Protein AF-0000000085002964 (afdb_homodimer)

Structure (mmCIF, N/CA/C/O backbone):
data_AF-0000000085002964-model_v1
#
loop_
_entity.id
_entity.type
_entity.pdbx_description
1 polymer 'Amidohydrolase 2'
#
loop_
_atom_site.group_PDB
_atom_site.id
_atom_site.type_symbol
_atom_site.label_atom_id
_atom_site.label_alt_id
_atom_site.label_comp_id
_atom_site.label_asym_id
_atom_site.label_entity_id
_atom_site.label_seq_id
_atom_site.pdbx_PDB_ins_code
_atom_site.Cartn_x
_atom_site.Cartn_y
_atom_site.Cartn_z
_atom_site.occupancy
_atom_site.B_iso_or_equiv
_atom_site.auth_seq_id
_atom_site.auth_comp_id
_atom_site.auth_asym_id
_atom_site.auth_atom_id
_atom_site.pdbx_PDB_model_num
ATOM 1 N N . MET A 1 1 ? 17.047 26.703 -4.094 1 91.81 1 MET A N 1
ATOM 2 C CA . MET A 1 1 ? 15.828 27.531 -4.117 1 91.81 1 MET A CA 1
ATOM 3 C C . MET A 1 1 ? 15.523 28.078 -2.73 1 91.81 1 MET A C 1
ATOM 5 O O . MET A 1 1 ? 15.711 27.391 -1.726 1 91.81 1 MET A O 1
ATOM 9 N N . ARG A 1 2 ? 15.078 29.344 -2.596 1 96.56 2 ARG A N 1
ATOM 10 C CA . ARG A 1 2 ? 14.695 29.984 -1.336 1 96.56 2 ARG A CA 1
ATOM 11 C C . ARG A 1 2 ? 13.18 30.109 -1.218 1 96.56 2 ARG A C 1
ATOM 13 O O . ARG A 1 2 ? 12.469 30.016 -2.219 1 96.56 2 ARG A O 1
ATOM 20 N N . GLY A 1 3 ? 12.703 30.203 0.058 1 97.94 3 GLY A N 1
ATOM 21 C CA . GLY A 1 3 ? 11.289 30.438 0.311 1 97.94 3 GLY A CA 1
ATOM 22 C C . GLY A 1 3 ? 10.461 29.172 0.269 1 97.94 3 GLY A C 1
ATOM 23 O O . GLY A 1 3 ? 9.234 29.219 0.11 1 97.94 3 GLY A O 1
ATOM 24 N N . LYS A 1 4 ? 11.078 28.031 0.297 1 98.56 4 LYS A N 1
ATOM 25 C CA . LYS A 1 4 ? 10.328 26.781 0.349 1 98.56 4 LYS A CA 1
ATOM 26 C C . LYS A 1 4 ? 9.43 26.734 1.583 1 98.56 4 LYS A C 1
ATOM 28 O O . LYS A 1 4 ? 9.742 27.328 2.611 1 98.56 4 LYS A O 1
ATOM 33 N N . ILE A 1 5 ? 8.344 26.125 1.456 1 98.62 5 ILE A N 1
ATOM 34 C CA . ILE A 1 5 ? 7.449 25.906 2.586 1 98.62 5 ILE A CA 1
ATOM 35 C C . ILE A 1 5 ? 7.488 24.438 3.01 1 98.62 5 ILE A C 1
ATOM 37 O O . ILE A 1 5 ? 7.332 23.547 2.178 1 98.62 5 ILE A O 1
ATOM 41 N N . ASN A 1 6 ? 7.785 24.219 4.234 1 98.12 6 ASN A N 1
ATOM 42 C CA . ASN A 1 6 ? 7.945 22.891 4.824 1 98.12 6 ASN A CA 1
ATOM 43 C C . ASN A 1 6 ? 6.879 22.625 5.883 1 98.12 6 ASN A C 1
ATOM 45 O O . ASN A 1 6 ? 6.508 23.516 6.641 1 98.12 6 ASN A O 1
ATOM 49 N N . PHE A 1 7 ? 6.312 21.469 5.82 1 97.38 7 PHE A N 1
ATOM 50 C CA . PHE A 1 7 ? 5.316 21.094 6.812 1 97.38 7 PHE A CA 1
ATOM 51 C C . PHE A 1 7 ? 5.359 19.594 7.074 1 97.38 7 PHE A C 1
ATOM 53 O O . PHE A 1 7 ? 6.262 18.891 6.602 1 97.38 7 PHE A O 1
ATOM 60 N N . GLU A 1 8 ? 4.562 18.969 7.91 1 96.81 8 GLU A N 1
ATOM 61 C CA . GLU A 1 8 ? 4.785 17.656 8.523 1 96.81 8 GLU A CA 1
ATOM 62 C C . GLU A 1 8 ? 6.078 17.656 9.336 1 96.81 8 GLU A C 1
ATOM 64 O O . GLU A 1 8 ? 6.867 16.703 9.242 1 96.81 8 GLU A O 1
ATOM 69 N N . GLU A 1 9 ? 6.414 18.75 9.938 1 97.5 9 GLU A N 1
ATOM 70 C CA . GLU A 1 9 ? 7.527 18.906 10.867 1 97.5 9 GLU A CA 1
ATOM 71 C C . GLU A 1 9 ? 7.086 18.656 12.305 1 97.5 9 GLU A C 1
ATOM 73 O O . GLU A 1 9 ? 6.277 19.406 12.852 1 97.5 9 GLU A O 1
ATOM 78 N N . ALA A 1 10 ? 7.715 17.719 12.906 1 96.5 10 ALA A N 1
ATOM 79 C CA . ALA A 1 10 ? 7.117 17.172 14.117 1 96.5 10 ALA A CA 1
ATOM 80 C C . ALA A 1 10 ? 7.688 17.844 15.367 1 96.5 10 ALA A C 1
ATOM 82 O O . ALA A 1 10 ? 8.883 18.156 15.422 1 96.5 10 ALA A O 1
ATOM 83 N N . PHE A 1 11 ? 6.828 18.062 16.312 1 96.62 11 PHE A N 1
ATOM 84 C CA . PHE A 1 11 ? 7.254 18.469 17.656 1 96.62 11 PHE A CA 1
ATOM 85 C C . PHE A 1 11 ? 6.578 17.625 18.719 1 96.62 11 PHE A C 1
ATOM 87 O O . PHE A 1 11 ? 5.602 16.922 18.453 1 96.62 11 PHE A O 1
ATOM 94 N N . GLU A 1 12 ? 7.109 17.609 19.875 1 94.94 12 GLU A N 1
ATOM 95 C CA . GLU A 1 12 ? 6.547 17.047 21.109 1 94.94 12 GLU A CA 1
ATOM 96 C C . GLU A 1 12 ? 6.77 17.969 22.297 1 94.94 12 GLU A C 1
ATOM 98 O O . GLU A 1 12 ? 7.75 18.719 22.328 1 94.94 12 GLU A O 1
ATOM 103 N N . LEU A 1 13 ? 5.777 17.984 23.234 1 94.94 13 LEU A N 1
ATOM 104 C CA . LEU A 1 13 ? 6.016 18.734 24.469 1 94.94 13 LEU A CA 1
ATOM 105 C C . LEU A 1 13 ? 7.285 18.25 25.156 1 94.94 13 LEU A C 1
ATOM 107 O O . LEU A 1 13 ? 7.484 17.047 25.312 1 94.94 13 LEU A O 1
ATOM 111 N N . PRO A 1 14 ? 8.109 19.156 25.578 1 91.75 14 PRO A N 1
ATOM 112 C CA . PRO A 1 14 ? 9.375 18.766 26.188 1 91.75 14 PRO A CA 1
ATOM 113 C C . PRO A 1 14 ? 9.203 17.781 27.344 1 91.75 14 PRO A C 1
ATOM 115 O O . PRO A 1 14 ? 10 16.859 27.516 1 91.75 14 PRO A O 1
ATOM 118 N N . THR A 1 15 ? 8.172 17.922 28.094 1 86.75 15 THR A N 1
ATOM 119 C CA . THR A 1 15 ? 7.938 17.078 29.266 1 86.75 15 THR A CA 1
ATOM 120 C C . THR A 1 15 ? 7.578 15.656 28.844 1 86.75 15 THR A C 1
ATOM 122 O O . THR A 1 15 ? 7.711 14.727 29.641 1 86.75 15 THR A O 1
ATOM 125 N N . LEU A 1 16 ? 7.172 15.516 27.641 1 86.88 16 LEU A N 1
ATOM 126 C CA . LEU A 1 16 ? 6.711 14.211 27.172 1 86.88 16 LEU A CA 1
ATOM 127 C C . LEU A 1 16 ? 7.73 13.578 26.234 1 86.88 16 LEU A C 1
ATOM 129 O O . LEU A 1 16 ? 7.691 12.367 25.984 1 86.88 16 LEU A O 1
ATOM 133 N N . ALA A 1 17 ? 8.57 14.375 25.766 1 79.38 17 ALA A N 1
ATOM 134 C CA . ALA A 1 17 ? 9.555 13.906 24.781 1 79.38 17 ALA A CA 1
ATOM 135 C C . ALA A 1 17 ? 10.492 12.883 25.406 1 79.38 17 ALA A C 1
ATOM 137 O O . ALA A 1 17 ? 10.891 11.914 24.75 1 79.38 17 ALA A O 1
ATOM 138 N N . ASP A 1 18 ? 10.828 13.078 26.625 1 72.62 18 ASP A N 1
ATOM 139 C CA . ASP A 1 18 ? 11.781 12.164 27.266 1 72.62 18 ASP A CA 1
ATOM 140 C C . ASP A 1 18 ? 11.164 10.781 27.453 1 72.62 18 ASP A C 1
ATOM 142 O O . ASP A 1 18 ? 11.859 9.766 27.359 1 72.62 18 ASP A O 1
ATOM 146 N N . SER A 1 19 ? 9.898 10.828 27.625 1 66 19 SER A N 1
ATOM 147 C CA . SER A 1 19 ? 9.188 9.555 27.766 1 66 19 SER A CA 1
ATOM 148 C C . SER A 1 19 ? 8.977 8.898 26.406 1 66 19 SER A C 1
ATOM 150 O O . SER A 1 19 ? 8.68 7.703 26.328 1 66 19 SER A O 1
ATOM 152 N N . SER A 1 20 ? 9.312 9.664 25.453 1 67.31 20 SER A N 1
ATOM 153 C CA . SER A 1 20 ? 9.039 9.188 24.094 1 67.31 20 SER A CA 1
ATOM 154 C C . SER A 1 20 ? 10.242 8.469 23.516 1 67.31 20 SER A C 1
ATOM 156 O O . SER A 1 20 ? 10.219 8.039 22.359 1 67.31 20 SER A O 1
ATOM 158 N N . ARG A 1 21 ? 11.18 8.32 24.328 1 69.69 21 ARG A N 1
ATOM 159 C CA . ARG A 1 21 ? 12.406 7.676 23.859 1 69.69 21 ARG A CA 1
ATOM 160 C C . ARG A 1 21 ? 12.125 6.27 23.344 1 69.69 21 ARG A C 1
ATOM 162 O O . ARG A 1 21 ? 12.703 5.848 22.344 1 69.69 21 ARG A O 1
ATOM 169 N N . GLU A 1 22 ? 11.234 5.672 24.047 1 67 22 GLU A N 1
ATOM 170 C CA . GLU A 1 22 ? 10.898 4.316 23.625 1 67 22 GLU A CA 1
ATOM 171 C C . GLU A 1 22 ? 10.195 4.316 22.266 1 67 22 GLU A C 1
ATOM 173 O O . GLU A 1 22 ? 10.484 3.482 21.406 1 67 22 GLU A O 1
ATOM 178 N N . GLN A 1 23 ? 9.367 5.195 22.125 1 70.19 23 GLN A N 1
ATOM 179 C CA . GLN A 1 23 ? 8.672 5.324 20.844 1 70.19 23 GLN A CA 1
ATOM 180 C C . GLN A 1 23 ? 9.633 5.727 19.734 1 70.19 23 GLN A C 1
ATOM 182 O O . GLN A 1 23 ? 9.555 5.215 18.609 1 70.19 23 GLN A O 1
ATOM 187 N N . ALA A 1 24 ? 10.492 6.602 20.109 1 72.25 24 ALA A N 1
ATOM 188 C CA . ALA A 1 24 ? 11.5 7.055 19.156 1 72.25 24 ALA A CA 1
ATOM 189 C C . ALA A 1 24 ? 12.383 5.898 18.688 1 72.25 24 ALA A C 1
ATOM 191 O O . ALA A 1 24 ? 12.812 5.859 17.531 1 72.25 24 ALA A O 1
ATOM 192 N N . ALA A 1 25 ? 12.484 4.98 19.656 1 73.38 25 ALA A N 1
ATOM 193 C CA . ALA A 1 25 ? 13.367 3.857 19.359 1 73.38 25 ALA A CA 1
ATOM 194 C C . ALA A 1 25 ? 12.773 2.947 18.281 1 73.38 25 ALA A C 1
ATOM 196 O O . ALA A 1 25 ? 13.453 2.061 17.766 1 73.38 25 ALA A O 1
ATOM 197 N N . LEU A 1 26 ? 11.57 3.268 17.891 1 73.69 26 LEU A N 1
ATOM 198 C CA . LEU A 1 26 ? 10.953 2.508 16.812 1 73.69 26 LEU A CA 1
ATOM 199 C C . LEU A 1 26 ? 11.352 3.072 15.461 1 73.69 26 LEU A C 1
ATOM 201 O O . LEU A 1 26 ? 11.289 2.369 14.445 1 73.69 26 LEU A O 1
ATOM 205 N N . TYR A 1 27 ? 11.719 4.344 15.523 1 83.44 27 TYR A N 1
ATOM 206 C CA . TYR A 1 27 ? 11.797 5.008 14.227 1 83.44 27 TYR A CA 1
ATOM 207 C C . TYR A 1 27 ? 13.172 5.645 14.023 1 83.44 27 TYR A C 1
ATOM 209 O O . TYR A 1 27 ? 13.422 6.281 13 1 83.44 27 TYR A O 1
ATOM 217 N N . ILE A 1 28 ? 14.031 5.566 14.977 1 90.12 28 ILE A N 1
ATOM 218 C CA . ILE A 1 28 ? 15.266 6.336 14.898 1 90.12 28 ILE A CA 1
ATOM 219 C C . ILE A 1 28 ? 16.469 5.422 15.156 1 90.12 28 ILE A C 1
ATOM 221 O O . ILE A 1 28 ? 16.5 4.715 16.172 1 90.12 28 ILE A O 1
ATOM 225 N N . ALA A 1 29 ? 17.344 5.504 14.211 1 91.12 29 ALA A N 1
ATOM 226 C CA . ALA A 1 29 ? 18.594 4.766 14.414 1 91.12 29 ALA A CA 1
ATOM 227 C C . ALA A 1 29 ? 19.281 5.207 15.695 1 91.12 29 ALA A C 1
ATOM 229 O O . ALA A 1 29 ? 19.297 6.395 16.031 1 91.12 29 ALA A O 1
ATOM 230 N N . PRO A 1 30 ? 19.922 4.262 16.312 1 88.94 30 PRO A N 1
ATOM 231 C CA . PRO A 1 30 ? 20.516 4.555 17.609 1 88.94 30 PRO A CA 1
ATOM 232 C C . PRO A 1 30 ? 21.484 5.742 17.562 1 88.94 30 PRO A C 1
ATOM 234 O O . PRO A 1 30 ? 21.469 6.594 18.453 1 88.94 30 PRO A O 1
ATOM 237 N N . LYS A 1 31 ? 22.219 5.91 16.562 1 90.44 31 LYS A N 1
ATOM 238 C CA . LYS A 1 31 ? 23.234 6.953 16.469 1 90.44 31 LYS A CA 1
ATOM 239 C C . LYS A 1 31 ? 22.594 8.328 16.312 1 90.44 31 LYS A C 1
ATOM 241 O O . LYS A 1 31 ? 23.25 9.352 16.531 1 90.44 31 LYS A O 1
ATOM 246 N N . ASP A 1 32 ? 21.297 8.344 15.953 1 92.56 32 ASP A N 1
ATOM 247 C CA . ASP A 1 32 ? 20.641 9.609 15.648 1 92.56 32 ASP A CA 1
ATOM 248 C C . ASP A 1 32 ? 19.656 9.992 16.75 1 92.56 32 ASP A C 1
ATOM 250 O O . ASP A 1 32 ? 18.984 11.023 16.656 1 92.56 32 ASP A O 1
ATOM 254 N N . LEU A 1 33 ? 19.594 9.211 17.812 1 90.88 33 LEU A N 1
ATOM 255 C CA . LEU A 1 33 ? 18.562 9.352 18.828 1 90.88 33 LEU A CA 1
ATOM 256 C C . LEU A 1 33 ? 18.719 10.68 19.562 1 90.88 33 LEU A C 1
ATOM 258 O O . LEU A 1 33 ? 17.719 11.367 19.812 1 90.88 33 LEU A O 1
ATOM 262 N N . ASP A 1 34 ? 19.906 11.055 19.891 1 90.38 34 ASP A N 1
ATOM 263 C CA . ASP A 1 34 ? 20.125 12.289 20.641 1 90.38 34 ASP A CA 1
ATOM 264 C C . ASP A 1 34 ? 19.703 13.516 19.812 1 90.38 34 ASP A C 1
ATOM 266 O O . ASP A 1 34 ? 19.078 14.438 20.344 1 90.38 34 ASP A O 1
ATOM 270 N N . ARG A 1 35 ? 20.109 13.492 18.578 1 92 35 ARG A N 1
ATOM 271 C CA . ARG A 1 35 ? 19.703 14.578 17.688 1 92 35 ARG A CA 1
ATOM 272 C C . ARG A 1 35 ? 18.188 14.672 17.609 1 92 35 ARG A C 1
ATOM 274 O O . ARG A 1 35 ? 17.625 15.766 17.703 1 92 35 ARG A O 1
ATOM 281 N N . TYR A 1 36 ? 17.547 13.578 17.438 1 93 36 TYR A N 1
ATOM 282 C CA . TYR A 1 36 ? 16.094 13.531 17.344 1 93 36 TYR A CA 1
ATOM 283 C C . TYR A 1 36 ? 15.445 14.086 18.594 1 93 36 TYR A C 1
ATOM 285 O O . TYR A 1 36 ? 14.547 14.922 18.516 1 93 36 TYR A O 1
ATOM 293 N N . ILE A 1 37 ? 15.891 13.602 19.734 1 91.5 37 ILE A N 1
ATOM 294 C CA . ILE A 1 37 ? 15.281 13.992 21.016 1 91.5 37 ILE A CA 1
ATOM 295 C C . ILE A 1 37 ? 15.43 15.5 21.203 1 91.5 37 ILE A C 1
ATOM 297 O O . ILE A 1 37 ? 14.508 16.156 21.672 1 91.5 37 ILE A O 1
ATOM 301 N N . TYR A 1 38 ? 16.547 16.016 20.828 1 92.38 38 TYR A N 1
ATOM 302 C CA . TYR A 1 38 ? 16.781 17.453 20.953 1 92.38 38 TYR A CA 1
ATOM 303 C C . TYR A 1 38 ? 15.852 18.234 20.031 1 92.38 38 TYR A C 1
ATOM 305 O O . TYR A 1 38 ? 15.203 19.188 20.453 1 92.38 38 TYR A O 1
ATOM 313 N N . HIS A 1 39 ? 15.719 17.812 18.812 1 94.31 39 HIS A N 1
ATOM 314 C CA . HIS A 1 39 ? 14.984 18.547 17.797 1 94.31 39 HIS A CA 1
ATOM 315 C C . HIS A 1 39 ? 13.484 18.469 18.031 1 94.31 39 HIS A C 1
ATOM 317 O O . HIS A 1 39 ? 12.766 19.453 17.812 1 94.31 39 HIS A O 1
ATOM 323 N N . ILE A 1 40 ? 13.047 17.312 18.5 1 94.38 40 ILE A N 1
ATOM 324 C CA . ILE A 1 40 ? 11.609 17.109 18.625 1 94.38 40 ILE A CA 1
ATOM 325 C C . ILE A 1 40 ? 11.047 18.016 19.719 1 94.38 40 ILE A C 1
ATOM 327 O O . ILE A 1 40 ? 9.867 18.375 19.703 1 94.38 40 ILE A O 1
ATOM 331 N N . LYS A 1 41 ? 11.883 18.5 20.672 1 93.06 41 LYS A N 1
ATOM 332 C CA . LYS A 1 41 ? 11.477 19.297 21.828 1 93.06 41 LYS A CA 1
ATOM 333 C C . LYS A 1 41 ? 11.641 20.797 21.562 1 93.06 41 LYS A C 1
ATOM 335 O O . LYS A 1 41 ? 11.109 21.625 22.297 1 93.06 41 LYS A O 1
ATOM 340 N N . HIS A 1 42 ? 12.359 21.062 20.484 1 93.56 42 HIS A N 1
ATOM 341 C CA . HIS A 1 42 ? 12.766 22.438 20.266 1 93.56 42 HIS A CA 1
ATOM 342 C C . HIS A 1 42 ? 12.445 22.891 18.859 1 93.56 42 HIS A C 1
ATOM 344 O O . HIS A 1 42 ? 13.336 23 18.016 1 93.56 42 HIS A O 1
ATOM 350 N N . PRO A 1 43 ? 11.156 23.219 18.703 1 93.75 43 PRO A N 1
ATOM 351 C CA . PRO A 1 43 ? 10.781 23.688 17.359 1 93.75 43 PRO A CA 1
ATOM 352 C C . PRO A 1 43 ? 11.523 24.953 16.953 1 93.75 43 PRO A C 1
ATOM 354 O O . PRO A 1 43 ? 11.68 25.219 15.758 1 93.75 43 PRO A O 1
ATOM 357 N N . LEU A 1 44 ? 12.055 25.75 17.828 1 94.5 44 LEU A N 1
ATOM 358 C CA . LEU A 1 44 ? 12.805 26.969 17.562 1 94.5 44 LEU A CA 1
ATOM 359 C C . LEU A 1 44 ? 14.305 26.719 17.703 1 94.5 44 LEU A C 1
ATOM 361 O O . LEU A 1 44 ? 14.75 25.562 17.719 1 94.5 44 LEU A O 1
ATOM 365 N N . GLY A 1 45 ? 15.125 27.688 17.625 1 91.38 45 GLY A N 1
ATOM 366 C CA . GLY A 1 45 ? 16.562 27.531 17.766 1 91.38 45 GLY A CA 1
ATOM 367 C C . GLY A 1 45 ? 17.234 26.875 16.578 1 91.38 45 GLY A C 1
ATOM 368 O O . GLY A 1 45 ? 17.109 27.375 15.445 1 91.38 45 GLY A O 1
ATOM 369 N N . GLU A 1 46 ? 17.734 25.734 16.875 1 94.5 46 GLU A N 1
ATOM 370 C CA . GLU A 1 46 ? 18.547 25.062 15.852 1 94.5 46 GLU A CA 1
ATOM 371 C C . GLU A 1 46 ? 17.688 24.672 14.641 1 94.5 46 GLU A C 1
ATOM 373 O O . GLU A 1 46 ? 18.156 24.766 13.5 1 94.5 46 GLU A O 1
ATOM 378 N N . ARG A 1 47 ? 16.5 24.219 14.852 1 95.69 47 ARG A N 1
ATOM 379 C CA . ARG A 1 47 ? 15.648 23.797 13.742 1 95.69 47 ARG A CA 1
ATOM 380 C C . ARG A 1 47 ? 15.312 24.984 12.844 1 95.69 47 ARG A C 1
ATOM 382 O O . ARG A 1 47 ? 15.289 24.844 11.617 1 95.69 47 ARG A O 1
ATOM 389 N N . LEU A 1 48 ? 14.992 26.078 13.453 1 95.69 48 LEU A N 1
ATOM 390 C CA . LEU A 1 48 ? 14.719 27.281 12.672 1 95.69 48 LEU A CA 1
ATOM 391 C C . LEU A 1 48 ? 15.961 27.719 11.906 1 95.69 48 LEU A C 1
ATOM 393 O O . LEU A 1 48 ? 15.867 28.125 10.742 1 95.69 48 LEU A O 1
ATOM 397 N N . GLN A 1 49 ? 17.125 27.656 12.57 1 95.81 49 GLN A N 1
ATOM 398 C CA . GLN A 1 49 ? 18.391 28.031 11.922 1 95.81 49 GLN A CA 1
ATOM 399 C C . GLN A 1 49 ? 18.672 27.125 10.719 1 95.81 49 GLN A C 1
ATOM 401 O O . GLN A 1 49 ? 19.109 27.609 9.672 1 95.81 49 GLN A O 1
ATOM 406 N N . LEU A 1 50 ? 18.453 25.859 10.906 1 96.25 50 LEU A N 1
ATOM 407 C CA . LEU A 1 50 ? 18.641 24.891 9.828 1 96.25 50 LEU A CA 1
ATOM 408 C C . LEU A 1 50 ? 17.703 25.188 8.664 1 96.25 50 LEU A C 1
ATOM 410 O O . LEU A 1 50 ? 18.109 25.141 7.5 1 96.25 50 LEU A O 1
ATOM 414 N N . ALA A 1 51 ? 16.453 25.469 8.984 1 96.62 51 ALA A N 1
ATOM 415 C CA . ALA A 1 51 ? 15.492 25.812 7.945 1 96.62 51 ALA A CA 1
ATOM 416 C C . ALA A 1 51 ? 15.953 27.031 7.152 1 96.62 51 ALA A C 1
ATOM 418 O O . ALA A 1 51 ? 15.984 27 5.922 1 96.62 51 ALA A O 1
ATOM 419 N N . ASN A 1 52 ? 16.406 28.031 7.859 1 95.12 52 ASN A N 1
ATOM 420 C CA . ASN A 1 52 ? 16.859 29.266 7.23 1 95.12 52 ASN A CA 1
ATOM 421 C C . ASN A 1 52 ? 18.062 29.016 6.316 1 95.12 52 ASN A C 1
ATOM 423 O O . ASN A 1 52 ? 18.078 29.484 5.176 1 95.12 52 ASN A O 1
ATOM 427 N N . SER A 1 53 ? 18.984 28.312 6.805 1 96.94 53 SER A N 1
ATOM 428 C CA . SER A 1 53 ? 20.234 28.125 6.082 1 96.94 53 SER A CA 1
ATOM 429 C C . SER A 1 53 ? 20.047 27.234 4.859 1 96.94 53 SER A C 1
ATOM 431 O O . SER A 1 53 ? 20.891 27.219 3.955 1 96.94 53 SER A O 1
ATOM 433 N N . HIS A 1 54 ? 18.922 26.531 4.816 1 97.75 54 HIS A N 1
ATOM 434 C CA . HIS A 1 54 ? 18.688 25.625 3.699 1 97.75 54 HIS A CA 1
ATOM 435 C C . HIS A 1 54 ? 17.562 26.141 2.799 1 97.75 54 HIS A C 1
ATOM 437 O O . HIS A 1 54 ? 17 25.375 2.004 1 97.75 54 HIS A O 1
ATOM 443 N N . GLY A 1 55 ? 17.172 27.359 3.014 1 98.06 55 GLY A N 1
ATOM 444 C CA . GLY A 1 55 ? 16.281 28.016 2.074 1 98.06 55 GLY A CA 1
ATOM 445 C C . GLY A 1 55 ? 14.812 27.75 2.34 1 98.06 55 GLY A C 1
ATOM 446 O O . GLY A 1 55 ? 13.961 27.969 1.468 1 98.06 55 GLY A O 1
ATOM 447 N N . ILE A 1 56 ? 14.492 27.219 3.48 1 98.5 56 ILE A N 1
ATOM 448 C CA . ILE A 1 56 ? 13.102 27.094 3.898 1 98.5 56 ILE A CA 1
ATOM 449 C C . ILE A 1 56 ? 12.617 28.391 4.512 1 98.5 56 ILE A C 1
ATOM 451 O O . ILE A 1 56 ? 13.188 28.875 5.496 1 98.5 56 ILE A O 1
ATOM 455 N N . GLY A 1 57 ? 11.578 28.953 3.916 1 98.31 57 GLY A N 1
ATOM 456 C CA . GLY A 1 57 ? 11.094 30.25 4.359 1 98.31 57 GLY A CA 1
ATOM 457 C C . GLY A 1 57 ? 9.992 30.156 5.391 1 98.31 57 GLY A C 1
ATOM 458 O O . GLY A 1 57 ? 9.742 31.125 6.129 1 98.31 57 GLY A O 1
ATOM 459 N N . TYR A 1 58 ? 9.32 29.094 5.414 1 98.44 58 TYR A N 1
ATOM 460 C CA . TYR A 1 58 ? 8.188 28.906 6.324 1 98.44 58 TYR A CA 1
ATOM 461 C C . TYR A 1 58 ? 8.023 27.438 6.699 1 98.44 58 TYR A C 1
ATOM 463 O O . TYR A 1 58 ? 8.156 26.562 5.848 1 98.44 58 TYR A O 1
ATOM 471 N N . THR A 1 59 ? 7.844 27.156 7.988 1 98.56 59 THR A N 1
ATOM 472 C CA . THR A 1 59 ? 7.652 25.812 8.5 1 98.56 59 THR A CA 1
ATOM 473 C C . THR A 1 59 ? 6.344 25.703 9.273 1 98.56 59 THR A C 1
ATOM 475 O O . THR A 1 59 ? 6.051 26.547 10.125 1 98.56 59 THR A O 1
ATOM 478 N N . ILE A 1 60 ? 5.523 24.734 8.953 1 98.75 60 ILE A N 1
ATOM 479 C CA . ILE A 1 60 ? 4.309 24.438 9.703 1 98.75 60 ILE A CA 1
ATOM 480 C C . ILE A 1 60 ? 4.52 23.203 10.57 1 98.75 60 ILE A C 1
ATOM 482 O O . ILE A 1 60 ? 4.75 22.109 10.047 1 98.75 60 ILE A O 1
ATOM 486 N N . TYR A 1 61 ? 4.434 23.328 11.891 1 98.62 61 TYR A N 1
ATOM 487 C CA . TYR A 1 61 ? 4.688 22.234 12.836 1 98.62 61 TYR A CA 1
ATOM 488 C C . TYR A 1 61 ? 3.414 21.453 13.125 1 98.62 61 TYR A C 1
ATOM 490 O O . TYR A 1 61 ? 2.312 22.016 13.055 1 98.62 61 TYR A O 1
ATOM 498 N N . SER A 1 62 ? 3.541 20.281 13.43 1 98.38 62 SER A N 1
ATOM 499 C CA . SER A 1 62 ? 2.445 19.422 13.891 1 98.38 62 SER A CA 1
ATOM 500 C C . SER A 1 62 ? 2.91 18.453 14.961 1 98.38 62 SER A C 1
ATOM 502 O O . SER A 1 62 ? 4.094 18.109 15.031 1 98.38 62 SER A O 1
ATOM 504 N N . LEU A 1 63 ? 2.023 18.078 15.812 1 97.44 63 LEU A N 1
ATOM 505 C CA . LEU A 1 63 ? 2.328 17.141 16.891 1 97.44 63 LEU A CA 1
ATOM 506 C C . LEU A 1 63 ? 2.766 15.789 16.312 1 97.44 63 LEU A C 1
ATOM 508 O O . LEU A 1 63 ? 2.162 15.289 15.359 1 97.44 63 LEU A O 1
ATOM 512 N N . THR A 1 64 ? 3.789 15.211 16.875 1 95.06 64 THR A N 1
ATOM 513 C CA . THR A 1 64 ? 4.355 13.945 16.406 1 95.06 64 THR A CA 1
ATOM 514 C C . THR A 1 64 ? 3.375 12.797 16.641 1 95.06 64 THR A C 1
ATOM 516 O O . THR A 1 64 ? 2.371 12.961 17.328 1 95.06 64 THR A O 1
ATOM 519 N N . VAL A 1 65 ? 3.619 11.719 16.047 1 92.94 65 VAL A N 1
ATOM 520 C CA . VAL A 1 65 ? 2.842 10.484 16.156 1 92.94 65 VAL A CA 1
ATOM 521 C C . VAL A 1 65 ? 3.043 9.859 17.531 1 92.94 65 VAL A C 1
ATOM 523 O O . VAL A 1 65 ? 4.109 10 18.141 1 92.94 65 VAL A O 1
ATOM 526 N N . PRO A 1 66 ? 2.105 9.125 18.047 1 92.88 66 PRO A N 1
ATOM 527 C CA . PRO A 1 66 ? 0.793 8.867 17.453 1 92.88 66 PRO A CA 1
ATOM 528 C C . PRO A 1 66 ? -0.184 10.023 17.656 1 92.88 66 PRO A C 1
ATOM 530 O O . PRO A 1 66 ? -1.343 9.938 17.234 1 92.88 66 PRO A O 1
ATOM 533 N N . GLY A 1 67 ? 0.303 11.062 18.328 1 94.12 67 GLY A N 1
ATOM 534 C CA . GLY A 1 67 ? -0.502 12.25 18.578 1 94.12 67 GLY A CA 1
ATOM 535 C C . GLY A 1 67 ? -1.723 11.969 19.438 1 94.12 67 GLY A C 1
ATOM 536 O O . GLY A 1 67 ? -1.671 11.141 20.344 1 94.12 67 GLY A O 1
ATOM 537 N N . ILE A 1 68 ? -2.756 12.711 19.188 1 98.19 68 ILE A N 1
ATOM 538 C CA . ILE A 1 68 ? -3.965 12.641 20 1 98.19 68 ILE A CA 1
ATOM 539 C C . ILE A 1 68 ? -4.703 11.328 19.719 1 98.19 68 ILE A C 1
ATOM 541 O O . ILE A 1 68 ? -5.363 10.781 20.594 1 98.19 68 ILE A O 1
ATOM 545 N N . GLN A 1 69 ? -4.504 10.82 18.5 1 98.12 69 GLN A N 1
ATOM 546 C CA . GLN A 1 69 ? -5.219 9.633 18.047 1 98.12 69 GLN A CA 1
ATOM 547 C C . GLN A 1 69 ? -4.789 8.398 18.828 1 98.12 69 GLN A C 1
ATOM 549 O O . GLN A 1 69 ? -5.512 7.398 18.859 1 98.12 69 GLN A O 1
ATOM 554 N N . GLY A 1 70 ? -3.641 8.43 19.484 1 95.81 70 GLY A N 1
ATOM 555 C CA . GLY A 1 70 ? -3.168 7.305 20.266 1 95.81 70 GLY A CA 1
ATOM 556 C C . GLY A 1 70 ? -3.77 7.262 21.672 1 95.81 70 GLY A C 1
ATOM 557 O O . GLY A 1 70 ? -3.529 6.32 22.422 1 95.81 70 GLY A O 1
ATOM 558 N N . ILE A 1 71 ? -4.613 8.266 22 1 97.12 71 ILE A N 1
ATOM 559 C CA . ILE A 1 71 ? -5.184 8.359 23.344 1 97.12 71 ILE A CA 1
ATOM 560 C C . ILE A 1 71 ? -6.629 7.867 23.328 1 97.12 71 ILE A C 1
ATOM 562 O O . ILE A 1 71 ? -7.531 8.594 22.906 1 97.12 71 ILE A O 1
ATOM 566 N N . PRO A 1 72 ? -6.891 6.684 23.859 1 97.81 72 PRO A N 1
ATOM 567 C CA . PRO A 1 72 ? -8.234 6.105 23.766 1 97.81 72 PRO A CA 1
ATOM 568 C C . PRO A 1 72 ? -9.242 6.801 24.672 1 97.81 72 PRO A C 1
ATOM 570 O O . PRO A 1 72 ? -10.445 6.812 24.375 1 97.81 72 PRO A O 1
ATOM 573 N N . ASP A 1 73 ? -8.805 7.344 25.766 1 98.25 73 ASP A N 1
ATOM 574 C CA . ASP A 1 73 ? -9.719 8.047 26.656 1 98.25 73 ASP A CA 1
ATOM 575 C C . ASP A 1 73 ? -10.102 9.406 26.094 1 98.25 73 ASP A C 1
ATOM 577 O O . ASP A 1 73 ? -9.25 10.273 25.891 1 98.25 73 ASP A O 1
ATOM 581 N N . GLN A 1 74 ? -11.375 9.594 25.844 1 98.5 74 GLN A N 1
ATOM 582 C CA . GLN A 1 74 ? -11.867 10.781 25.156 1 98.5 74 GLN A CA 1
ATOM 583 C C . GLN A 1 74 ? -11.492 12.055 25.922 1 98.5 74 GLN A C 1
ATOM 585 O O . GLN A 1 74 ? -10.961 13 25.328 1 98.5 74 GLN A O 1
ATOM 590 N N . SER A 1 75 ? -11.766 12.086 27.203 1 98.56 75 SER A N 1
ATOM 591 C CA . SER A 1 75 ? -11.508 13.289 28 1 98.56 75 SER A CA 1
ATOM 592 C C . SER A 1 75 ? -10.023 13.641 28 1 98.56 75 SER A C 1
ATOM 594 O O . SER A 1 75 ? -9.656 14.805 27.844 1 98.56 75 SER A O 1
ATOM 596 N N . LYS A 1 76 ? -9.195 12.617 28.172 1 98.38 76 LYS A N 1
ATOM 597 C CA . LYS A 1 76 ? -7.75 12.828 28.156 1 98.38 76 LYS A CA 1
ATOM 598 C C . LYS A 1 76 ? -7.273 13.312 26.781 1 98.38 76 LYS A C 1
ATOM 600 O O . LYS A 1 76 ? -6.418 14.188 26.703 1 98.38 76 LYS A O 1
ATOM 605 N N . ALA A 1 77 ? -7.789 12.75 25.766 1 98.69 77 ALA A N 1
ATOM 606 C CA . ALA A 1 77 ? -7.43 13.125 24.391 1 98.69 77 ALA A CA 1
ATOM 607 C C . ALA A 1 77 ? -7.785 14.578 24.109 1 98.69 77 ALA A C 1
ATOM 609 O O . ALA A 1 77 ? -6.965 15.336 23.594 1 98.69 77 ALA A O 1
ATOM 610 N N . GLU A 1 78 ? -9 14.969 24.453 1 98.88 78 GLU A N 1
ATOM 611 C CA . GLU A 1 78 ? -9.477 16.328 24.203 1 98.88 78 GLU A CA 1
ATOM 612 C C . GLU A 1 78 ? -8.656 17.344 25 1 98.88 78 GLU A C 1
ATOM 614 O O . GLU A 1 78 ? -8.281 18.391 24.469 1 98.88 78 GLU A O 1
ATOM 619 N N . GLN A 1 79 ? -8.367 16.984 26.219 1 98.75 79 GLN A N 1
ATOM 620 C CA . GLN A 1 79 ? -7.57 17.875 27.047 1 98.75 79 GLN A CA 1
ATOM 621 C C . GLN A 1 79 ? -6.148 18 26.516 1 98.75 79 GLN A C 1
ATOM 623 O O . GLN A 1 79 ? -5.598 19.109 26.469 1 98.75 79 GLN A O 1
ATOM 628 N N . HIS A 1 80 ? -5.59 16.906 26.156 1 98.44 80 HIS A N 1
ATOM 629 C CA . HIS A 1 80 ? -4.223 16.922 25.641 1 98.44 80 HIS A CA 1
ATOM 630 C C . HIS A 1 80 ? -4.133 17.688 24.328 1 98.44 80 HIS A C 1
ATOM 632 O O . HIS A 1 80 ? -3.154 18.406 24.094 1 98.44 80 HIS A O 1
ATOM 638 N N . ALA A 1 81 ? -5.117 17.547 23.5 1 98.88 81 ALA A N 1
ATOM 639 C CA . ALA A 1 81 ? -5.152 18.312 22.25 1 98.88 81 ALA A CA 1
ATOM 640 C C . ALA A 1 81 ? -5.105 19.812 22.516 1 98.88 81 ALA A C 1
ATOM 642 O O . ALA A 1 81 ? -4.309 20.531 21.922 1 98.88 81 ALA A O 1
ATOM 643 N N . THR A 1 82 ? -5.938 20.219 23.438 1 98.88 82 THR A N 1
ATOM 644 C CA . THR A 1 82 ? -5.973 21.641 23.781 1 98.88 82 THR A CA 1
ATOM 645 C C . THR A 1 82 ? -4.621 22.094 24.328 1 98.88 82 THR A C 1
ATOM 647 O O . THR A 1 82 ? -4.113 23.141 23.938 1 98.88 82 THR A O 1
ATOM 650 N N . THR A 1 83 ? -4.043 21.25 25.141 1 98.56 83 THR A N 1
ATOM 651 C CA . THR A 1 83 ? -2.766 21.578 25.766 1 98.56 83 THR A CA 1
ATOM 652 C C . THR A 1 83 ? -1.667 21.719 24.719 1 98.56 83 THR A C 1
ATOM 654 O O . THR A 1 83 ? -0.899 22.688 24.75 1 98.56 83 THR A O 1
ATOM 657 N N . VAL A 1 84 ? -1.609 20.828 23.875 1 98.38 84 VAL A N 1
ATOM 658 C CA . VAL A 1 84 ? -0.571 20.812 22.844 1 98.38 84 VAL A CA 1
ATOM 659 C C . VAL A 1 84 ? -0.744 22 21.906 1 98.38 84 VAL A C 1
ATOM 661 O O . VAL A 1 84 ? 0.237 22.641 21.516 1 98.38 84 VAL A O 1
ATOM 664 N N . ASN A 1 85 ? -1.981 22.25 21.5 1 98.88 85 ASN A N 1
ATOM 665 C CA . ASN A 1 85 ? -2.266 23.375 20.609 1 98.88 85 ASN A CA 1
ATOM 666 C C . ASN A 1 85 ? -1.862 24.703 21.25 1 98.88 85 ASN A C 1
ATOM 668 O O . ASN A 1 85 ? -1.245 25.547 20.594 1 98.88 85 ASN A O 1
ATOM 672 N N . ASP A 1 86 ? -2.18 24.828 22.547 1 98.81 86 ASP A N 1
ATOM 673 C CA . ASP A 1 86 ? -1.815 26.062 23.25 1 98.81 86 ASP A CA 1
ATOM 674 C C . ASP A 1 86 ? -0.299 26.188 23.375 1 98.81 86 ASP A C 1
ATOM 676 O O . ASP A 1 86 ? 0.247 27.297 23.266 1 98.81 86 ASP A O 1
ATOM 680 N N . TRP A 1 87 ? 0.31 25.078 23.609 1 98.44 87 TRP A N 1
ATOM 681 C CA . TRP A 1 87 ? 1.758 25.094 23.797 1 98.44 87 TRP A CA 1
ATOM 682 C C . TRP A 1 87 ? 2.461 25.547 22.516 1 98.44 87 TRP A C 1
ATOM 684 O O . TRP A 1 87 ? 3.287 26.469 22.562 1 98.44 87 TRP A O 1
ATOM 694 N N . ILE A 1 88 ? 2.172 25 21.375 1 98.56 88 ILE A N 1
ATOM 695 C CA . ILE A 1 88 ? 2.875 25.328 20.141 1 98.56 88 ILE A CA 1
ATOM 696 C C . ILE A 1 88 ? 2.508 26.75 19.719 1 98.56 88 ILE A C 1
ATOM 698 O O . ILE A 1 88 ? 3.344 27.484 19.188 1 98.56 88 ILE A O 1
ATOM 702 N N . ALA A 1 89 ? 1.205 27.109 19.922 1 98.75 89 ALA A N 1
ATOM 703 C CA . ALA A 1 89 ? 0.807 28.484 19.625 1 98.75 89 ALA A CA 1
ATOM 704 C C . ALA A 1 89 ? 1.686 29.484 20.391 1 98.75 89 ALA A C 1
ATOM 706 O O . ALA A 1 89 ? 2.119 30.484 19.828 1 98.75 89 ALA A O 1
ATOM 707 N N . ASN A 1 90 ? 1.902 29.172 21.625 1 98.44 90 ASN A N 1
ATOM 708 C CA . ASN A 1 90 ? 2.742 30.031 22.453 1 98.44 90 ASN A CA 1
ATOM 709 C C . ASN A 1 90 ? 4.195 30.016 21.984 1 98.44 90 ASN A C 1
ATOM 711 O O . ASN A 1 90 ? 4.855 31.047 21.953 1 98.44 90 ASN A O 1
ATOM 715 N N . GLU A 1 91 ? 4.699 28.875 21.641 1 97.38 91 GLU A N 1
ATOM 716 C CA . GLU A 1 91 ? 6.09 28.719 21.219 1 97.38 91 GLU A CA 1
ATOM 717 C C . GLU A 1 91 ? 6.387 29.531 19.969 1 97.38 91 GLU A C 1
ATOM 719 O O . GLU A 1 91 ? 7.469 30.109 19.844 1 97.38 91 GLU A O 1
ATOM 724 N N . ILE A 1 92 ? 5.453 29.625 19.047 1 97.81 92 ILE A N 1
ATOM 725 C CA . ILE A 1 92 ? 5.781 30.172 17.734 1 97.81 92 ILE A CA 1
ATOM 726 C C . ILE A 1 92 ? 5.258 31.609 17.625 1 97.81 92 ILE A C 1
ATOM 728 O O . ILE A 1 92 ? 5.418 32.25 16.594 1 97.81 92 ILE A O 1
ATOM 732 N N . LYS A 1 93 ? 4.605 32.125 18.656 1 97.25 93 LYS A N 1
ATOM 733 C CA . LYS A 1 93 ? 3.822 33.344 18.594 1 97.25 93 LYS A CA 1
ATOM 734 C C . LYS A 1 93 ? 4.672 34.531 18.109 1 97.25 93 LYS A C 1
ATOM 736 O O . LYS A 1 93 ? 4.172 35.406 17.438 1 97.25 93 LYS A O 1
ATOM 741 N N . ASP A 1 94 ? 5.984 34.562 18.359 1 96.94 94 ASP A N 1
ATOM 742 C CA . ASP A 1 94 ? 6.844 35.688 18 1 96.94 94 ASP A CA 1
ATOM 743 C C . ASP A 1 94 ? 7.559 35.438 16.672 1 96.94 94 ASP A C 1
ATOM 745 O O . ASP A 1 94 ? 8.438 36.188 16.266 1 96.94 94 ASP A O 1
ATOM 749 N N . HIS A 1 95 ? 7.273 34.344 15.992 1 96.69 95 HIS A N 1
ATOM 750 C CA . HIS A 1 95 ? 7.953 33.969 14.766 1 96.69 95 HIS A CA 1
ATOM 751 C C . HIS A 1 95 ? 6.949 33.594 13.672 1 96.69 95 HIS A C 1
ATOM 753 O O . HIS A 1 95 ? 7.184 32.656 12.898 1 96.69 95 HIS A O 1
ATOM 759 N N . ARG A 1 96 ? 5.879 34.312 13.648 1 95.81 96 ARG A N 1
ATOM 760 C CA . ARG A 1 96 ? 4.781 33.938 12.758 1 95.81 96 ARG A CA 1
ATOM 761 C C . ARG A 1 96 ? 5.121 34.281 11.305 1 95.81 96 ARG A C 1
ATOM 763 O O . ARG A 1 96 ? 4.438 33.812 10.391 1 95.81 96 ARG A O 1
ATOM 770 N N . ASP A 1 97 ? 6.156 34.938 11.039 1 95.94 97 ASP A N 1
ATOM 771 C CA . ASP A 1 97 ? 6.637 35.188 9.68 1 95.94 97 ASP A CA 1
ATOM 772 C C . ASP A 1 97 ? 7.445 34.031 9.156 1 95.94 97 ASP A C 1
ATOM 774 O O . ASP A 1 97 ? 7.766 33.969 7.969 1 95.94 97 ASP A O 1
ATOM 778 N N . ARG A 1 98 ? 7.723 32.969 10.047 1 96.94 98 ARG A N 1
ATOM 779 C CA . ARG A 1 98 ? 8.555 31.844 9.68 1 96.94 98 ARG A CA 1
ATOM 780 C C . ARG A 1 98 ? 7.871 30.531 10.031 1 96.94 98 ARG A C 1
ATOM 782 O O . ARG A 1 98 ? 8.172 29.484 9.445 1 96.94 98 ARG A O 1
ATOM 789 N N . LEU A 1 99 ? 6.988 30.672 10.945 1 98 99 LEU A N 1
ATOM 790 C CA . LEU A 1 99 ? 6.512 29.422 11.547 1 98 99 LEU A CA 1
ATOM 791 C C . LEU A 1 99 ? 4.988 29.438 11.672 1 98 99 LEU A C 1
ATOM 793 O O . LEU A 1 99 ? 4.387 30.469 11.953 1 98 99 LEU A O 1
ATOM 797 N N . GLY A 1 100 ? 4.348 28.375 11.484 1 98.38 100 GLY A N 1
ATOM 798 C CA . GLY A 1 100 ? 2.947 28.078 11.75 1 98.38 100 GLY A CA 1
ATOM 799 C C . GLY A 1 100 ? 2.732 26.703 12.352 1 98.38 100 GLY A C 1
ATOM 800 O O . GLY A 1 100 ? 3.691 26.016 12.719 1 98.38 100 GLY A O 1
ATOM 801 N N . ALA A 1 101 ? 1.475 26.328 12.445 1 98.88 101 ALA A N 1
ATOM 802 C CA . ALA A 1 101 ? 1.173 25.031 13.039 1 98.88 101 ALA A CA 1
ATOM 803 C C . ALA A 1 101 ? -0.123 24.453 12.477 1 98.88 101 ALA A C 1
ATOM 805 O O . ALA A 1 101 ? -0.961 25.188 11.953 1 98.88 101 ALA A O 1
ATOM 806 N N . PHE A 1 102 ? -0.194 23.156 12.516 1 98.94 102 PHE A N 1
ATOM 807 C CA . PHE A 1 102 ? -1.445 22.422 12.375 1 98.94 102 PHE A CA 1
ATOM 808 C C . PHE A 1 102 ? -2.016 22.062 13.742 1 98.94 102 PHE A C 1
ATOM 810 O O . PHE A 1 102 ? -1.27 21.703 14.656 1 98.94 102 PHE A O 1
ATOM 817 N N . ALA A 1 103 ? -3.303 22.125 13.828 1 98.94 103 ALA A N 1
ATOM 818 C CA . ALA A 1 103 ? -3.977 21.766 15.078 1 98.94 103 ALA A CA 1
ATOM 819 C C . ALA A 1 103 ? -3.924 20.25 15.305 1 98.94 103 ALA A C 1
ATOM 821 O O . ALA A 1 103 ? -4.074 19.469 14.367 1 98.94 103 ALA A O 1
ATOM 822 N N . ALA A 1 104 ? -3.643 19.859 16.531 1 98.88 104 ALA A N 1
ATOM 823 C CA . ALA A 1 104 ? -3.93 18.5 17 1 98.88 104 ALA A CA 1
ATOM 824 C C . ALA A 1 104 ? -5.367 18.391 17.5 1 98.88 104 ALA A C 1
ATOM 826 O O . ALA A 1 104 ? -5.859 19.281 18.203 1 98.88 104 ALA A O 1
ATOM 827 N N . LEU A 1 105 ? -6.051 17.359 17.141 1 98.94 105 LEU A N 1
ATOM 828 C CA . LEU A 1 105 ? -7.469 17.25 17.469 1 98.94 105 LEU A CA 1
ATOM 829 C C . LEU A 1 105 ? -7.805 15.859 17.984 1 98.94 105 LEU A C 1
ATOM 831 O O . LEU A 1 105 ? -7.289 14.859 17.484 1 98.94 105 LEU A O 1
ATOM 835 N N . SER A 1 106 ? -8.648 15.812 19.016 1 98.88 106 SER A N 1
ATOM 836 C CA . SER A 1 106 ? -9.305 14.562 19.375 1 98.88 106 SER A CA 1
ATOM 837 C C . SER A 1 106 ? -10.453 14.242 18.422 1 98.88 106 SER A C 1
ATOM 839 O O . SER A 1 106 ? -11.336 15.078 18.219 1 98.88 106 SER A O 1
ATOM 841 N N . MET A 1 107 ? -10.492 13.062 17.906 1 98.88 107 MET A N 1
ATOM 842 C CA . MET A 1 107 ? -11.539 12.695 16.953 1 98.88 107 MET A CA 1
ATOM 843 C C . MET A 1 107 ? -12.562 11.766 17.609 1 98.88 107 MET A C 1
ATOM 845 O O . MET A 1 107 ? -13.273 11.039 16.906 1 98.88 107 MET A O 1
ATOM 849 N N . HIS A 1 108 ? -12.609 11.773 18.906 1 98.75 108 HIS A N 1
ATOM 850 C CA . HIS A 1 108 ? -13.625 11.016 19.625 1 98.75 108 HIS A CA 1
ATOM 851 C C . HIS A 1 108 ? -15.023 11.57 19.375 1 98.75 108 HIS A C 1
ATOM 853 O O . HIS A 1 108 ? -15.992 10.82 19.328 1 98.75 108 HIS A O 1
ATOM 859 N N . ASP A 1 109 ? -15.078 12.812 19.281 1 98.69 109 ASP A N 1
ATOM 860 C CA . ASP A 1 109 ? -16.312 13.562 19.031 1 98.69 109 ASP A CA 1
ATOM 861 C C . ASP A 1 109 ? -16.109 14.594 17.938 1 98.69 109 ASP A C 1
ATOM 863 O O . ASP A 1 109 ? -15.406 15.586 18.109 1 98.69 109 ASP A O 1
ATOM 867 N N . ALA A 1 110 ? -16.797 14.414 16.828 1 98.81 110 ALA A N 1
ATOM 868 C CA . ALA A 1 110 ? -16.625 15.234 15.625 1 98.81 110 ALA A CA 1
ATOM 869 C C . ALA A 1 110 ? -16.938 16.703 15.906 1 98.81 110 ALA A C 1
ATOM 871 O O . ALA A 1 110 ? -16.297 17.594 15.375 1 98.81 110 ALA A O 1
ATOM 872 N N . ALA A 1 111 ? -17.922 16.922 16.672 1 98.81 111 ALA A N 1
ATOM 873 C CA . ALA A 1 111 ? -18.297 18.297 16.984 1 98.81 111 ALA A CA 1
ATOM 874 C C . ALA A 1 111 ? -17.234 18.969 17.844 1 98.81 111 ALA A C 1
ATOM 876 O O . ALA A 1 111 ? -16.938 20.156 17.641 1 98.81 111 ALA A O 1
ATOM 877 N N . GLN A 1 112 ? -16.766 18.234 18.828 1 98.88 112 GLN A N 1
ATOM 878 C CA . GLN A 1 112 ? -15.688 18.766 19.656 1 98.88 112 GLN A CA 1
ATOM 879 C C . GLN A 1 112 ? -14.438 19.047 18.828 1 98.88 112 GLN A C 1
ATOM 881 O O . GLN A 1 112 ? -13.766 20.062 19.016 1 98.88 112 GLN A O 1
ATOM 886 N N . ALA A 1 113 ? -14.094 18.172 17.969 1 98.94 113 ALA A N 1
ATOM 887 C CA . ALA A 1 113 ? -12.969 18.359 17.047 1 98.94 113 ALA A CA 1
ATOM 888 C C . ALA A 1 113 ? -13.148 19.625 16.203 1 98.94 113 ALA A C 1
ATOM 890 O O . ALA A 1 113 ? -12.211 20.406 16.047 1 98.94 113 ALA A O 1
ATOM 891 N N . ALA A 1 114 ? -14.367 19.781 15.688 1 98.94 114 ALA A N 1
ATOM 892 C CA . ALA A 1 114 ? -14.695 20.953 14.875 1 98.94 114 ALA A CA 1
ATOM 893 C C . ALA A 1 114 ? -14.5 22.234 15.672 1 98.94 114 ALA A C 1
ATOM 895 O O . ALA A 1 114 ? -13.938 23.203 15.164 1 98.94 114 ALA A O 1
ATOM 896 N N . ALA A 1 115 ? -14.961 22.219 16.875 1 98.94 115 ALA A N 1
ATOM 897 C CA . ALA A 1 115 ? -14.859 23.391 17.719 1 98.94 115 ALA A CA 1
ATOM 898 C C . ALA A 1 115 ? -13.398 23.719 18.031 1 98.94 115 ALA A C 1
ATOM 900 O O . ALA A 1 115 ? -13 24.891 18 1 98.94 115 ALA A O 1
ATOM 901 N N . GLU A 1 116 ? -12.602 22.719 18.328 1 98.94 116 GLU A N 1
ATOM 902 C CA . GLU A 1 116 ? -11.188 22.938 18.609 1 98.94 116 GLU A CA 1
ATOM 903 C C . GLU A 1 116 ? -10.438 23.406 17.359 1 98.94 116 GLU A C 1
ATOM 905 O O . GLU A 1 116 ? -9.547 24.25 17.453 1 98.94 116 GLU A O 1
ATOM 910 N N . LEU A 1 117 ? -10.789 22.875 16.25 1 98.94 117 LEU A N 1
ATOM 911 C CA . LEU A 1 117 ? -10.195 23.359 15.016 1 98.94 117 LEU A CA 1
ATOM 912 C C . LEU A 1 117 ? -10.492 24.828 14.805 1 98.94 117 LEU A C 1
ATOM 914 O O . LEU A 1 117 ? -9.594 25.609 14.484 1 98.94 117 LEU A O 1
ATOM 918 N N . GLU A 1 118 ? -11.734 25.141 14.953 1 98.94 118 GLU A N 1
ATOM 919 C CA . GLU A 1 118 ? -12.133 26.531 14.781 1 98.94 118 GLU A CA 1
ATOM 920 C C . GLU A 1 118 ? -11.367 27.453 15.734 1 98.94 118 GLU A C 1
ATOM 922 O O . GLU A 1 118 ? -10.891 28.516 15.344 1 98.94 118 GLU A O 1
ATOM 927 N N . ARG A 1 119 ? -11.266 27.016 16.969 1 98.94 119 ARG A N 1
ATOM 928 C CA . ARG A 1 119 ? -10.516 27.797 17.953 1 98.94 119 ARG A CA 1
ATOM 929 C C . ARG A 1 119 ? -9.07 28 17.516 1 98.94 119 ARG A C 1
ATOM 931 O O . ARG A 1 119 ? -8.562 29.109 17.531 1 98.94 119 ARG A O 1
ATOM 938 N N . CYS A 1 120 ? -8.438 26.969 17.062 1 98.94 120 CYS A N 1
ATOM 939 C CA . CYS A 1 120 ? -7.031 27.016 16.688 1 98.94 120 CYS A CA 1
ATOM 940 C C . CYS A 1 120 ? -6.824 27.891 15.453 1 98.94 120 CYS A C 1
ATOM 942 O O . CYS A 1 120 ? -5.859 28.656 15.383 1 98.94 120 CYS A O 1
ATOM 944 N N . VAL A 1 121 ? -7.727 27.797 14.5 1 98.88 121 VAL A N 1
ATOM 945 C CA . VAL A 1 121 ? -7.605 28.562 13.258 1 98.88 121 VAL A CA 1
ATOM 946 C C . VAL A 1 121 ? -7.902 30.031 13.523 1 98.88 121 VAL A C 1
ATOM 948 O O . VAL A 1 121 ? -7.141 30.906 13.117 1 98.88 121 VAL A O 1
ATOM 951 N N . ARG A 1 122 ? -8.945 30.344 14.242 1 98.75 122 ARG A N 1
ATOM 952 C CA . ARG A 1 122 ? -9.391 31.719 14.414 1 98.75 122 ARG A CA 1
ATOM 953 C C . ARG A 1 122 ? -8.57 32.438 15.484 1 98.75 122 ARG A C 1
ATOM 955 O O . ARG A 1 122 ? -8.227 33.625 15.336 1 98.75 122 ARG A O 1
ATOM 962 N N . GLN A 1 123 ? -8.234 31.719 16.562 1 98.56 123 GLN A N 1
ATOM 963 C CA . GLN A 1 123 ? -7.57 32.375 17.672 1 98.56 123 GLN A CA 1
ATOM 964 C C . GLN A 1 123 ? -6.055 32.312 17.531 1 98.56 123 GLN A C 1
ATOM 966 O O . GLN A 1 123 ? -5.344 33.25 17.938 1 98.56 123 GLN A O 1
ATOM 971 N N . HIS A 1 124 ? -5.547 31.172 17 1 98.44 124 HIS A N 1
ATOM 972 C CA . HIS A 1 124 ? -4.102 30.984 17 1 98.44 124 HIS A CA 1
ATOM 973 C C . HIS A 1 124 ? -3.529 31.109 15.594 1 98.44 124 HIS A C 1
ATOM 975 O O . HIS A 1 124 ? -2.309 31.125 15.414 1 98.44 124 HIS A O 1
ATOM 981 N N . GLY A 1 125 ? -4.387 31.203 14.578 1 98.25 125 GLY A N 1
ATOM 982 C CA . GLY A 1 125 ? -3.91 31.375 13.219 1 98.25 125 GLY A CA 1
ATOM 983 C C . GLY A 1 125 ? -3.332 30.094 12.625 1 98.25 125 GLY A C 1
ATOM 984 O O . GLY A 1 125 ? -2.449 30.156 11.766 1 98.25 125 GLY A O 1
ATOM 985 N N . PHE A 1 126 ? -3.77 28.938 13.086 1 98.88 126 PHE A N 1
ATOM 986 C CA . PHE A 1 126 ? -3.279 27.672 12.57 1 98.88 126 PHE A CA 1
ATOM 987 C C . PHE A 1 126 ? -3.74 27.453 11.133 1 98.88 126 PHE A C 1
ATOM 989 O O . PHE A 1 126 ? -4.73 28.047 10.695 1 98.88 126 PHE A O 1
ATOM 996 N N . HIS A 1 127 ? -3.025 26.703 10.375 1 98.88 127 HIS A N 1
ATOM 997 C CA . HIS A 1 127 ? -3.242 26.547 8.945 1 98.88 127 HIS A CA 1
ATOM 998 C C . HIS A 1 127 ? -4.094 25.328 8.641 1 98.88 127 HIS A C 1
ATOM 1000 O O . HIS A 1 127 ? -4.203 24.906 7.48 1 98.88 127 HIS A O 1
ATOM 1006 N N . GLY A 1 128 ? -4.73 24.719 9.547 1 98.81 128 GLY A N 1
ATOM 1007 C CA . GLY A 1 128 ? -5.504 23.484 9.43 1 98.81 128 GLY A CA 1
ATOM 1008 C C . GLY A 1 128 ? -5.207 22.5 10.539 1 98.81 128 GLY A C 1
ATOM 1009 O O . GLY A 1 128 ? -4.953 22.891 11.68 1 98.81 128 GLY A O 1
ATOM 1010 N N . ALA A 1 129 ? -5.363 21.25 10.258 1 98.94 129 ALA A N 1
ATOM 1011 C CA . ALA A 1 129 ? -5.133 20.219 11.266 1 98.94 129 ALA A CA 1
ATOM 1012 C C . ALA A 1 129 ? -4.316 19.062 10.695 1 98.94 129 ALA A C 1
ATOM 1014 O O . ALA A 1 129 ? -4.328 18.828 9.484 1 98.94 129 ALA A O 1
ATOM 1015 N N . LEU A 1 130 ? -3.543 18.5 11.477 1 98.88 130 LEU A N 1
ATOM 1016 C CA . LEU A 1 130 ? -2.93 17.203 11.172 1 98.88 130 LEU A CA 1
ATOM 1017 C C . LEU A 1 130 ? -3.471 16.109 12.078 1 98.88 130 LEU A C 1
ATOM 1019 O O . LEU A 1 130 ? -3.424 16.25 13.305 1 98.88 130 LEU A O 1
ATOM 1023 N N . LEU A 1 131 ? -4.062 15.125 11.484 1 98.75 131 LEU A N 1
ATOM 1024 C CA . LEU A 1 131 ? -4.637 13.977 12.18 1 98.75 131 LEU A CA 1
ATOM 1025 C C . LEU A 1 131 ? -3.822 12.719 11.914 1 98.75 131 LEU A C 1
ATOM 1027 O O . LEU A 1 131 ? -3.512 12.414 10.758 1 98.75 131 LEU A O 1
ATOM 1031 N N . ASN A 1 132 ? -3.529 12.008 12.961 1 96.69 132 ASN A N 1
ATOM 1032 C CA . ASN A 1 132 ? -2.734 10.797 12.805 1 96.69 132 ASN A CA 1
ATOM 1033 C C . ASN A 1 132 ? -3.617 9.562 12.672 1 96.69 132 ASN A C 1
ATOM 1035 O O . ASN A 1 132 ? -4.328 9.195 13.609 1 96.69 132 ASN A O 1
ATOM 1039 N N . ASN A 1 133 ? -3.51 8.844 11.562 1 91.75 133 ASN A N 1
ATOM 1040 C CA . ASN A 1 133 ? -4.09 7.535 11.297 1 91.75 133 ASN A CA 1
ATOM 1041 C C . ASN A 1 133 ? -5.578 7.5 11.641 1 91.75 133 ASN A C 1
ATOM 1043 O O . ASN A 1 133 ? -6.387 8.148 10.977 1 91.75 133 ASN A O 1
ATOM 1047 N N . TYR A 1 134 ? -6.168 6.715 12.5 1 96.69 134 TYR A N 1
ATOM 1048 C CA . TYR A 1 134 ? -7.5 6.617 13.086 1 96.69 134 TYR A CA 1
ATOM 1049 C C . TYR A 1 134 ? -7.449 6.789 14.594 1 96.69 134 TYR A C 1
ATOM 1051 O O . TYR A 1 134 ? -6.398 6.609 15.211 1 96.69 134 TYR A O 1
ATOM 1059 N N . GLN A 1 135 ? -8.539 7.281 15.211 1 98.38 135 GLN A N 1
ATOM 1060 C CA . GLN A 1 135 ? -8.625 7.52 16.641 1 98.38 135 GLN A CA 1
ATOM 1061 C C . GLN A 1 135 ? -8.883 6.219 17.406 1 98.38 135 GLN A C 1
ATOM 1063 O O . GLN A 1 135 ? -9.891 5.551 17.188 1 98.38 135 GLN A O 1
ATOM 1068 N N . HIS A 1 136 ? -7.879 5.828 18.25 1 97.75 136 HIS A N 1
ATOM 1069 C CA . HIS A 1 136 ? -8.141 4.73 19.172 1 97.75 136 HIS A CA 1
ATOM 1070 C C . HIS A 1 136 ? -9.18 5.121 20.203 1 97.75 136 HIS A C 1
ATOM 1072 O O . HIS A 1 136 ? -9.125 6.219 20.766 1 97.75 136 HIS A O 1
ATOM 1078 N N . ALA A 1 137 ? -10.133 4.289 20.391 1 98.06 137 ALA A N 1
ATOM 1079 C CA . ALA A 1 137 ? -11.242 4.57 21.297 1 98.06 137 ALA A CA 1
ATOM 1080 C C . ALA A 1 137 ? -11.719 3.299 22 1 98.06 137 ALA A C 1
ATOM 1082 O O . ALA A 1 137 ? -11.195 2.213 21.75 1 98.06 137 ALA A O 1
ATOM 1083 N N . GLY A 1 138 ? -12.703 3.428 22.828 1 96.06 138 GLY A N 1
ATOM 1084 C CA . GLY A 1 138 ? -13.227 2.301 23.594 1 96.06 138 GLY A CA 1
ATOM 1085 C C . GLY A 1 138 ? -12.453 2.027 24.859 1 96.06 138 GLY A C 1
ATOM 1086 O O . GLY A 1 138 ? -11.344 2.543 25.047 1 96.06 138 GLY A O 1
ATOM 1087 N N . PRO A 1 139 ? -13 1.192 25.766 1 93.94 139 PRO A N 1
ATOM 1088 C CA . PRO A 1 139 ? -12.391 0.949 27.078 1 93.94 139 PRO A CA 1
ATOM 1089 C C . PRO A 1 139 ? -11.008 0.309 26.969 1 93.94 139 PRO A C 1
ATOM 1091 O O . PRO A 1 139 ? -10.164 0.514 27.844 1 93.94 139 PRO A O 1
ATOM 1094 N N . ASP A 1 140 ? -10.75 -0.409 25.906 1 93.31 140 ASP A N 1
ATOM 1095 C CA . ASP A 1 140 ? -9.477 -1.114 25.781 1 93.31 140 ASP A CA 1
ATOM 1096 C C . ASP A 1 140 ? -8.633 -0.515 24.656 1 93.31 140 ASP A C 1
ATOM 1098 O O . ASP A 1 140 ? -7.566 -1.043 24.328 1 93.31 140 ASP A O 1
ATOM 1102 N N . GLY A 1 141 ? -9.117 0.547 24.062 1 95.5 141 GLY A N 1
ATOM 1103 C CA . GLY A 1 141 ? -8.375 1.207 22.984 1 95.5 141 GLY A CA 1
ATOM 1104 C C . GLY A 1 141 ? -8.445 0.467 21.672 1 95.5 141 GLY A C 1
ATOM 1105 O O . GLY A 1 141 ? -7.723 0.794 20.734 1 95.5 141 GLY A O 1
ATOM 1106 N N . GLU A 1 142 ? -9.352 -0.513 21.516 1 96.06 142 GLU A N 1
ATOM 1107 C CA . GLU A 1 142 ? -9.367 -1.396 20.344 1 96.06 142 GLU A CA 1
ATOM 1108 C C . GLU A 1 142 ? -10.508 -1.048 19.406 1 96.06 142 GLU A C 1
ATOM 1110 O O . GLU A 1 142 ? -10.781 -1.79 18.453 1 96.06 142 GLU A O 1
ATOM 1115 N N . THR A 1 143 ? -11.195 0.037 19.766 1 96.81 143 THR A N 1
ATOM 1116 C CA . THR A 1 143 ? -12.117 0.625 18.812 1 96.81 143 THR A CA 1
ATOM 1117 C C . THR A 1 143 ? -11.422 1.688 17.969 1 96.81 143 THR A C 1
ATOM 1119 O O . THR A 1 143 ? -10.914 2.676 18.5 1 96.81 143 THR A O 1
ATOM 1122 N N . TYR A 1 144 ? -11.367 1.479 16.688 1 96.94 144 TYR A N 1
ATOM 1123 C CA . TYR A 1 144 ? -10.703 2.404 15.773 1 96.94 144 TYR A CA 1
ATOM 1124 C C . TYR A 1 144 ? -11.711 3.291 15.062 1 96.94 144 TYR A C 1
ATOM 1126 O O . TYR A 1 144 ? -12.562 2.799 14.312 1 96.94 144 TYR A O 1
ATOM 1134 N N . LEU A 1 145 ? -11.641 4.551 15.289 1 98.12 145 LEU A N 1
ATOM 1135 C CA . LEU A 1 145 ? -12.562 5.492 14.664 1 98.12 145 LEU A CA 1
ATOM 1136 C C . LEU A 1 145 ? -11.969 6.082 13.398 1 98.12 145 LEU A C 1
ATOM 1138 O O . LEU A 1 145 ? -11.008 6.855 13.453 1 98.12 145 LEU A O 1
ATOM 1142 N N . PHE A 1 146 ? -12.523 5.668 12.312 1 98.31 146 PHE A N 1
ATOM 1143 C CA . PHE A 1 146 ? -12.242 6.301 11.023 1 98.31 146 PHE A CA 1
ATOM 1144 C C . PHE A 1 146 ? -13.195 7.473 10.781 1 98.31 146 PHE A C 1
ATOM 1146 O O . PHE A 1 146 ? -14.305 7.5 11.312 1 98.31 146 PHE A O 1
ATOM 1153 N N . TYR A 1 147 ? -12.75 8.391 9.977 1 98.44 147 TYR A N 1
ATOM 1154 C CA . TYR A 1 147 ? -13.508 9.633 9.859 1 98.44 147 TYR A CA 1
ATOM 1155 C C . TYR A 1 147 ? -14.281 9.68 8.547 1 98.44 147 TYR A C 1
ATOM 1157 O O . TYR A 1 147 ? -14.516 10.75 7.988 1 98.44 147 TYR A O 1
ATOM 1165 N N . ASP A 1 148 ? -14.578 8.547 8.008 1 98.56 148 ASP A N 1
ATOM 1166 C CA . ASP A 1 148 ? -15.109 8.469 6.648 1 98.56 148 ASP A CA 1
ATOM 1167 C C . ASP A 1 148 ? -16.609 8.219 6.664 1 98.56 148 ASP A C 1
ATOM 1169 O O . ASP A 1 148 ? -17.219 7.98 5.617 1 98.56 148 ASP A O 1
ATOM 1173 N N . GLN A 1 149 ? -17.281 8.281 7.859 1 97.81 149 GLN A N 1
ATOM 1174 C CA . GLN A 1 149 ? -18.719 8.07 7.977 1 97.81 149 GLN A CA 1
ATOM 1175 C C . GLN A 1 149 ? -19.453 9.391 8.242 1 97.81 149 GLN A C 1
ATOM 1177 O O . GLN A 1 149 ? -18.828 10.367 8.672 1 97.81 149 GLN A O 1
ATOM 1182 N N . PRO A 1 150 ? -20.734 9.453 8.055 1 98 150 PRO A N 1
ATOM 1183 C CA . PRO A 1 150 ? -21.531 10.68 8.195 1 98 150 PRO A CA 1
ATOM 1184 C C . PRO A 1 150 ? -21.422 11.289 9.594 1 98 150 PRO A C 1
ATOM 1186 O O . PRO A 1 150 ? -21.594 12.5 9.758 1 98 150 PRO A O 1
ATOM 1189 N N . ALA A 1 151 ? -21.125 10.477 10.555 1 98 151 ALA A N 1
ATOM 1190 C CA . ALA A 1 151 ? -20.969 10.977 11.922 1 98 151 ALA A CA 1
ATOM 1191 C C . ALA A 1 151 ? -19.891 12.055 11.992 1 98 151 ALA A C 1
ATOM 1193 O O . ALA A 1 151 ? -19.875 12.867 12.914 1 98 151 ALA A O 1
ATOM 1194 N N . TYR A 1 152 ? -19.047 12.141 11.031 1 98.81 152 TYR A N 1
ATOM 1195 C CA . TYR A 1 152 ? -17.953 13.109 11.055 1 98.81 152 TYR A CA 1
ATOM 1196 C C . TYR A 1 152 ? -18.234 14.273 10.117 1 98.81 152 TYR A C 1
ATOM 1198 O O . TYR A 1 152 ? -17.391 15.156 9.938 1 98.81 152 TYR A O 1
ATOM 1206 N N . ASP A 1 153 ? -19.422 14.328 9.508 1 98.81 153 ASP A N 1
ATOM 1207 C CA . ASP A 1 153 ? -19.75 15.367 8.539 1 98.81 153 ASP A CA 1
ATOM 1208 C C . ASP A 1 153 ? -19.656 16.75 9.164 1 98.81 153 ASP A C 1
ATOM 1210 O O . ASP A 1 153 ? -19.266 17.719 8.508 1 98.81 153 ASP A O 1
ATOM 1214 N N . VAL A 1 154 ? -20.016 16.844 10.422 1 98.88 154 VAL A N 1
ATOM 1215 C CA . VAL A 1 154 ? -19.969 18.141 11.109 1 98.88 154 VAL A CA 1
ATOM 1216 C C . VAL A 1 154 ? -18.531 18.641 11.148 1 98.88 154 VAL A C 1
ATOM 1218 O O . VAL A 1 154 ? -18.281 19.844 11.047 1 98.88 154 VAL A O 1
ATOM 1221 N N . PHE A 1 155 ? -17.625 17.797 11.328 1 98.94 155 PHE A N 1
ATOM 1222 C CA . PHE A 1 155 ? -16.203 18.141 11.328 1 98.94 155 PHE A CA 1
ATOM 1223 C C . PHE A 1 155 ? -15.766 18.594 9.938 1 98.94 155 PHE A C 1
ATOM 1225 O O . PHE A 1 155 ? -15.125 19.641 9.789 1 98.94 155 PHE A O 1
ATOM 1232 N N . TRP A 1 156 ? -16.078 17.828 8.93 1 98.94 156 TRP A N 1
ATOM 1233 C CA . TRP A 1 156 ? -15.68 18.156 7.562 1 98.94 156 TRP A CA 1
ATOM 1234 C C . TRP A 1 156 ? -16.328 19.453 7.098 1 98.94 156 TRP A C 1
ATOM 1236 O O . TRP A 1 156 ? -15.695 20.25 6.391 1 98.94 156 TRP A O 1
ATOM 1246 N N . GLN A 1 157 ? -17.547 19.609 7.496 1 98.94 157 GLN A N 1
ATOM 1247 C CA . GLN A 1 157 ? -18.219 20.875 7.18 1 98.94 157 GLN A CA 1
ATOM 1248 C C . GLN A 1 157 ? -17.453 22.062 7.754 1 98.94 157 GLN A C 1
ATOM 1250 O O . GLN A 1 157 ? -17.328 23.094 7.105 1 98.94 157 GLN A O 1
ATOM 1255 N N . LYS A 1 158 ? -17.016 21.953 8.953 1 98.94 158 LYS A N 1
ATOM 1256 C CA . LYS A 1 158 ? -16.234 23.016 9.586 1 98.94 158 LYS A CA 1
ATOM 1257 C C . LYS A 1 158 ? -14.953 23.297 8.82 1 98.94 158 LYS A C 1
ATOM 1259 O O . LYS A 1 158 ? -14.555 24.453 8.664 1 98.94 158 LYS A O 1
ATOM 1264 N N . CYS A 1 159 ? -14.289 22.234 8.367 1 98.94 159 CYS A N 1
ATOM 1265 C CA . CYS A 1 159 ? -13.086 22.406 7.559 1 98.94 159 CYS A CA 1
ATOM 1266 C C . CYS A 1 159 ? -13.375 23.25 6.32 1 98.94 159 CYS A C 1
ATOM 1268 O O . CYS A 1 159 ? -12.602 24.141 5.973 1 98.94 159 CYS A O 1
ATOM 1270 N N . VAL A 1 160 ? -14.445 22.969 5.68 1 98.94 160 VAL A N 1
ATOM 1271 C CA . VAL A 1 160 ? -14.836 23.688 4.473 1 98.94 160 VAL A CA 1
ATOM 1272 C C . VAL A 1 160 ? -15.156 25.141 4.82 1 98.94 160 VAL A C 1
ATOM 1274 O O . VAL A 1 160 ? -14.727 26.062 4.121 1 98.94 160 VAL A O 1
ATOM 1277 N N . GLU A 1 161 ? -15.883 25.328 5.922 1 98.88 161 GLU A N 1
ATOM 1278 C CA . GLU A 1 161 ? -16.25 26.672 6.352 1 98.88 161 GLU A CA 1
ATOM 1279 C C . GLU A 1 161 ? -15.023 27.516 6.664 1 98.88 161 GLU A C 1
ATOM 1281 O O . GLU A 1 161 ? -14.977 28.703 6.316 1 98.88 161 GLU A O 1
ATOM 1286 N N . LEU A 1 162 ? -14.078 26.922 7.285 1 98.88 162 LEU A N 1
ATOM 1287 C CA . LEU A 1 162 ? -12.852 27.625 7.664 1 98.88 162 LEU A CA 1
ATOM 1288 C C . LEU A 1 162 ? -11.898 27.719 6.48 1 98.88 162 LEU A C 1
ATOM 1290 O O . LEU A 1 162 ? -10.93 28.484 6.523 1 98.88 162 LEU A O 1
ATOM 1294 N N . ASP A 1 163 ? -12.141 26.938 5.465 1 98.81 163 ASP A N 1
ATOM 1295 C CA . ASP A 1 163 ? -11.312 26.844 4.266 1 98.81 163 ASP A CA 1
ATOM 1296 C C . ASP A 1 163 ? -9.867 26.5 4.617 1 98.81 163 ASP A C 1
ATOM 1298 O O . ASP A 1 163 ? -8.945 27.203 4.211 1 98.81 163 ASP A O 1
ATOM 1302 N N . VAL A 1 164 ? -9.695 25.453 5.406 1 98.88 164 VAL A N 1
ATOM 1303 C CA . VAL A 1 164 ? -8.375 24.953 5.766 1 98.88 164 VAL A CA 1
ATOM 1304 C C . VAL A 1 164 ? -8.297 23.453 5.469 1 98.88 164 VAL A C 1
ATOM 1306 O O . VAL A 1 164 ? -9.312 22.75 5.48 1 98.88 164 VAL A O 1
ATOM 1309 N N . PRO A 1 165 ? -7.105 22.953 5.215 1 98.88 165 PRO A N 1
ATOM 1310 C CA . PRO A 1 165 ? -6.945 21.531 4.91 1 98.88 165 PRO A CA 1
ATOM 1311 C C . PRO A 1 165 ? -6.773 20.672 6.164 1 98.88 165 PRO A C 1
ATOM 1313 O O . PRO A 1 165 ? -6.508 21.203 7.246 1 98.88 165 PRO A O 1
ATOM 1316 N N . VAL A 1 166 ? -6.992 19.422 5.973 1 98.94 166 VAL A N 1
ATOM 1317 C CA . VAL A 1 166 ? -6.625 18.406 6.953 1 98.94 166 VAL A CA 1
ATOM 1318 C C . VAL A 1 166 ? -5.508 17.531 6.395 1 98.94 166 VAL A C 1
ATOM 1320 O O . VAL A 1 166 ? -5.633 16.969 5.301 1 98.94 166 VAL A O 1
ATOM 1323 N N . TYR A 1 167 ? -4.391 17.484 7.094 1 98.88 167 TYR A N 1
ATOM 1324 C CA . TYR A 1 167 ? -3.299 16.578 6.789 1 98.88 167 TYR A CA 1
ATOM 1325 C C . TYR A 1 167 ? -3.506 15.227 7.48 1 98.88 167 TYR A C 1
ATOM 1327 O O . TYR A 1 167 ? -3.492 15.148 8.711 1 98.88 167 TYR A O 1
ATOM 1335 N N . LEU A 1 168 ? -3.756 14.18 6.734 1 98.75 168 LEU A N 1
ATOM 1336 C CA . LEU A 1 168 ? -3.885 12.828 7.277 1 98.75 168 LEU A CA 1
ATOM 1337 C C . LEU A 1 168 ? -2.531 12.125 7.309 1 98.75 168 LEU A C 1
ATOM 1339 O O . LEU A 1 168 ? -1.956 11.828 6.258 1 98.75 168 LEU A O 1
ATOM 1343 N N . HIS A 1 169 ? -2.053 11.898 8.469 1 98.5 169 HIS A N 1
ATOM 1344 C CA . HIS A 1 169 ? -0.724 11.336 8.68 1 98.5 169 HIS A CA 1
ATOM 1345 C C . HIS A 1 169 ? -0.804 9.977 9.367 1 98.5 169 HIS A C 1
ATOM 1347 O O . HIS A 1 169 ? -1.673 9.758 10.219 1 98.5 169 HIS A O 1
ATOM 1353 N N . PRO A 1 170 ? 0.122 9.062 9.039 1 97.06 170 PRO A N 1
ATOM 1354 C CA . PRO A 1 170 ? 0.089 7.727 9.633 1 97.06 170 PRO A CA 1
ATOM 1355 C C . PRO A 1 170 ? 0.648 7.695 11.047 1 97.06 170 PRO A C 1
ATOM 1357 O O . PRO A 1 170 ? 1.262 8.664 11.5 1 97.06 170 PRO A O 1
ATOM 1360 N N . ALA A 1 171 ? 0.374 6.66 11.75 1 95.5 171 ALA A N 1
ATOM 1361 C CA . ALA A 1 171 ? 0.971 6.281 13.023 1 95.5 171 ALA A CA 1
ATOM 1362 C C . ALA A 1 171 ? 1.153 4.766 13.117 1 95.5 171 ALA A C 1
ATOM 1364 O O . ALA A 1 171 ? 0.598 4.02 12.305 1 95.5 171 ALA A O 1
ATOM 1365 N N . ALA A 1 172 ? 1.906 4.32 14.07 1 94.44 172 ALA A N 1
ATOM 1366 C CA . ALA A 1 172 ? 2.203 2.9 14.219 1 94.44 172 ALA A CA 1
ATOM 1367 C C . ALA A 1 172 ? 0.952 2.117 14.602 1 94.44 172 ALA A C 1
ATOM 1369 O O . ALA A 1 172 ? 0.13 2.594 15.391 1 94.44 172 ALA A O 1
ATOM 1370 N N . PRO A 1 173 ? 0.842 0.929 13.992 1 94.88 173 PRO A N 1
ATOM 1371 C CA . PRO A 1 173 ? -0.219 0.054 14.5 1 94.88 173 PRO A CA 1
ATOM 1372 C C . PRO A 1 173 ? -0.044 -0.294 15.977 1 94.88 173 PRO A C 1
ATOM 1374 O O . PRO A 1 173 ? 1.084 -0.336 16.469 1 94.88 173 PRO A O 1
ATOM 1377 N N . ALA A 1 174 ? -1.107 -0.542 16.656 1 93.31 174 ALA A N 1
ATOM 1378 C CA . ALA A 1 174 ? -1.099 -0.864 18.094 1 93.31 174 ALA A CA 1
ATOM 1379 C C . ALA A 1 174 ? -2.141 -1.929 18.422 1 93.31 174 ALA A C 1
ATOM 1381 O O . ALA A 1 174 ? -2.918 -2.334 17.547 1 93.31 174 ALA A O 1
ATOM 1382 N N . GLY A 1 175 ? -2.068 -2.459 19.625 1 93.5 175 GLY A N 1
ATOM 1383 C CA . GLY A 1 175 ? -3.074 -3.395 20.109 1 93.5 175 GLY A CA 1
ATOM 1384 C C . GLY A 1 175 ? -3.092 -4.699 19.328 1 93.5 175 GLY A C 1
ATOM 1385 O O . GLY A 1 175 ? -2.037 -5.234 18.984 1 93.5 175 GLY A O 1
ATOM 1386 N N . ASN A 1 176 ? -4.281 -5.188 19.078 1 93.88 176 ASN A N 1
ATOM 1387 C CA . ASN A 1 176 ? -4.457 -6.48 18.422 1 93.88 176 ASN A CA 1
ATOM 1388 C C . ASN A 1 176 ? -4.012 -6.434 16.969 1 93.88 176 ASN A C 1
ATOM 1390 O O . ASN A 1 176 ? -3.508 -7.422 16.438 1 93.88 176 ASN A O 1
ATOM 1394 N N . TYR A 1 177 ? -4.23 -5.324 16.391 1 95.06 177 TYR A N 1
ATOM 1395 C CA . TYR A 1 177 ? -3.812 -5.152 15 1 95.06 177 TYR A CA 1
ATOM 1396 C C . TYR A 1 177 ? -2.305 -5.32 14.859 1 95.06 177 TYR A C 1
ATOM 1398 O O . TYR A 1 177 ? -1.836 -6.055 13.984 1 95.06 177 TYR A O 1
ATOM 1406 N N . TYR A 1 178 ? -1.522 -4.684 15.742 1 95.56 178 TYR A N 1
ATOM 1407 C CA . TYR A 1 178 ? -0.074 -4.859 15.75 1 95.56 178 TYR A CA 1
ATOM 1408 C C . TYR A 1 178 ? 0.296 -6.316 16 1 95.56 178 TYR A C 1
ATOM 1410 O O . TYR A 1 178 ? 1.122 -6.887 15.281 1 95.56 178 TYR A O 1
ATOM 1418 N N . LYS A 1 179 ? -0.306 -6.914 16.984 1 95.75 179 LYS A N 1
ATOM 1419 C CA . LYS A 1 179 ? 0.04 -8.273 17.391 1 95.75 179 LYS A CA 1
ATOM 1420 C C . LYS A 1 179 ? -0.197 -9.266 16.25 1 95.75 179 LYS A C 1
ATOM 1422 O O . LYS A 1 179 ? 0.645 -10.125 15.984 1 95.75 179 LYS A O 1
ATOM 1427 N N . GLN A 1 180 ? -1.274 -9.086 15.586 1 95 180 GLN A N 1
ATOM 1428 C CA . GLN A 1 180 ? -1.682 -10.062 14.578 1 95 180 GLN A CA 1
ATOM 1429 C C . GLN A 1 180 ? -0.913 -9.859 13.273 1 95 180 GLN A C 1
ATOM 1431 O O . GLN A 1 180 ? -0.524 -10.828 12.617 1 95 180 GLN A O 1
ATOM 1436 N N . MET A 1 181 ? -0.633 -8.633 12.969 1 97.12 181 MET A N 1
ATOM 1437 C CA . MET A 1 181 ? -0.183 -8.375 11.602 1 97.12 181 MET A CA 1
ATOM 1438 C C . MET A 1 181 ? 1.303 -8.031 11.578 1 97.12 181 MET A C 1
ATOM 1440 O O . MET A 1 181 ? 1.99 -8.312 10.594 1 97.12 181 MET A O 1
ATOM 1444 N N . TYR A 1 182 ? 1.842 -7.477 12.711 1 97.12 182 TYR A N 1
ATOM 1445 C CA . TYR A 1 182 ? 3.141 -6.836 12.539 1 97.12 182 TYR A CA 1
ATOM 1446 C C . TYR A 1 182 ? 4.152 -7.371 13.547 1 97.12 182 TYR A C 1
ATOM 1448 O O . TYR A 1 182 ? 5.359 -7.215 13.367 1 97.12 182 TYR A O 1
ATOM 1456 N N . ALA A 1 183 ? 3.715 -7.988 14.633 1 96.94 183 ALA A N 1
ATOM 1457 C CA . ALA A 1 183 ? 4.617 -8.359 15.719 1 96.94 183 ALA A CA 1
ATOM 1458 C C . ALA A 1 183 ? 5.789 -9.188 15.195 1 96.94 183 ALA A C 1
ATOM 1460 O O . ALA A 1 183 ? 6.93 -8.992 15.625 1 96.94 183 ALA A O 1
ATOM 1461 N N . GLN A 1 184 ? 5.555 -10.102 14.273 1 97.06 184 GLN A N 1
ATOM 1462 C CA . GLN A 1 184 ? 6.605 -10.969 13.75 1 97.06 184 GLN A CA 1
ATOM 1463 C C . GLN A 1 184 ? 7.332 -10.305 12.578 1 97.06 184 GLN A C 1
ATOM 1465 O O . GLN A 1 184 ? 8.188 -10.922 11.945 1 97.06 184 GLN A O 1
ATOM 1470 N N . ARG A 1 185 ? 6.984 -9.125 12.266 1 97.31 185 ARG A N 1
ATOM 1471 C CA . ARG A 1 185 ? 7.547 -8.312 11.195 1 97.31 185 ARG A CA 1
ATOM 1472 C C . ARG A 1 185 ? 7.676 -6.855 11.617 1 97.31 185 ARG A C 1
ATOM 1474 O O . ARG A 1 185 ? 7.246 -5.953 10.891 1 97.31 185 ARG A O 1
ATOM 1481 N N . LYS A 1 186 ? 8.203 -6.715 12.805 1 95.56 186 LYS A N 1
ATOM 1482 C CA . LYS A 1 186 ? 8.148 -5.441 13.516 1 95.56 186 LYS A CA 1
ATOM 1483 C C . LYS A 1 186 ? 8.93 -4.363 12.781 1 95.56 186 LYS A C 1
ATOM 1485 O O . LYS A 1 186 ? 8.672 -3.17 12.945 1 95.56 186 LYS A O 1
ATOM 1490 N N . TYR A 1 187 ? 9.883 -4.707 11.898 1 96.94 187 TYR A N 1
ATOM 1491 C CA . TYR A 1 187 ? 10.727 -3.73 11.211 1 96.94 187 TYR A CA 1
ATOM 1492 C C . TYR A 1 187 ? 10.023 -3.178 9.977 1 96.94 187 TYR A C 1
ATOM 1494 O O . TYR A 1 187 ? 10.602 -2.379 9.234 1 96.94 187 TYR A O 1
ATOM 1502 N N . LEU A 1 188 ? 8.75 -3.617 9.797 1 97.81 188 LEU A N 1
ATOM 1503 C CA . LEU A 1 188 ? 7.898 -3.035 8.766 1 97.81 188 LEU A CA 1
ATOM 1504 C C . LEU A 1 188 ? 6.961 -1.99 9.359 1 97.81 188 LEU A C 1
ATOM 1506 O O . LEU A 1 188 ? 6.207 -1.338 8.633 1 97.81 188 LEU A O 1
ATOM 1510 N N . VAL A 1 189 ? 7 -1.853 10.672 1 96.56 189 VAL A N 1
ATOM 1511 C CA . VAL A 1 189 ? 6.227 -0.806 11.336 1 96.56 189 VAL A CA 1
ATOM 1512 C C . VAL A 1 189 ? 6.828 0.561 11.008 1 96.56 189 VAL A C 1
ATOM 1514 O O . VAL A 1 189 ? 8.039 0.75 11.094 1 96.56 189 VAL A O 1
ATOM 1517 N N . GLY A 1 190 ? 5.934 1.524 10.633 1 96.19 190 GLY A N 1
ATOM 1518 C CA . GLY A 1 190 ? 6.406 2.855 10.289 1 96.19 190 GLY A CA 1
ATOM 1519 C C . GLY A 1 190 ? 6.566 3.062 8.789 1 96.19 190 GLY A C 1
ATOM 1520 O O . GLY A 1 190 ? 5.742 2.59 8.008 1 96.19 190 GLY A O 1
ATOM 1521 N N . PRO A 1 191 ? 7.574 3.838 8.43 1 96.88 191 PRO A N 1
ATOM 1522 C CA . PRO A 1 191 ? 7.766 4.289 7.051 1 96.88 191 PRO A CA 1
ATOM 1523 C C . PRO A 1 191 ? 7.965 3.131 6.074 1 96.88 191 PRO A C 1
ATOM 1525 O O . PRO A 1 191 ? 7.578 3.232 4.906 1 96.88 191 PRO A O 1
ATOM 1528 N N . PRO A 1 192 ? 8.547 1.965 6.504 1 97.69 192 PRO A N 1
ATOM 1529 C CA . PRO A 1 192 ? 8.773 0.909 5.512 1 97.69 192 PRO A CA 1
ATOM 1530 C C . PRO A 1 192 ? 7.469 0.394 4.898 1 97.69 192 PRO A C 1
ATOM 1532 O O . PRO A 1 192 ? 7.445 0.008 3.729 1 97.69 192 PRO A O 1
ATOM 1535 N N . LEU A 1 193 ? 6.395 0.428 5.789 1 98.5 193 LEU A N 1
ATOM 1536 C CA . LEU A 1 193 ? 5.23 -0.165 5.141 1 98.5 193 LEU A CA 1
ATOM 1537 C C . LEU A 1 193 ? 3.945 0.24 5.855 1 98.5 193 LEU A C 1
ATOM 1539 O O . LEU A 1 193 ? 2.994 0.7 5.219 1 98.5 193 LEU A O 1
ATOM 1543 N N . SER A 1 194 ? 3.838 0.028 7.211 1 98 194 SER A N 1
ATOM 1544 C CA . SER A 1 194 ? 2.568 0.136 7.922 1 98 194 SER A CA 1
ATOM 1545 C C . SER A 1 194 ? 1.944 1.515 7.73 1 98 194 SER A C 1
ATOM 1547 O O . SER A 1 194 ? 0.721 1.643 7.656 1 98 194 SER A O 1
ATOM 1549 N N . PHE A 1 195 ? 2.756 2.543 7.648 1 97.88 195 PHE A N 1
ATOM 1550 C CA . PHE A 1 195 ? 2.271 3.906 7.48 1 97.88 195 PHE A CA 1
ATOM 1551 C C . PHE A 1 195 ? 1.457 4.035 6.199 1 97.88 195 PHE A C 1
ATOM 1553 O O . PHE A 1 195 ? 0.301 4.465 6.23 1 97.88 195 PHE A O 1
ATOM 1560 N N . ALA A 1 196 ? 2.053 3.621 5.094 1 98.38 196 ALA A N 1
ATOM 1561 C CA . ALA A 1 196 ? 1.378 3.756 3.807 1 98.38 196 ALA A CA 1
ATOM 1562 C C . ALA A 1 196 ? 0.112 2.906 3.758 1 98.38 196 ALA A C 1
ATOM 1564 O O . ALA A 1 196 ? -0.912 3.336 3.221 1 98.38 196 ALA A O 1
ATOM 1565 N N . ASN A 1 197 ? 0.143 1.682 4.312 1 98.44 197 ASN A N 1
ATOM 1566 C CA . ASN A 1 197 ? -1.024 0.806 4.336 1 98.44 197 ASN A CA 1
ATOM 1567 C C . ASN A 1 197 ? -2.18 1.432 5.113 1 98.44 197 ASN A C 1
ATOM 1569 O O . ASN A 1 197 ? -3.336 1.337 4.699 1 98.44 197 ASN A O 1
ATOM 1573 N N . ASP A 1 198 ? -1.872 2.076 6.18 1 97.44 198 ASP A N 1
ATOM 1574 C CA . ASP A 1 198 ? -2.912 2.609 7.055 1 97.44 198 ASP A CA 1
ATOM 1575 C C . ASP A 1 198 ? -3.559 3.852 6.445 1 97.44 198 ASP A C 1
ATOM 1577 O O . ASP A 1 198 ? -4.785 3.982 6.441 1 97.44 198 ASP A O 1
ATOM 1581 N N . VAL A 1 199 ? -2.766 4.742 5.926 1 98.31 199 VAL A N 1
ATOM 1582 C CA . VAL A 1 199 ? -3.303 6.004 5.43 1 98.31 199 VAL A CA 1
ATOM 1583 C C . VAL A 1 199 ? -4.035 5.773 4.109 1 98.31 199 VAL A C 1
ATOM 1585 O O . VAL A 1 199 ? -5.051 6.414 3.836 1 98.31 199 VAL A O 1
ATOM 1588 N N . SER A 1 200 ? -3.523 4.848 3.289 1 98.62 200 SER A N 1
ATOM 1589 C CA . SER A 1 200 ? -4.238 4.551 2.051 1 98.62 200 SER A CA 1
ATOM 1590 C C . SER A 1 200 ? -5.645 4.031 2.334 1 98.62 200 SER A C 1
ATOM 1592 O O . SER A 1 200 ? -6.598 4.406 1.651 1 98.62 200 SER A O 1
ATOM 1594 N N . LEU A 1 201 ? -5.77 3.199 3.348 1 98.75 201 LEU A N 1
ATOM 1595 C CA . LEU A 1 201 ? -7.074 2.676 3.732 1 98.75 201 LEU A CA 1
ATOM 1596 C C . LEU A 1 201 ? -8.008 3.805 4.16 1 98.75 201 LEU A C 1
ATOM 1598 O O . LEU A 1 201 ? -9.156 3.873 3.709 1 98.75 201 LEU A O 1
ATOM 1602 N N . HIS A 1 202 ? -7.5 4.664 4.969 1 98.75 202 HIS A N 1
ATOM 1603 C CA . HIS A 1 202 ? -8.328 5.738 5.504 1 98.75 202 HIS A CA 1
ATOM 1604 C C . HIS A 1 202 ? -8.727 6.727 4.414 1 98.75 202 HIS A C 1
ATOM 1606 O O . HIS A 1 202 ? -9.891 7.098 4.301 1 98.75 202 HIS A O 1
ATOM 1612 N N . LEU A 1 203 ? -7.785 7.168 3.652 1 98.88 203 LEU A N 1
ATOM 1613 C CA . LEU A 1 203 ? -8.055 8.148 2.605 1 98.88 203 LEU A CA 1
ATOM 1614 C C . LEU A 1 203 ? -9.039 7.598 1.58 1 98.88 203 LEU A C 1
ATOM 1616 O O . LEU A 1 203 ? -9.984 8.281 1.187 1 98.88 203 LEU A O 1
ATOM 1620 N N . LEU A 1 204 ? -8.828 6.363 1.159 1 98.88 204 LEU A N 1
ATOM 1621 C CA . LEU A 1 204 ? -9.742 5.773 0.186 1 98.88 204 LEU A CA 1
ATOM 1622 C C . LEU A 1 204 ? -11.102 5.5 0.813 1 98.88 204 LEU A C 1
ATOM 1624 O O . LEU A 1 204 ? -12.117 5.48 0.115 1 98.88 204 LEU A O 1
ATOM 1628 N N . GLY A 1 205 ? -11.102 5.277 2.129 1 98.81 205 GLY A N 1
ATOM 1629 C CA . GLY A 1 205 ? -12.375 5.266 2.83 1 98.81 205 GLY A CA 1
ATOM 1630 C C . GLY A 1 205 ? -13.133 6.57 2.703 1 98.81 205 GLY A C 1
ATOM 1631 O O . GLY A 1 205 ? -14.344 6.57 2.467 1 98.81 205 GLY A O 1
ATOM 1632 N N . LEU A 1 206 ? -12.43 7.719 2.887 1 98.88 206 LEU A N 1
ATOM 1633 C CA . LEU A 1 206 ? -13.055 9.016 2.674 1 98.88 206 LEU A CA 1
ATOM 1634 C C . LEU A 1 206 ? -13.625 9.125 1.265 1 98.88 206 LEU A C 1
ATOM 1636 O O . LEU A 1 206 ? -14.742 9.617 1.077 1 98.88 206 LEU A O 1
ATOM 1640 N N . VAL A 1 207 ? -12.898 8.617 0.289 1 98.81 207 VAL A N 1
ATOM 1641 C CA . VAL A 1 207 ? -13.32 8.688 -1.105 1 98.81 207 VAL A CA 1
ATOM 1642 C C . VAL A 1 207 ? -14.555 7.809 -1.314 1 98.81 207 VAL A C 1
ATOM 1644 O O . VAL A 1 207 ? -15.617 8.305 -1.705 1 98.81 207 VAL A O 1
ATOM 1647 N N . THR A 1 208 ? -14.508 6.535 -0.957 1 98.75 208 THR A N 1
ATOM 1648 C CA . THR A 1 208 ? -15.523 5.562 -1.345 1 98.75 208 THR A CA 1
ATOM 1649 C C . THR A 1 208 ? -16.797 5.766 -0.535 1 98.75 208 THR A C 1
ATOM 1651 O O . THR A 1 208 ? -17.891 5.461 -1.009 1 98.75 208 THR A O 1
ATOM 1654 N N . ASN A 1 209 ? -16.656 6.312 0.665 1 98.62 209 ASN A N 1
ATOM 1655 C CA . ASN A 1 209 ? -17.828 6.562 1.487 1 98.62 209 ASN A CA 1
ATOM 1656 C C . ASN A 1 209 ? -18.469 7.91 1.159 1 98.62 209 ASN A C 1
ATOM 1658 O O . ASN A 1 209 ? -19.406 8.336 1.83 1 98.62 209 ASN A O 1
ATOM 1662 N N . GLY A 1 210 ? -17.906 8.625 0.156 1 98.56 210 GLY A N 1
ATOM 1663 C CA . GLY A 1 210 ? -18.578 9.766 -0.442 1 98.56 210 GLY A CA 1
ATOM 1664 C C . GLY A 1 210 ? -18.344 11.055 0.314 1 98.56 210 GLY A C 1
ATOM 1665 O O . GLY A 1 210 ? -19.125 12.008 0.194 1 98.56 210 GLY A O 1
ATOM 1666 N N . VAL A 1 211 ? -17.328 11.156 1.141 1 98.88 211 VAL A N 1
ATOM 1667 C CA . VAL A 1 211 ? -17.078 12.367 1.921 1 98.88 211 VAL A CA 1
ATOM 1668 C C . VAL A 1 211 ? -16.828 13.547 0.983 1 98.88 211 VAL A C 1
ATOM 1670 O O . VAL A 1 211 ? -17.406 14.617 1.167 1 98.88 211 VAL A O 1
ATOM 1673 N N . PHE A 1 212 ? -16.062 13.344 -0.07 1 98.88 212 PHE A N 1
ATOM 1674 C CA . PHE A 1 212 ? -15.727 14.43 -0.987 1 98.88 212 PHE A CA 1
ATOM 1675 C C . PHE A 1 212 ? -16.922 14.797 -1.846 1 98.88 212 PHE A C 1
ATOM 1677 O O . PHE A 1 212 ? -16.984 15.898 -2.41 1 98.88 212 PHE A O 1
ATOM 1684 N N . ASP A 1 213 ? -17.828 13.859 -2.031 1 98.81 213 ASP A N 1
ATOM 1685 C CA . ASP A 1 213 ? -19.078 14.18 -2.723 1 98.81 213 ASP A CA 1
ATOM 1686 C C . ASP A 1 213 ? -19.969 15.078 -1.865 1 98.81 213 ASP A C 1
ATOM 1688 O O . ASP A 1 213 ? -20.609 16 -2.377 1 98.81 213 ASP A O 1
ATOM 1692 N N . ARG A 1 214 ? -20.031 14.789 -0.575 1 98.62 214 ARG A N 1
ATOM 1693 C CA . ARG A 1 214 ? -20.828 15.602 0.344 1 98.62 214 ARG A CA 1
ATOM 1694 C C . ARG A 1 214 ? -20.156 16.953 0.587 1 98.62 214 ARG A C 1
ATOM 1696 O O . ARG A 1 214 ? -20.844 17.953 0.806 1 98.62 214 ARG A O 1
ATOM 1703 N N . PHE A 1 215 ? -18.844 17.031 0.501 1 98.88 215 PHE A N 1
ATOM 1704 C CA . PHE A 1 215 ? -18.078 18.266 0.72 1 98.88 215 PHE A CA 1
ATOM 1705 C C . PHE A 1 215 ? -17.094 18.484 -0.416 1 98.88 215 PHE A C 1
ATOM 1707 O O . PHE A 1 215 ? -15.883 18.328 -0.232 1 98.88 215 PHE A O 1
ATOM 1714 N N . PRO A 1 216 ? -17.469 18.953 -1.528 1 98.75 216 PRO A N 1
ATOM 1715 C CA . PRO A 1 216 ? -16.641 19.031 -2.736 1 98.75 216 PRO A CA 1
ATOM 1716 C C . PRO A 1 216 ? -15.469 19.984 -2.588 1 98.75 216 PRO A C 1
ATOM 1718 O O . PRO A 1 216 ? -14.492 19.906 -3.344 1 98.75 216 PRO A O 1
ATOM 1721 N N . LYS A 1 217 ? -15.523 20.906 -1.604 1 98.81 217 LYS A N 1
ATOM 1722 C CA . LYS A 1 217 ? -14.461 21.891 -1.438 1 98.81 217 LYS A CA 1
ATOM 1723 C C . LYS A 1 217 ? -13.492 21.469 -0.339 1 98.81 217 LYS A C 1
ATOM 1725 O O . LYS A 1 217 ? -12.562 22.219 -0.005 1 98.81 217 LYS A O 1
ATOM 1730 N N . LEU A 1 218 ? -13.766 20.281 0.246 1 98.94 218 LEU A N 1
ATOM 1731 C CA . LEU A 1 218 ? -12.883 19.781 1.293 1 98.94 218 LEU A CA 1
ATOM 1732 C C . LEU A 1 218 ? -11.477 19.562 0.754 1 98.94 218 LEU A C 1
ATOM 1734 O O . LEU A 1 218 ? -11.305 19.047 -0.352 1 98.94 218 LEU A O 1
ATOM 1738 N N . LYS A 1 219 ? -10.445 19.984 1.495 1 98.94 219 LYS A N 1
ATOM 1739 C CA . LYS A 1 219 ? -9.031 19.844 1.135 1 98.94 219 LYS A CA 1
ATOM 1740 C C . LYS A 1 219 ? -8.32 18.875 2.082 1 98.94 219 LYS A C 1
ATOM 1742 O O . LYS A 1 219 ? -8.336 19.078 3.299 1 98.94 219 LYS A O 1
ATOM 1747 N N . VAL A 1 220 ? -7.734 17.859 1.511 1 98.94 220 VAL A N 1
ATOM 1748 C CA . VAL A 1 220 ? -6.988 16.891 2.297 1 98.94 220 VAL A CA 1
ATOM 1749 C C . VAL A 1 220 ? -5.574 16.75 1.745 1 98.94 220 VAL A C 1
ATOM 1751 O O . VAL A 1 220 ? -5.367 16.766 0.529 1 98.94 220 VAL A O 1
ATOM 1754 N N . VAL A 1 221 ? -4.602 16.672 2.639 1 98.94 221 VAL A N 1
ATOM 1755 C CA . VAL A 1 221 ? -3.199 16.484 2.283 1 98.94 221 VAL A CA 1
ATOM 1756 C C . VAL A 1 221 ? -2.709 15.133 2.811 1 98.94 221 VAL A C 1
ATOM 1758 O O . VAL A 1 221 ? -3.062 14.727 3.92 1 98.94 221 VAL A O 1
ATOM 1761 N N . VAL A 1 222 ? -1.974 14.398 2.027 1 98.69 222 VAL A N 1
ATOM 1762 C CA . VAL A 1 222 ? -1.272 13.211 2.498 1 98.69 222 VAL A CA 1
ATOM 1763 C C . VAL A 1 222 ? 0.199 13.289 2.096 1 98.69 222 VAL A C 1
ATOM 1765 O O . VAL A 1 222 ? 0.538 13.867 1.062 1 98.69 222 VAL A O 1
ATOM 1768 N N . GLY A 1 223 ? 1.037 12.742 2.92 1 98.44 223 GLY A N 1
ATOM 1769 C CA . GLY A 1 223 ? 2.475 12.773 2.695 1 98.44 223 GLY A CA 1
ATOM 1770 C C . GLY A 1 223 ? 2.969 11.625 1.838 1 98.44 223 GLY A C 1
ATOM 1771 O O . GLY A 1 223 ? 2.176 10.945 1.181 1 98.44 223 GLY A O 1
ATOM 1772 N N . HIS A 1 224 ? 4.258 11.531 1.77 1 98.25 224 HIS A N 1
ATOM 1773 C CA . HIS A 1 224 ? 4.988 10.398 1.223 1 98.25 224 HIS A CA 1
ATOM 1774 C C . HIS A 1 224 ? 4.535 10.078 -0.198 1 98.25 224 HIS A C 1
ATOM 1776 O O . HIS A 1 224 ? 4.336 8.914 -0.546 1 98.25 224 HIS A O 1
ATOM 1782 N N . LEU A 1 225 ? 4.191 11.117 -0.905 1 98.62 225 LEU A N 1
ATOM 1783 C CA . LEU A 1 225 ? 3.816 11.125 -2.314 1 98.62 225 LEU A CA 1
ATOM 1784 C C . LEU A 1 225 ? 2.527 10.336 -2.539 1 98.62 225 LEU A C 1
ATOM 1786 O O . LEU A 1 225 ? 2.354 9.711 -3.584 1 98.62 225 LEU A O 1
ATOM 1790 N N . GLY A 1 226 ? 1.638 10.344 -1.543 1 98.25 226 GLY A N 1
ATOM 1791 C CA . GLY A 1 226 ? 0.311 9.789 -1.758 1 98.25 226 GLY A CA 1
ATOM 1792 C C . GLY A 1 226 ? 0.15 8.391 -1.193 1 98.25 226 GLY A C 1
ATOM 1793 O O . GLY A 1 226 ? -0.833 7.707 -1.487 1 98.25 226 GLY A O 1
ATOM 1794 N N . GLU A 1 227 ? 1.092 7.938 -0.39 1 97.25 227 GLU A N 1
ATOM 1795 C CA . GLU A 1 227 ? 0.947 6.711 0.384 1 97.25 227 GLU A CA 1
ATOM 1796 C C . GLU A 1 227 ? 0.614 5.523 -0.518 1 97.25 227 GLU A C 1
ATOM 1798 O O . GLU A 1 227 ? -0.359 4.809 -0.276 1 97.25 227 GLU A O 1
ATOM 1803 N N . HIS A 1 228 ? 1.361 5.363 -1.592 1 97.5 228 HIS A N 1
ATOM 1804 C CA . HIS A 1 228 ? 1.456 4.352 -2.637 1 97.5 228 HIS A CA 1
ATOM 1805 C C . HIS A 1 228 ? 0.165 4.27 -3.443 1 97.5 228 HIS A C 1
ATOM 1807 O O . HIS A 1 228 ? 0.065 3.477 -4.387 1 97.5 228 HIS A O 1
ATOM 1813 N N . ILE A 1 229 ? -0.882 5.109 -3.135 1 98.75 229 ILE A N 1
ATOM 1814 C CA . ILE A 1 229 ? -2.145 5.09 -3.865 1 98.75 229 ILE A CA 1
ATOM 1815 C C . ILE A 1 229 ? -1.895 5.414 -5.336 1 98.75 229 ILE A C 1
ATOM 1817 O O . ILE A 1 229 ? -2.447 4.762 -6.227 1 98.75 229 ILE A O 1
ATOM 1821 N N . PRO A 1 230 ? -1.015 6.395 -5.645 1 98.75 230 PRO A N 1
ATOM 1822 C CA . PRO A 1 230 ? -0.849 6.766 -7.051 1 98.75 230 PRO A CA 1
ATOM 1823 C C . PRO A 1 230 ? -0.365 5.602 -7.914 1 98.75 230 PRO A C 1
ATOM 1825 O O . PRO A 1 230 ? -0.688 5.535 -9.102 1 98.75 230 PRO A O 1
ATOM 1828 N N . PHE A 1 231 ? 0.396 4.652 -7.328 1 98.69 231 PHE A N 1
ATOM 1829 C CA . PHE A 1 231 ? 0.88 3.496 -8.07 1 98.69 231 PHE A CA 1
ATOM 1830 C C . PHE A 1 231 ? -0.279 2.729 -8.695 1 98.69 231 PHE A C 1
ATOM 1832 O O . PHE A 1 231 ? -0.146 2.17 -9.789 1 98.69 231 PHE A O 1
ATOM 1839 N N . ASP A 1 232 ? -1.402 2.758 -7.973 1 98.25 232 ASP A N 1
ATOM 1840 C CA . ASP A 1 232 ? -2.527 1.891 -8.305 1 98.25 232 ASP A CA 1
ATOM 1841 C C . ASP A 1 232 ? -3.695 2.697 -8.867 1 98.25 232 ASP A C 1
ATOM 1843 O O . ASP A 1 232 ? -4.84 2.242 -8.836 1 98.25 232 ASP A O 1
ATOM 1847 N N . PHE A 1 233 ? -3.441 3.881 -9.383 1 98.5 233 PHE A N 1
ATOM 1848 C CA . PHE A 1 233 ? -4.523 4.715 -9.891 1 98.5 233 PHE A CA 1
ATOM 1849 C C . PHE A 1 233 ? -5.367 3.951 -10.906 1 98.5 233 PHE A C 1
ATOM 1851 O O . PHE A 1 233 ? -6.594 3.898 -10.781 1 98.5 233 PHE A O 1
ATOM 1858 N N . TRP A 1 234 ? -4.723 3.322 -11.852 1 98.12 234 TRP A N 1
ATOM 1859 C CA . TRP A 1 234 ? -5.465 2.611 -12.891 1 98.12 234 TRP A CA 1
ATOM 1860 C C . TRP A 1 234 ? -6.293 1.48 -12.289 1 98.12 234 TRP A C 1
ATOM 1862 O O . TRP A 1 234 ? -7.488 1.357 -12.57 1 98.12 234 TRP A O 1
ATOM 1872 N N . ARG A 1 235 ? -5.695 0.651 -11.461 1 98.12 235 ARG A N 1
ATOM 1873 C CA . ARG A 1 235 ? -6.332 -0.556 -10.945 1 98.12 235 ARG A CA 1
ATOM 1874 C C . ARG A 1 235 ? -7.477 -0.208 -10 1 98.12 235 ARG A C 1
ATOM 1876 O O . ARG A 1 235 ? -8.562 -0.786 -10.086 1 98.12 235 ARG A O 1
ATOM 1883 N N . ILE A 1 236 ? -7.207 0.76 -9.102 1 98.56 236 ILE A N 1
ATOM 1884 C CA . ILE A 1 236 ? -8.25 1.181 -8.164 1 98.56 236 ILE A CA 1
ATOM 1885 C C . ILE A 1 236 ? -9.438 1.743 -8.938 1 98.56 236 ILE A C 1
ATOM 1887 O O . ILE A 1 236 ? -10.586 1.353 -8.695 1 98.56 236 ILE A O 1
ATOM 1891 N N . SER A 1 237 ? -9.164 2.631 -9.906 1 97.88 237 SER A N 1
ATOM 1892 C CA . SER A 1 237 ? -10.234 3.242 -10.695 1 97.88 237 SER A CA 1
ATOM 1893 C C . SER A 1 237 ? -11.008 2.193 -11.477 1 97.88 237 SER A C 1
ATOM 1895 O O . SER A 1 237 ? -12.234 2.229 -11.523 1 97.88 237 SER A O 1
ATOM 1897 N N . HIS A 1 238 ? -10.242 1.291 -12.078 1 97.06 238 HIS A N 1
ATOM 1898 C CA . HIS A 1 238 ? -10.828 0.206 -12.859 1 97.06 238 HIS A CA 1
ATOM 1899 C C . HIS A 1 238 ? -11.812 -0.609 -12.023 1 97.06 238 HIS A C 1
ATOM 1901 O O . HIS A 1 238 ? -12.945 -0.833 -12.445 1 97.06 238 HIS A O 1
ATOM 1907 N N . TRP A 1 239 ? -11.516 -0.925 -10.891 1 97 239 TRP A N 1
ATOM 1908 C CA . TRP A 1 239 ? -12.344 -1.779 -10.047 1 97 239 TRP A CA 1
ATOM 1909 C C . TRP A 1 239 ? -13.484 -0.984 -9.414 1 97 239 TRP A C 1
ATOM 1911 O O . TRP A 1 239 ? -14.602 -1.483 -9.289 1 97 239 TRP A O 1
ATOM 1921 N N . LEU A 1 240 ? -13.172 0.262 -8.969 1 97.44 240 LEU A N 1
ATOM 1922 C CA . LEU A 1 240 ? -14.242 1.081 -8.406 1 97.44 240 LEU A CA 1
ATOM 1923 C C . LEU A 1 240 ? -15.336 1.323 -9.438 1 97.44 240 LEU A C 1
ATOM 1925 O O . LEU A 1 240 ? -16.531 1.218 -9.125 1 97.44 240 LEU A O 1
ATOM 1929 N N . GLU A 1 241 ? -14.914 1.598 -10.664 1 96.88 241 GLU A N 1
ATOM 1930 C CA . GLU A 1 241 ? -15.867 1.968 -11.703 1 96.88 241 GLU A CA 1
ATOM 1931 C C . GLU A 1 241 ? -16.625 0.747 -12.227 1 96.88 241 GLU A C 1
ATOM 1933 O O . GLU A 1 241 ? -17.844 0.781 -12.375 1 96.88 241 GLU A O 1
ATOM 1938 N N . ASP A 1 242 ? -15.883 -0.366 -12.469 1 95.56 242 ASP A N 1
ATOM 1939 C CA . ASP A 1 242 ? -16.453 -1.47 -13.234 1 95.56 242 ASP A CA 1
ATOM 1940 C C . ASP A 1 242 ? -17.109 -2.492 -12.312 1 95.56 242 ASP A C 1
ATOM 1942 O O . ASP A 1 242 ? -17.969 -3.268 -12.75 1 95.56 242 ASP A O 1
ATOM 1946 N N . VAL A 1 243 ? -16.75 -2.479 -11.031 1 96.19 243 VAL A N 1
ATOM 1947 C CA . VAL A 1 243 ? -17.219 -3.564 -10.18 1 96.19 243 VAL A CA 1
ATOM 1948 C C . VAL A 1 243 ? -17.875 -2.99 -8.93 1 96.19 243 VAL A C 1
ATOM 1950 O O . VAL A 1 243 ? -19.062 -3.219 -8.695 1 96.19 243 VAL A O 1
ATOM 1953 N N . GLU A 1 244 ? -17.234 -2.143 -8.219 1 96.81 244 GLU A N 1
ATOM 1954 C CA . GLU A 1 244 ? -17.688 -1.761 -6.891 1 96.81 244 GLU A CA 1
ATOM 1955 C C . GLU A 1 244 ? -18.891 -0.815 -6.965 1 96.81 244 GLU A C 1
ATOM 1957 O O . GLU A 1 244 ? -19.828 -0.935 -6.18 1 96.81 244 GLU A O 1
ATOM 1962 N N . ARG A 1 245 ? -18.828 0.139 -7.871 1 96.5 245 ARG A N 1
ATOM 1963 C CA . ARG A 1 245 ? -19.938 1.075 -7.98 1 96.5 245 ARG A CA 1
ATOM 1964 C C . ARG A 1 245 ? -21.219 0.362 -8.414 1 96.5 245 ARG A C 1
ATOM 1966 O O . ARG A 1 245 ? -22.281 0.594 -7.852 1 96.5 245 ARG A O 1
ATOM 1973 N N . PRO A 1 246 ? -21.125 -0.548 -9.453 1 95.56 246 PRO A N 1
ATOM 1974 C CA . PRO A 1 246 ? -22.328 -1.324 -9.789 1 95.56 246 PRO A CA 1
ATOM 1975 C C . PRO A 1 246 ? -22.812 -2.184 -8.625 1 95.56 246 PRO A C 1
ATOM 1977 O O . PRO A 1 246 ? -24.031 -2.305 -8.414 1 95.56 246 PRO A O 1
ATOM 1980 N N . LEU A 1 247 ? -21.953 -2.75 -7.859 1 94.81 247 LEU A N 1
ATOM 1981 C CA . LEU A 1 247 ? -22.328 -3.543 -6.691 1 94.81 247 LEU A CA 1
ATOM 1982 C C . LEU A 1 247 ? -23.031 -2.678 -5.652 1 94.81 247 LEU A C 1
ATOM 1984 O O . LEU A 1 247 ? -24.094 -3.055 -5.133 1 94.81 247 LEU A O 1
ATOM 1988 N N . ALA A 1 248 ? -22.438 -1.564 -5.359 1 96 248 ALA A N 1
ATOM 1989 C CA . ALA A 1 248 ? -23 -0.644 -4.379 1 96 248 ALA A CA 1
ATOM 1990 C C . ALA A 1 248 ? -24.391 -0.18 -4.809 1 96 248 ALA A C 1
ATOM 1992 O O . ALA A 1 248 ? -25.312 -0.123 -3.994 1 96 248 ALA A O 1
ATOM 1993 N N . ALA A 1 249 ? -24.5 0.123 -6.09 1 95.12 249 ALA A N 1
ATOM 1994 C CA . ALA A 1 249 ? -25.781 0.561 -6.625 1 95.12 249 ALA A CA 1
ATOM 1995 C C . ALA A 1 249 ? -26.844 -0.521 -6.457 1 95.12 249 ALA A C 1
ATOM 1997 O O . ALA A 1 249 ? -27.984 -0.233 -6.059 1 95.12 249 ALA A O 1
ATOM 1998 N N . GLY A 1 250 ? -26.484 -1.689 -6.816 1 92.75 250 GLY A N 1
ATOM 1999 C CA . GLY A 1 250 ? -27.406 -2.803 -6.684 1 92.75 250 GLY A CA 1
ATOM 2000 C C . GLY A 1 250 ? -27.859 -3.033 -5.254 1 92.75 250 GLY A C 1
ATOM 2001 O O . GLY A 1 250 ? -28.969 -3.514 -5.02 1 92.75 250 GLY A O 1
ATOM 2002 N N . ARG A 1 251 ? -27.062 -2.615 -4.293 1 92.25 251 ARG A N 1
ATOM 2003 C CA . ARG A 1 251 ? -27.359 -2.84 -2.879 1 92.25 251 ARG A CA 1
ATOM 2004 C C . ARG A 1 251 ? -27.953 -1.594 -2.238 1 92.25 251 ARG A C 1
ATOM 2006 O O . ARG A 1 251 ? -28.375 -1.623 -1.076 1 92.25 251 ARG A O 1
ATOM 2013 N N . GLY A 1 252 ? -27.969 -0.555 -2.938 1 95.19 252 GLY A N 1
ATOM 2014 C CA . GLY A 1 252 ? -28.438 0.706 -2.387 1 95.19 252 GLY A CA 1
ATOM 2015 C C . GLY A 1 252 ? -27.469 1.318 -1.389 1 95.19 252 GLY A C 1
ATOM 2016 O O . GLY A 1 252 ? -27.891 2.027 -0.469 1 95.19 252 GLY A O 1
ATOM 2017 N N . ASP A 1 253 ? -26.172 1.04 -1.527 1 95.38 253 ASP A N 1
ATOM 2018 C CA . ASP A 1 253 ? -25.141 1.533 -0.61 1 95.38 253 ASP A CA 1
ATOM 2019 C C . ASP A 1 253 ? -24.594 2.883 -1.07 1 95.38 253 ASP A C 1
ATOM 2021 O O . ASP A 1 253 ? -24.672 3.219 -2.254 1 95.38 253 ASP A O 1
ATOM 2025 N N . VAL A 1 254 ? -24.062 3.605 -0.157 1 94.88 254 VAL A N 1
ATOM 2026 C CA . VAL A 1 254 ? -23.328 4.824 -0.472 1 94.88 254 VAL A CA 1
ATOM 2027 C C . VAL A 1 254 ? -22.047 4.473 -1.207 1 94.88 254 VAL A C 1
ATOM 2029 O O . VAL A 1 254 ? -21.359 3.506 -0.852 1 94.88 254 VAL A O 1
ATOM 2032 N N . MET A 1 255 ? -21.703 5.262 -2.252 1 96.94 255 MET A N 1
ATOM 2033 C CA . MET A 1 255 ? -20.484 5.094 -3.018 1 96.94 255 MET A CA 1
ATOM 2034 C C . MET A 1 255 ? -20.078 6.402 -3.695 1 96.94 255 MET A C 1
ATOM 2036 O O . MET A 1 255 ? -20.938 7.215 -4.035 1 96.94 255 MET A O 1
ATOM 2040 N N . SER A 1 256 ? -18.781 6.562 -3.783 1 97.88 256 SER A N 1
ATOM 2041 C CA . SER A 1 256 ? -18.281 7.746 -4.477 1 97.88 256 SER A CA 1
ATOM 2042 C C . SER A 1 256 ? -18.844 7.832 -5.895 1 97.88 256 SER A C 1
ATOM 2044 O O . SER A 1 256 ? -19 6.812 -6.566 1 97.88 256 SER A O 1
ATOM 2046 N N . LYS A 1 257 ? -18.938 9.078 -6.383 1 97.38 257 LYS A N 1
ATOM 2047 C CA . LYS A 1 257 ? -19.641 9.312 -7.637 1 97.38 257 LYS A CA 1
ATOM 2048 C C . LYS A 1 257 ? -18.656 9.547 -8.781 1 97.38 257 LYS A C 1
ATOM 2050 O O . LYS A 1 257 ? -18.984 9.297 -9.945 1 97.38 257 LYS A O 1
ATOM 2055 N N . LYS A 1 258 ? -17.5 10.117 -8.477 1 97.81 258 LYS A N 1
ATOM 2056 C CA . LYS A 1 258 ? -16.516 10.461 -9.5 1 97.81 258 LYS A CA 1
ATOM 2057 C C . LYS A 1 258 ? -15.352 9.477 -9.5 1 97.81 258 LYS A C 1
ATOM 2059 O O . LYS A 1 258 ? -15.211 8.672 -8.57 1 97.81 258 LYS A O 1
ATOM 2064 N N . ASP A 1 259 ? -14.609 9.57 -10.555 1 96.25 259 ASP A N 1
ATOM 2065 C CA . ASP A 1 259 ? -13.406 8.742 -10.656 1 96.25 259 ASP A CA 1
ATOM 2066 C C . ASP A 1 259 ? -12.367 9.164 -9.609 1 96.25 259 ASP A C 1
ATOM 2068 O O . ASP A 1 259 ? -12.352 10.312 -9.172 1 96.25 259 ASP A O 1
ATOM 2072 N N . LEU A 1 260 ? -11.562 8.211 -9.25 1 98.38 260 LEU A N 1
ATOM 2073 C CA . LEU A 1 260 ? -10.562 8.43 -8.211 1 98.38 260 LEU A CA 1
ATOM 2074 C C . LEU A 1 260 ? -9.695 9.633 -8.531 1 98.38 260 LEU A C 1
ATOM 2076 O O . LEU A 1 260 ? -9.414 10.453 -7.656 1 98.38 260 LEU A O 1
ATOM 2080 N N . LEU A 1 261 ? -9.273 9.773 -9.758 1 98.12 261 LEU A N 1
ATOM 2081 C CA . LEU A 1 261 ? -8.383 10.859 -10.148 1 98.12 261 LEU A CA 1
ATOM 2082 C C . LEU A 1 261 ? -9.07 12.211 -9.977 1 98.12 261 LEU A C 1
ATOM 2084 O O . LEU A 1 261 ? -8.414 13.211 -9.672 1 98.12 261 LEU A O 1
ATOM 2088 N N . TYR A 1 262 ? -10.375 12.242 -10.172 1 98.56 262 TYR A N 1
ATOM 2089 C CA . TYR A 1 262 ? -11.109 13.477 -9.945 1 98.56 262 TYR A CA 1
ATOM 2090 C C . TYR A 1 262 ? -10.867 14.016 -8.539 1 98.56 262 TYR A C 1
ATOM 2092 O O . TYR A 1 262 ? -10.578 15.203 -8.367 1 98.56 262 TYR A O 1
ATOM 2100 N N . TYR A 1 263 ? -10.969 13.156 -7.57 1 98.81 263 TYR A N 1
ATOM 2101 C CA . TYR A 1 263 ? -10.828 13.586 -6.18 1 98.81 263 TYR A CA 1
ATOM 2102 C C . TYR A 1 263 ? -9.398 14.016 -5.887 1 98.81 263 TYR A C 1
ATOM 2104 O O . TYR A 1 263 ? -9.172 14.969 -5.141 1 98.81 263 TYR A O 1
ATOM 2112 N N . PHE A 1 264 ? -8.398 13.359 -6.496 1 98.81 264 PHE A N 1
ATOM 2113 C CA . PHE A 1 264 ? -7.004 13.742 -6.316 1 98.81 264 PHE A CA 1
ATOM 2114 C C . PHE A 1 264 ? -6.707 15.055 -7.027 1 98.81 264 PHE A C 1
ATOM 2116 O O . PHE A 1 264 ? -5.805 15.797 -6.629 1 98.81 264 PHE A O 1
ATOM 2123 N N . LYS A 1 265 ? -7.434 15.398 -7.973 1 98.56 265 LYS A N 1
ATOM 2124 C CA . LYS A 1 265 ? -7.195 16.625 -8.719 1 98.56 265 LYS A CA 1
ATOM 2125 C C . LYS A 1 265 ? -8.008 17.797 -8.148 1 98.56 265 LYS A C 1
ATOM 2127 O O . LYS A 1 265 ? -7.742 18.953 -8.461 1 98.56 265 LYS A O 1
ATOM 2132 N N . ASN A 1 266 ? -8.969 17.438 -7.285 1 98.62 266 ASN A N 1
ATOM 2133 C CA . ASN A 1 266 ? -9.852 18.516 -6.844 1 98.62 266 ASN A CA 1
ATOM 2134 C C . ASN A 1 266 ? -9.812 18.688 -5.328 1 98.62 266 ASN A C 1
ATOM 2136 O O . ASN A 1 266 ? -10.062 19.766 -4.812 1 98.62 266 ASN A O 1
ATOM 2140 N N . ASN A 1 267 ? -9.445 17.594 -4.613 1 98.88 267 ASN A N 1
ATOM 2141 C CA . ASN A 1 267 ? -9.594 17.656 -3.164 1 98.88 267 ASN A CA 1
ATOM 2142 C C . ASN A 1 267 ? -8.297 17.297 -2.447 1 98.88 267 ASN A C 1
ATOM 2144 O O . ASN A 1 267 ? -8.086 17.672 -1.294 1 98.88 267 ASN A O 1
ATOM 2148 N N . ILE A 1 268 ? -7.348 16.562 -3.127 1 98.94 268 ILE A N 1
ATOM 2149 C CA . ILE A 1 268 ? -6.262 15.906 -2.406 1 98.94 268 ILE A CA 1
ATOM 2150 C C . ILE A 1 268 ? -4.918 16.406 -2.936 1 98.94 268 ILE A C 1
ATOM 2152 O O . ILE A 1 268 ? -4.707 16.469 -4.148 1 98.94 268 ILE A O 1
ATOM 2156 N N . TRP A 1 269 ? -4.016 16.828 -2.066 1 98.94 269 TRP A N 1
ATOM 2157 C CA . TRP A 1 269 ? -2.623 17.156 -2.361 1 98.94 269 TRP A CA 1
ATOM 2158 C C . TRP A 1 269 ? -1.682 16.109 -1.764 1 98.94 269 TRP A C 1
ATOM 2160 O O . TRP A 1 269 ? -1.981 15.523 -0.726 1 98.94 269 TRP A O 1
ATOM 2170 N N . VAL A 1 270 ? -0.56 15.875 -2.42 1 98.94 270 VAL A N 1
ATOM 2171 C CA . VAL A 1 270 ? 0.454 14.961 -1.897 1 98.94 270 VAL A CA 1
ATOM 2172 C C . VAL A 1 270 ? 1.755 15.719 -1.649 1 98.94 270 VAL A C 1
ATOM 2174 O O . VAL A 1 270 ? 1.968 16.797 -2.211 1 98.94 270 VAL A O 1
ATOM 2177 N N . THR A 1 271 ? 2.602 15.188 -0.79 1 98.88 271 THR A N 1
ATOM 2178 C CA . THR A 1 271 ? 3.855 15.875 -0.497 1 98.88 271 THR A CA 1
ATOM 2179 C C . THR A 1 271 ? 5.043 14.93 -0.673 1 98.88 271 THR A C 1
ATOM 2181 O O . THR A 1 271 ? 4.875 13.711 -0.704 1 98.88 271 THR A O 1
ATOM 2184 N N . THR A 1 272 ? 6.207 15.469 -0.696 1 98.75 272 THR A N 1
ATOM 2185 C CA . THR A 1 272 ? 7.445 14.703 -0.815 1 98.75 272 THR A CA 1
ATOM 2186 C C . THR A 1 272 ? 7.98 14.32 0.562 1 98.75 272 THR A C 1
ATOM 2188 O O . THR A 1 272 ? 9.109 13.852 0.686 1 98.75 272 THR A O 1
ATOM 2191 N N . SER A 1 273 ? 7.195 14.555 1.557 1 98.44 273 SER A N 1
ATOM 2192 C CA . SER A 1 273 ? 7.641 14.289 2.92 1 98.44 273 SER A CA 1
ATOM 2193 C C . SER A 1 273 ? 8.148 12.859 3.061 1 98.44 273 SER A C 1
ATOM 2195 O O . SER A 1 273 ? 7.398 11.898 2.852 1 98.44 273 SER A O 1
ATOM 2197 N N . GLY A 1 274 ? 9.398 12.758 3.389 1 97.75 274 GLY A N 1
ATOM 2198 C CA . GLY A 1 274 ? 9.977 11.453 3.691 1 97.75 274 GLY A CA 1
ATOM 2199 C C . GLY A 1 274 ? 10.117 10.562 2.473 1 97.75 274 GLY A C 1
ATOM 2200 O O . GLY A 1 274 ? 10.352 9.359 2.602 1 97.75 274 GLY A O 1
ATOM 2201 N N . HIS A 1 275 ? 9.898 11 1.327 1 98.5 275 HIS A N 1
ATOM 2202 C CA . HIS A 1 275 ? 10.031 10.258 0.076 1 98.5 275 HIS A CA 1
ATOM 2203 C C . HIS A 1 275 ? 10.742 11.094 -0.982 1 98.5 275 HIS A C 1
ATOM 2205 O O . HIS A 1 275 ? 10.102 11.758 -1.797 1 98.5 275 HIS A O 1
ATOM 2211 N N . PHE A 1 276 ? 12.102 10.945 -1.024 1 98.62 276 PHE A N 1
ATOM 2212 C CA . PHE A 1 276 ? 12.953 11.789 -1.853 1 98.62 276 PHE A CA 1
ATOM 2213 C C . PHE A 1 276 ? 13.398 11.047 -3.107 1 98.62 276 PHE A C 1
ATOM 2215 O O . PHE A 1 276 ? 14.586 10.758 -3.275 1 98.62 276 PHE A O 1
ATOM 2222 N N . SER A 1 277 ? 12.453 10.766 -3.955 1 98.62 277 SER A N 1
ATOM 2223 C CA . SER A 1 277 ? 12.688 10.008 -5.18 1 98.62 277 SER A CA 1
ATOM 2224 C C . SER A 1 277 ? 12.188 10.773 -6.402 1 98.62 277 SER A C 1
ATOM 2226 O O . SER A 1 277 ? 10.977 10.922 -6.602 1 98.62 277 SER A O 1
ATOM 2228 N N . THR A 1 278 ? 13.133 11.203 -7.242 1 98.69 278 THR A N 1
ATOM 2229 C CA . THR A 1 278 ? 12.789 11.961 -8.445 1 98.69 278 THR A CA 1
ATOM 2230 C C . THR A 1 278 ? 11.953 11.109 -9.391 1 98.69 278 THR A C 1
ATOM 2232 O O . THR A 1 278 ? 10.953 11.586 -9.938 1 98.69 278 THR A O 1
ATOM 2235 N N . PRO A 1 279 ? 12.273 9.781 -9.602 1 98.25 279 PRO A N 1
ATOM 2236 C CA . PRO A 1 279 ? 11.422 8.953 -10.469 1 98.25 279 PRO A CA 1
ATOM 2237 C C . PRO A 1 279 ? 9.992 8.852 -9.961 1 98.25 279 PRO A C 1
ATOM 2239 O O . PRO A 1 279 ? 9.047 8.844 -10.758 1 98.25 279 PRO A O 1
ATOM 2242 N N . THR A 1 280 ? 9.805 8.773 -8.656 1 98.75 280 THR A N 1
ATOM 2243 C CA . THR A 1 280 ? 8.461 8.68 -8.102 1 98.75 280 THR A CA 1
ATOM 2244 C C . THR A 1 280 ? 7.711 9.992 -8.281 1 98.75 280 THR A C 1
ATOM 2246 O O . THR A 1 280 ? 6.52 9.992 -8.609 1 98.75 280 THR A O 1
ATOM 2249 N N . VAL A 1 281 ? 8.43 11.117 -8.062 1 98.88 281 VAL A N 1
ATOM 2250 C CA . VAL A 1 281 ? 7.816 12.422 -8.281 1 98.88 281 VAL A CA 1
ATOM 2251 C C . VAL A 1 281 ? 7.336 12.531 -9.727 1 98.88 281 VAL A C 1
ATOM 2253 O O . VAL A 1 281 ? 6.215 12.977 -9.984 1 98.88 281 VAL A O 1
ATOM 2256 N N . ARG A 1 282 ? 8.172 12.133 -10.656 1 98.75 282 ARG A N 1
ATOM 2257 C CA . ARG A 1 282 ? 7.812 12.18 -12.062 1 98.75 282 ARG A CA 1
ATOM 2258 C C . ARG A 1 282 ? 6.562 11.352 -12.344 1 98.75 282 ARG A C 1
ATOM 2260 O O . ARG A 1 282 ? 5.648 11.805 -13.031 1 98.75 282 ARG A O 1
ATOM 2267 N N . TYR A 1 283 ? 6.523 10.172 -11.812 1 98.56 283 TYR A N 1
ATOM 2268 C CA . TYR A 1 283 ? 5.395 9.266 -11.992 1 98.56 283 TYR A CA 1
ATOM 2269 C C . TYR A 1 283 ? 4.102 9.898 -11.484 1 98.56 283 TYR A C 1
ATOM 2271 O O . TYR A 1 283 ? 3.076 9.859 -12.164 1 98.56 283 TYR A O 1
ATOM 2279 N N . VAL A 1 284 ? 4.133 10.5 -10.305 1 98.81 284 VAL A N 1
ATOM 2280 C CA . VAL A 1 284 ? 2.963 11.125 -9.688 1 98.81 284 VAL A CA 1
ATOM 2281 C C . VAL A 1 284 ? 2.553 12.359 -10.492 1 98.81 284 VAL A C 1
ATOM 2283 O O . VAL A 1 284 ? 1.363 12.578 -10.734 1 98.81 284 VAL A O 1
ATOM 2286 N N . ALA A 1 285 ? 3.537 13.109 -10.93 1 98.75 285 ALA A N 1
ATOM 2287 C CA . ALA A 1 285 ? 3.273 14.328 -11.688 1 98.75 285 ALA A CA 1
ATOM 2288 C C . ALA A 1 285 ? 2.602 14.008 -13.023 1 98.75 285 ALA A C 1
ATOM 2290 O O . ALA A 1 285 ? 1.775 14.781 -13.508 1 98.75 285 ALA A O 1
ATOM 2291 N N . ASP A 1 286 ? 2.898 12.883 -13.586 1 97.75 286 ASP A N 1
ATOM 2292 C CA . ASP A 1 286 ? 2.297 12.469 -14.852 1 97.75 286 ASP A CA 1
ATOM 2293 C C . ASP A 1 286 ? 0.787 12.289 -14.703 1 97.75 286 ASP A C 1
ATOM 2295 O O . ASP A 1 286 ? 0.038 12.484 -15.664 1 97.75 286 ASP A O 1
ATOM 2299 N N . TYR A 1 287 ? 0.34 11.961 -13.539 1 97.81 287 TYR A N 1
ATOM 2300 C CA . TYR A 1 287 ? -1.084 11.758 -13.297 1 97.81 287 TYR A CA 1
ATOM 2301 C C . TYR A 1 287 ? -1.74 13.031 -12.781 1 97.81 287 TYR A C 1
ATOM 2303 O O . TYR A 1 287 ? -2.822 13.414 -13.234 1 97.81 287 TYR A O 1
ATOM 2311 N N . LEU A 1 288 ? -1.103 13.672 -11.852 1 98.38 288 LEU A N 1
ATOM 2312 C CA . LEU A 1 288 ? -1.786 14.695 -11.07 1 98.38 288 LEU A CA 1
ATOM 2313 C C . LEU A 1 288 ? -1.368 16.094 -11.508 1 98.38 288 LEU A C 1
ATOM 2315 O O . LEU A 1 288 ? -2.064 17.078 -11.234 1 98.38 288 LEU A O 1
ATOM 2319 N N . GLY A 1 289 ? -0.229 16.219 -12.203 1 98.38 289 GLY A N 1
ATOM 2320 C CA . GLY A 1 289 ? 0.376 17.516 -12.438 1 98.38 289 GLY A CA 1
ATOM 2321 C C . GLY A 1 289 ? 1.123 18.047 -11.234 1 98.38 289 GLY A C 1
ATOM 2322 O O . GLY A 1 289 ? 0.903 17.594 -10.109 1 98.38 289 GLY A O 1
ATOM 2323 N N . PRO A 1 290 ? 2.053 18.969 -11.492 1 98.75 290 PRO A N 1
ATOM 2324 C CA . PRO A 1 290 ? 2.828 19.531 -10.383 1 98.75 290 PRO A CA 1
ATOM 2325 C C . PRO A 1 290 ? 1.966 20.328 -9.398 1 98.75 290 PRO A C 1
ATOM 2327 O O . PRO A 1 290 ? 2.375 20.547 -8.258 1 98.75 290 PRO A O 1
ATOM 2330 N N . GLU A 1 291 ? 0.737 20.734 -9.812 1 98.62 291 GLU A N 1
ATOM 2331 C CA . GLU A 1 291 ? -0.106 21.609 -9 1 98.62 291 GLU A CA 1
ATOM 2332 C C . GLU A 1 291 ? -0.653 20.875 -7.781 1 98.62 291 GLU A C 1
ATOM 2334 O O . GLU A 1 291 ? -1.172 21.5 -6.855 1 98.62 291 GLU A O 1
ATOM 2339 N N . ARG A 1 292 ? -0.487 19.5 -7.754 1 98.81 292 ARG A N 1
ATOM 2340 C CA . ARG A 1 292 ? -1.027 18.719 -6.645 1 98.81 292 ARG A CA 1
ATOM 2341 C C . ARG A 1 292 ? 0.09 18.188 -5.75 1 98.81 292 ARG A C 1
ATOM 2343 O O . ARG A 1 292 ? -0.167 17.453 -4.801 1 98.81 292 ARG A O 1
ATOM 2350 N N . ILE A 1 293 ? 1.3 18.531 -6.02 1 98.94 293 ILE A N 1
ATOM 2351 C CA . ILE A 1 293 ? 2.459 18.047 -5.277 1 98.94 293 ILE A CA 1
ATOM 2352 C C . ILE A 1 293 ? 3.098 19.203 -4.504 1 98.94 293 ILE A C 1
ATOM 2354 O O . ILE A 1 293 ? 3.227 20.312 -5.023 1 98.94 293 ILE A O 1
ATOM 2358 N N . MET A 1 294 ? 3.445 18.938 -3.264 1 98.94 294 MET A N 1
ATOM 2359 C CA . MET A 1 294 ? 4.086 19.969 -2.441 1 98.94 294 MET A CA 1
ATOM 2360 C C . MET A 1 294 ? 5.352 19.422 -1.784 1 98.94 294 MET A C 1
ATOM 2362 O O . MET A 1 294 ? 5.398 18.25 -1.393 1 98.94 294 MET A O 1
ATOM 2366 N N . PHE A 1 295 ? 6.297 20.281 -1.634 1 98.75 295 PHE A N 1
ATOM 2367 C CA . PHE A 1 295 ? 7.555 19.953 -0.969 1 98.75 295 PHE A CA 1
ATOM 2368 C C . PHE A 1 295 ? 7.352 19.828 0.537 1 98.75 295 PHE A C 1
ATOM 2370 O O . PHE A 1 295 ? 6.617 20.609 1.138 1 98.75 295 PHE A O 1
ATOM 2377 N N . SER A 1 296 ? 7.926 18.844 1.102 1 98.69 296 SER A N 1
ATOM 2378 C CA . SER A 1 296 ? 8.023 18.656 2.547 1 98.69 296 SER A CA 1
ATOM 2379 C C . SER A 1 296 ? 9.141 17.688 2.908 1 98.69 296 SER A C 1
ATOM 2381 O O . SER A 1 296 ? 9.562 16.875 2.076 1 98.69 296 SER A O 1
ATOM 2383 N N . VAL A 1 297 ? 9.656 17.688 4.141 1 98.31 297 VAL A N 1
ATOM 2384 C CA . VAL A 1 297 ? 10.836 16.906 4.496 1 98.31 297 VAL A CA 1
ATOM 2385 C C . VAL A 1 297 ? 10.453 15.852 5.531 1 98.31 297 VAL A C 1
ATOM 2387 O O . VAL A 1 297 ? 10.719 14.656 5.336 1 98.31 297 VAL A O 1
ATOM 2390 N N . ASP A 1 298 ? 9.812 16.188 6.66 1 97.44 298 ASP A N 1
ATOM 2391 C CA . ASP A 1 298 ? 9.438 15.258 7.723 1 97.44 298 ASP A CA 1
ATOM 2392 C C . ASP A 1 298 ? 10.477 15.266 8.844 1 97.44 298 ASP A C 1
ATOM 2394 O O . ASP A 1 298 ? 10.82 14.211 9.383 1 97.44 298 ASP A O 1
ATOM 2398 N N . THR A 1 299 ? 10.945 16.438 9.25 1 96.06 299 THR A N 1
ATOM 2399 C CA . THR A 1 299 ? 11.883 16.516 10.367 1 96.06 299 THR A CA 1
ATOM 2400 C C . THR A 1 299 ? 11.141 16.375 11.703 1 96.06 299 THR A C 1
ATOM 2402 O O . THR A 1 299 ? 9.969 16.75 11.805 1 96.06 299 THR A O 1
ATOM 2405 N N . PRO A 1 300 ? 11.828 15.836 12.641 1 94.62 300 PRO A N 1
ATOM 2406 C CA . PRO A 1 300 ? 13.234 15.422 12.656 1 94.62 300 PRO A CA 1
ATOM 2407 C C . PRO A 1 300 ? 13.422 13.945 12.32 1 94.62 300 PRO A C 1
ATOM 2409 O O . PRO A 1 300 ? 14.484 13.375 12.594 1 94.62 300 PRO A O 1
ATOM 2412 N N . TYR A 1 301 ? 12.438 13.25 11.812 1 94.81 301 TYR A N 1
ATOM 2413 C CA . TYR A 1 301 ? 12.609 11.859 11.383 1 94.81 301 TYR A CA 1
ATOM 2414 C C . TYR A 1 301 ? 13.57 11.773 10.203 1 94.81 301 TYR A C 1
ATOM 2416 O O . TYR A 1 301 ? 14.43 10.883 10.164 1 94.81 301 TYR A O 1
ATOM 2424 N N . GLU A 1 302 ? 13.406 12.594 9.281 1 96.19 302 GLU A N 1
ATOM 2425 C CA . GLU A 1 302 ? 14.367 12.875 8.227 1 96.19 302 GLU A CA 1
ATOM 2426 C C . GLU A 1 302 ? 15.195 14.117 8.539 1 96.19 302 GLU A C 1
ATOM 2428 O O . GLU A 1 302 ? 14.93 14.805 9.523 1 96.19 302 GLU A O 1
ATOM 2433 N N . THR A 1 303 ? 16.188 14.383 7.801 1 95.56 303 THR A N 1
ATOM 2434 C CA . THR A 1 303 ? 16.984 15.594 8.016 1 95.56 303 THR A CA 1
ATOM 2435 C C . THR A 1 303 ? 16.766 16.578 6.871 1 95.56 303 THR A C 1
ATOM 2437 O O . THR A 1 303 ? 16.469 16.188 5.746 1 95.56 303 THR A O 1
ATOM 2440 N N . ILE A 1 304 ? 16.891 17.797 7.18 1 96 304 ILE A N 1
ATOM 2441 C CA . ILE A 1 304 ? 16.781 18.844 6.176 1 96 304 ILE A CA 1
ATOM 2442 C C . ILE A 1 304 ? 17.844 18.641 5.098 1 96 304 ILE A C 1
ATOM 2444 O O . ILE A 1 304 ? 17.594 18.875 3.914 1 96 304 ILE A O 1
ATOM 2448 N N . GLU A 1 305 ? 19 18.219 5.516 1 95.19 305 GLU A N 1
ATOM 2449 C CA . GLU A 1 305 ? 20.109 17.969 4.594 1 95.19 305 GLU A CA 1
ATOM 2450 C C . GLU A 1 305 ? 19.719 16.922 3.541 1 95.19 305 GLU A C 1
ATOM 2452 O O . GLU A 1 305 ? 20.062 17.078 2.363 1 95.19 305 GLU A O 1
ATOM 2457 N N . ASN A 1 306 ? 18.984 15.953 4.02 1 95.69 306 ASN A N 1
ATOM 2458 C CA . ASN A 1 306 ? 18.562 14.922 3.078 1 95.69 306 ASN A CA 1
ATOM 2459 C C . ASN A 1 306 ? 17.453 15.422 2.154 1 95.69 306 ASN A C 1
ATOM 2461 O O . ASN A 1 306 ? 17.547 15.266 0.935 1 95.69 306 ASN A O 1
ATOM 2465 N N . GLY A 1 307 ? 16.422 16.031 2.75 1 97.88 307 GLY A N 1
ATOM 2466 C CA . GLY A 1 307 ? 15.273 16.484 1.978 1 97.88 307 GLY A CA 1
ATOM 2467 C C . GLY A 1 307 ? 15.578 17.641 1.049 1 97.88 307 GLY A C 1
ATOM 2468 O O . GLY A 1 307 ? 15.367 17.547 -0.161 1 97.88 307 GLY A O 1
ATOM 2469 N N . VAL A 1 308 ? 16.125 18.688 1.588 1 98.44 308 VAL A N 1
ATOM 2470 C CA . VAL A 1 308 ? 16.469 19.875 0.799 1 98.44 308 VAL A CA 1
ATOM 2471 C C . VAL A 1 308 ? 17.641 19.562 -0.123 1 98.44 308 VAL A C 1
ATOM 2473 O O . VAL A 1 308 ? 17.688 20.016 -1.265 1 98.44 308 VAL A O 1
ATOM 2476 N N . GLY A 1 309 ? 18.594 18.766 0.415 1 98.06 309 GLY A N 1
ATOM 2477 C CA . GLY A 1 309 ? 19.719 18.344 -0.413 1 98.06 309 GLY A CA 1
ATOM 2478 C C . GLY A 1 309 ? 19.297 17.625 -1.678 1 98.06 309 GLY A C 1
ATOM 2479 O O . GLY A 1 309 ? 19.828 17.891 -2.758 1 98.06 309 GLY A O 1
ATOM 2480 N N . TRP A 1 310 ? 18.359 16.75 -1.545 1 98.62 310 TRP A N 1
ATOM 2481 C CA . TRP A 1 310 ? 17.812 16.062 -2.705 1 98.62 310 TRP A CA 1
ATOM 2482 C C . TRP A 1 310 ? 17.078 17.047 -3.615 1 98.62 310 TRP A C 1
ATOM 2484 O O . TRP A 1 310 ? 17.328 17.094 -4.82 1 98.62 310 TRP A O 1
ATOM 2494 N N . PHE A 1 311 ? 16.188 17.859 -3.072 1 98.81 311 PHE A N 1
ATOM 2495 C CA . PHE A 1 311 ? 15.305 18.719 -3.855 1 98.81 311 PHE A CA 1
ATOM 2496 C C . PHE A 1 311 ? 16.109 19.734 -4.652 1 98.81 311 PHE A C 1
ATOM 2498 O O . PHE A 1 311 ? 15.883 19.922 -5.848 1 98.81 311 PHE A O 1
ATOM 2505 N N . ASP A 1 312 ? 17.062 20.375 -3.986 1 98.56 312 ASP A N 1
ATOM 2506 C CA . ASP A 1 312 ? 17.891 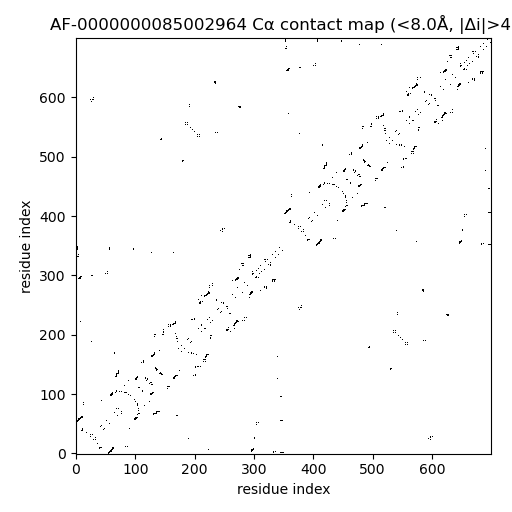21.391 -4.648 1 98.56 312 ASP A CA 1
ATOM 2507 C C . ASP A 1 312 ? 18.984 20.734 -5.488 1 98.56 312 ASP A C 1
ATOM 2509 O O . ASP A 1 312 ? 19.359 21.25 -6.543 1 98.56 312 ASP A O 1
ATOM 2513 N N . GLY A 1 313 ? 19.484 19.609 -4.977 1 98.44 313 GLY A N 1
ATOM 2514 C CA . GLY A 1 313 ? 20.547 18.922 -5.691 1 98.44 313 GLY A CA 1
ATOM 2515 C C . GLY A 1 313 ? 20.094 18.328 -7.008 1 98.44 313 GLY A C 1
ATOM 2516 O O . GLY A 1 313 ? 20.891 18.172 -7.941 1 98.44 313 GLY A O 1
ATOM 2517 N N . GLU A 1 314 ? 18.844 17.984 -7.043 1 98.5 314 GLU A N 1
ATOM 2518 C CA . GLU A 1 314 ? 18.297 17.391 -8.258 1 98.5 314 GLU A CA 1
ATOM 2519 C C . GLU A 1 314 ? 17.391 18.375 -8.992 1 98.5 314 GLU A C 1
ATOM 2521 O O . GLU A 1 314 ? 16.422 17.984 -9.625 1 98.5 314 GLU A O 1
ATOM 2526 N N . GLU A 1 315 ? 17.672 19.609 -8.891 1 98.5 315 GLU A N 1
ATOM 2527 C CA . GLU A 1 315 ? 16.828 20.672 -9.453 1 98.5 315 GLU A CA 1
ATOM 2528 C C . GLU A 1 315 ? 16.562 20.422 -10.938 1 98.5 315 GLU A C 1
ATOM 2530 O O . GLU A 1 315 ? 15.422 20.531 -11.391 1 98.5 315 GLU A O 1
ATOM 2535 N N . ASP A 1 316 ? 17.562 20.109 -11.711 1 98.62 316 ASP A N 1
ATOM 2536 C CA . ASP A 1 316 ? 17.406 19.922 -13.156 1 98.62 316 ASP A CA 1
ATOM 2537 C C . ASP A 1 316 ? 16.453 18.75 -13.453 1 98.62 316 ASP A C 1
ATOM 2539 O O . ASP A 1 316 ? 15.547 18.875 -14.273 1 98.62 316 ASP A O 1
ATOM 2543 N N . ALA A 1 317 ? 16.719 17.688 -12.812 1 98.69 317 ALA A N 1
ATOM 2544 C CA . ALA A 1 317 ? 15.914 16.5 -13.039 1 98.69 317 ALA A CA 1
ATOM 2545 C C . ALA A 1 317 ? 14.469 16.719 -12.586 1 98.69 317 ALA A C 1
ATOM 2547 O O . ALA A 1 317 ? 13.531 16.297 -13.258 1 98.69 317 ALA A O 1
ATOM 2548 N N . LEU A 1 318 ? 14.297 17.344 -11.461 1 98.81 318 LEU A N 1
ATOM 2549 C CA . LEU A 1 318 ? 12.969 17.641 -10.938 1 98.81 318 LEU A CA 1
ATOM 2550 C C . LEU A 1 318 ? 12.242 18.641 -11.828 1 98.81 318 LEU A C 1
ATOM 2552 O O . LEU A 1 318 ? 11.031 18.516 -12.047 1 98.81 318 LEU A O 1
ATOM 2556 N N . THR A 1 319 ? 12.992 19.625 -12.297 1 98.81 319 THR A N 1
ATOM 2557 C CA . THR A 1 319 ? 12.398 20.594 -13.211 1 98.81 319 THR A CA 1
ATOM 2558 C C . THR A 1 319 ? 11.828 19.891 -14.445 1 98.81 319 THR A C 1
ATOM 2560 O O . THR A 1 319 ? 10.711 20.188 -14.875 1 98.81 319 THR A O 1
ATOM 2563 N N . ARG A 1 320 ? 12.594 18.969 -15.008 1 98.31 320 ARG A N 1
ATOM 2564 C CA . ARG A 1 320 ? 12.117 18.203 -16.156 1 98.31 320 ARG A CA 1
ATOM 2565 C C . ARG A 1 320 ? 10.906 17.344 -15.766 1 98.31 320 ARG A C 1
ATOM 2567 O O . ARG A 1 320 ? 9.906 17.328 -16.484 1 98.31 320 ARG A O 1
ATOM 2574 N N . ALA A 1 321 ? 10.945 16.734 -14.625 1 98.56 321 ALA A N 1
ATOM 2575 C CA . ALA A 1 321 ? 9.898 15.836 -14.148 1 98.56 321 ALA A CA 1
ATOM 2576 C C . ALA A 1 321 ? 8.594 16.594 -13.891 1 98.56 321 ALA A C 1
ATOM 2578 O O . ALA A 1 321 ? 7.504 16.047 -14.062 1 98.56 321 ALA A O 1
ATOM 2579 N N . LEU A 1 322 ? 8.742 17.844 -13.555 1 98.75 322 LEU A N 1
ATOM 2580 C CA . LEU A 1 322 ? 7.594 18.625 -13.109 1 98.75 322 LEU A CA 1
ATOM 2581 C C . LEU A 1 322 ? 7.109 19.562 -14.211 1 98.75 322 LEU A C 1
ATOM 2583 O O . LEU A 1 322 ? 6.285 20.438 -13.961 1 98.75 322 LEU A O 1
ATOM 2587 N N . GLY A 1 323 ? 7.59 19.453 -15.344 1 98.12 323 GLY A N 1
ATOM 2588 C CA . GLY A 1 323 ? 7.07 20.156 -16.5 1 98.12 323 GLY A CA 1
ATOM 2589 C C . GLY A 1 323 ? 7.672 21.547 -16.688 1 98.12 323 GLY A C 1
ATOM 2590 O O . GLY A 1 323 ? 7.094 22.391 -17.344 1 98.12 323 GLY A O 1
ATOM 2591 N N . GLY A 1 324 ? 8.828 21.797 -16.031 1 98.38 324 GLY A N 1
ATOM 2592 C CA . GLY A 1 324 ? 9.492 23.078 -16.203 1 98.38 324 GLY A CA 1
ATOM 2593 C C . GLY A 1 324 ? 9.68 23.828 -14.906 1 98.38 324 GLY A C 1
ATOM 2594 O O . GLY A 1 324 ? 9.336 23.328 -13.836 1 98.38 324 GLY A O 1
ATOM 2595 N N . GLU A 1 325 ? 10.203 25 -15.039 1 98.12 325 GLU A N 1
ATOM 2596 C CA . GLU A 1 325 ? 10.539 25.844 -13.891 1 98.12 325 GLU A CA 1
ATOM 2597 C C . GLU A 1 325 ? 9.297 26.188 -13.078 1 98.12 325 GLU A C 1
ATOM 2599 O O . GLU A 1 325 ? 9.352 26.234 -11.844 1 98.12 325 GLU A O 1
ATOM 2604 N N . ASP A 1 326 ? 8.258 26.422 -13.797 1 98.31 326 ASP A N 1
ATOM 2605 C CA . ASP A 1 326 ? 7.016 26.766 -13.102 1 98.31 326 ASP A CA 1
ATOM 2606 C C . ASP A 1 326 ? 6.562 25.609 -12.203 1 98.31 326 ASP A C 1
ATOM 2608 O O . ASP A 1 326 ? 6.133 25.844 -11.07 1 98.31 326 ASP A O 1
ATOM 2612 N N . GLY A 1 327 ? 6.633 24.422 -12.758 1 98.75 327 GLY A N 1
ATOM 2613 C CA . GLY A 1 327 ? 6.281 23.25 -11.961 1 98.75 327 GLY A CA 1
ATOM 2614 C C . GLY A 1 327 ? 7.16 23.078 -10.742 1 98.75 327 GLY A C 1
ATOM 2615 O O . GLY A 1 327 ? 6.664 22.75 -9.656 1 98.75 327 GLY A O 1
ATOM 2616 N N . TYR A 1 328 ? 8.469 23.25 -10.922 1 98.62 328 TYR A N 1
ATOM 2617 C CA . TYR A 1 328 ? 9.414 23.172 -9.82 1 98.62 328 TYR A CA 1
ATOM 2618 C C . TYR A 1 328 ? 9.078 24.172 -8.727 1 98.62 328 TYR A C 1
ATOM 2620 O O . TYR A 1 328 ? 9.055 23.828 -7.539 1 98.62 328 TYR A O 1
ATOM 2628 N N . LYS A 1 329 ? 8.695 25.359 -9.078 1 98.25 329 LYS A N 1
ATOM 2629 C CA . LYS A 1 329 ? 8.352 26.422 -8.133 1 98.25 329 LYS A CA 1
ATOM 2630 C C . LYS A 1 329 ? 7.023 26.125 -7.441 1 98.25 329 LYS A C 1
ATOM 2632 O O . LYS A 1 329 ? 6.855 26.422 -6.258 1 98.25 329 LYS A O 1
ATOM 2637 N N . LYS A 1 330 ? 6.082 25.609 -8.234 1 98.62 330 LYS A N 1
ATOM 2638 C CA . LYS A 1 330 ? 4.805 25.219 -7.648 1 98.62 330 LYS A CA 1
ATOM 2639 C C . LYS A 1 330 ? 5.008 24.25 -6.492 1 98.62 330 LYS A C 1
ATOM 2641 O O . LYS A 1 330 ? 4.461 24.453 -5.402 1 98.62 330 LYS A O 1
ATOM 2646 N N . VAL A 1 331 ? 5.832 23.281 -6.758 1 98.88 331 VAL A N 1
ATOM 2647 C CA . VAL A 1 331 ? 6.047 22.234 -5.762 1 98.88 331 VAL A CA 1
ATOM 2648 C C . VAL A 1 331 ? 6.828 22.797 -4.578 1 98.88 331 VAL A C 1
ATOM 2650 O O . VAL A 1 331 ? 6.52 22.5 -3.424 1 98.88 331 VAL A O 1
ATOM 2653 N N . ALA A 1 332 ? 7.711 23.641 -4.836 1 98.56 332 ALA A N 1
ATOM 2654 C CA . ALA A 1 332 ? 8.602 24.156 -3.805 1 98.56 332 ALA A CA 1
ATOM 2655 C C . ALA A 1 332 ? 7.852 25.062 -2.83 1 98.56 332 ALA A C 1
ATOM 2657 O O . ALA A 1 332 ? 8.125 25.047 -1.627 1 98.56 332 ALA A O 1
ATOM 2658 N N . ARG A 1 333 ? 6.926 25.953 -3.414 1 97.75 333 ARG A N 1
ATOM 2659 C CA . ARG A 1 333 ? 6.371 26.906 -2.459 1 97.75 333 ARG A CA 1
ATOM 2660 C C . ARG A 1 333 ? 5 27.406 -2.912 1 97.75 333 ARG A C 1
ATOM 2662 O O . ARG A 1 333 ? 4.117 27.641 -2.086 1 97.75 333 ARG A O 1
ATOM 2669 N N . GLU A 1 334 ? 4.676 27.453 -4.262 1 98.12 334 GLU A N 1
ATOM 2670 C CA . GLU A 1 334 ? 3.48 28.172 -4.699 1 98.12 334 GLU A CA 1
ATOM 2671 C C . GLU A 1 334 ? 2.215 27.391 -4.355 1 98.12 334 GLU A C 1
ATOM 2673 O O . GLU A 1 334 ? 1.194 27.984 -3.996 1 98.12 334 GLU A O 1
ATOM 2678 N N . ASN A 1 335 ? 2.254 26.109 -4.551 1 98.81 335 ASN A N 1
ATOM 2679 C CA . ASN A 1 335 ? 1.096 25.297 -4.172 1 98.81 335 ASN A CA 1
ATOM 2680 C C . ASN A 1 335 ? 0.758 25.469 -2.693 1 98.81 335 ASN A C 1
ATOM 2682 O O . ASN A 1 335 ? -0.404 25.672 -2.334 1 98.81 335 ASN A O 1
ATOM 2686 N N . ALA A 1 336 ? 1.743 25.344 -1.864 1 98.75 336 ALA A N 1
ATOM 2687 C CA . ALA A 1 336 ? 1.528 25.469 -0.425 1 98.75 336 ALA A CA 1
ATOM 2688 C C . ALA A 1 336 ? 1.103 26.891 -0.053 1 98.75 336 ALA A C 1
ATOM 2690 O O . ALA A 1 336 ? 0.267 27.078 0.834 1 98.75 336 ALA A O 1
ATOM 2691 N N . LYS A 1 337 ? 1.688 27.922 -0.701 1 98.06 337 LYS A N 1
ATOM 2692 C CA . LYS A 1 337 ? 1.26 29.312 -0.487 1 98.06 337 LYS A CA 1
ATOM 2693 C C . LYS A 1 337 ? -0.25 29.438 -0.661 1 98.06 337 LYS A C 1
ATOM 2695 O O . LYS A 1 337 ? -0.924 30.047 0.18 1 98.06 337 LYS A O 1
ATOM 2700 N N . LYS A 1 338 ? -0.662 28.891 -1.717 1 98.31 338 LYS A N 1
ATOM 2701 C CA . LYS A 1 338 ? -2.08 28.984 -2.053 1 98.31 338 LYS A CA 1
ATOM 2702 C C . LYS A 1 338 ? -2.934 28.188 -1.07 1 98.31 338 LYS A C 1
ATOM 2704 O O . LYS A 1 338 ? -3.941 28.688 -0.568 1 98.31 338 LYS A O 1
ATOM 2709 N N . LEU A 1 339 ? -2.539 26.953 -0.791 1 98.75 339 LEU A N 1
ATOM 2710 C CA . LEU A 1 339 ? -3.328 26.062 0.044 1 98.75 339 LEU A CA 1
ATOM 2711 C C . LEU A 1 339 ? -3.453 26.609 1.463 1 98.75 339 LEU A C 1
ATOM 2713 O O . LEU A 1 339 ? -4.527 26.547 2.064 1 98.75 339 LEU A O 1
ATOM 2717 N N . PHE A 1 340 ? -2.344 27.172 1.981 1 98.5 340 PHE A N 1
ATOM 2718 C CA . PHE A 1 340 ? -2.301 27.609 3.375 1 98.5 340 PHE A CA 1
ATOM 2719 C C . PHE A 1 340 ? -2.533 29.109 3.488 1 98.5 340 PHE A C 1
ATOM 2721 O O . PHE A 1 340 ? -2.434 29.672 4.578 1 98.5 340 PHE A O 1
ATOM 2728 N N . LYS A 1 341 ? -2.77 29.797 2.402 1 97 341 LYS A N 1
ATOM 2729 C CA . LYS A 1 341 ? -3.08 31.219 2.338 1 97 341 LYS A CA 1
ATOM 2730 C C . LYS A 1 341 ? -1.963 32.062 2.957 1 97 341 LYS A C 1
ATOM 2732 O O . LYS A 1 341 ? -2.219 32.906 3.799 1 97 341 LYS A O 1
ATOM 2737 N N . LEU A 1 342 ? -0.782 31.594 2.512 1 97.44 342 LEU A N 1
ATOM 2738 C CA . LEU A 1 342 ? 0.391 32.344 2.951 1 97.44 342 LEU A CA 1
ATOM 2739 C C . LEU A 1 342 ? 0.699 33.5 1.989 1 97.44 342 LEU A C 1
ATOM 2741 O O . LEU A 1 342 ? 0.635 33.312 0.77 1 97.44 342 LEU A O 1
ATOM 2745 N N . THR A 1 343 ? 0.837 34.719 2.451 1 90 343 THR A N 1
ATOM 2746 C CA . THR A 1 343 ? 1.118 35.875 1.604 1 90 343 THR A CA 1
ATOM 2747 C C . THR A 1 343 ? 2.5 36.438 1.912 1 90 343 THR A C 1
ATOM 2749 O O . THR A 1 343 ? 3.289 36.719 1.001 1 90 343 THR A O 1
ATOM 2752 N N . LYS A 1 344 ? 2.803 36.688 3.182 1 93.69 344 LYS A N 1
ATOM 2753 C CA . LYS A 1 344 ? 4.09 37.25 3.582 1 93.69 344 LYS A CA 1
ATOM 2754 C C . LYS A 1 344 ? 4.816 36.312 4.555 1 93.69 344 LYS A C 1
ATOM 2756 O O . LYS A 1 344 ? 4.293 36 5.621 1 93.69 344 LYS A O 1
ATOM 2761 N N . TYR A 1 345 ? 5.992 35.781 4.117 1 96.94 345 TYR A N 1
ATOM 2762 C CA . TYR A 1 345 ? 6.906 35 4.941 1 96.94 345 TYR A CA 1
ATOM 2763 C C . TYR A 1 345 ? 8.344 35.125 4.449 1 96.94 345 TYR A C 1
ATOM 2765 O O . TYR A 1 345 ? 8.602 35.844 3.471 1 96.94 345 TYR A O 1
ATOM 2773 N N . HIS A 1 346 ? 9.234 34.656 5.191 1 96.75 346 HIS A N 1
ATOM 2774 C CA . HIS A 1 346 ? 10.656 34.812 4.895 1 96.75 346 HIS A CA 1
ATOM 2775 C C . HIS A 1 346 ? 10.984 34.281 3.504 1 96.75 346 HIS A C 1
ATOM 2777 O O . HIS A 1 346 ? 10.719 33.125 3.199 1 96.75 346 HIS A O 1
ATOM 2783 N N . ASP A 1 347 ? 11.438 35.125 2.553 1 96.25 347 ASP A N 1
ATOM 2784 C CA . ASP A 1 347 ? 11.891 34.812 1.206 1 96.25 347 ASP A CA 1
ATOM 2785 C C . ASP A 1 347 ? 10.719 34.375 0.329 1 96.25 347 ASP A C 1
ATOM 2787 O O . ASP A 1 347 ? 10.883 33.531 -0.56 1 96.25 347 ASP A O 1
ATOM 2791 N N . CYS A 1 348 ? 9.508 34.906 0.644 1 95.25 348 CYS A N 1
ATOM 2792 C CA . CYS A 1 348 ? 8.312 34.5 -0.072 1 95.25 348 CYS A CA 1
ATOM 2793 C C . CYS A 1 348 ? 8.367 34.938 -1.532 1 95.25 348 CYS A C 1
ATOM 2795 O O . CYS A 1 348 ? 7.633 34.406 -2.369 1 95.25 348 CYS A O 1
ATOM 2797 N N . ASP A 1 349 ? 9.258 35.906 -1.909 1 91.31 349 ASP A N 1
ATOM 2798 C CA . ASP A 1 349 ? 9.344 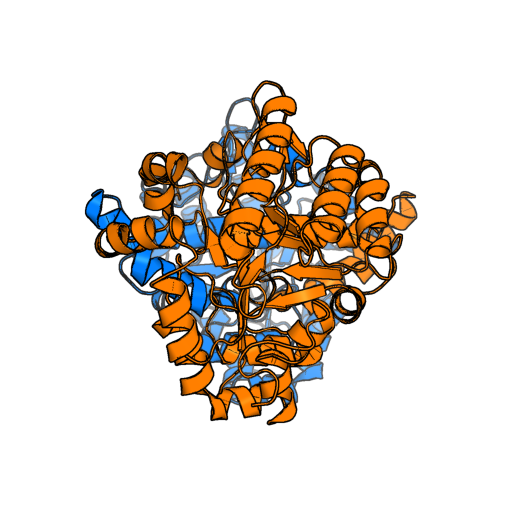36.406 -3.273 1 91.31 349 ASP A CA 1
ATOM 2799 C C . ASP A 1 349 ? 10.711 36.125 -3.885 1 91.31 349 ASP A C 1
ATOM 2801 O O . ASP A 1 349 ? 11.086 36.719 -4.906 1 91.31 349 ASP A O 1
ATOM 2805 N N . ALA A 1 350 ? 11.297 35.344 -3.225 1 90.12 350 ALA A N 1
ATOM 2806 C CA . ALA A 1 350 ? 12.648 35.031 -3.711 1 90.12 350 ALA A CA 1
ATOM 2807 C C . ALA A 1 350 ? 12.594 34.312 -5.055 1 90.12 350 ALA A C 1
ATOM 2809 O O . ALA A 1 350 ? 11.609 33.656 -5.371 1 90.12 350 ALA A O 1
ATOM 2810 N N . MET B 1 1 ? 0.536 -10.531 -30.422 1 91.69 1 MET B N 1
ATOM 2811 C CA . MET B 1 1 ? 1.606 -11.484 -30.156 1 91.69 1 MET B CA 1
ATOM 2812 C C . MET B 1 1 ? 1.038 -12.867 -29.844 1 91.69 1 MET B C 1
ATOM 2814 O O . MET B 1 1 ? 0.002 -12.977 -29.188 1 91.69 1 MET B O 1
ATOM 2818 N N . ARG B 1 2 ? 1.681 -13.969 -30.281 1 96.5 2 ARG B N 1
ATOM 2819 C CA . ARG B 1 2 ? 1.272 -15.344 -30.016 1 96.5 2 ARG B CA 1
ATOM 2820 C C . ARG B 1 2 ? 2.221 -16 -29.016 1 96.5 2 ARG B C 1
ATOM 2822 O O . ARG B 1 2 ? 3.346 -15.547 -28.828 1 96.5 2 ARG B O 1
ATOM 2829 N N . GLY B 1 3 ? 1.691 -17.062 -28.312 1 97.88 3 GLY B N 1
ATOM 2830 C CA . GLY B 1 3 ? 2.514 -17.844 -27.422 1 97.88 3 GLY B CA 1
ATOM 2831 C C . GLY B 1 3 ? 2.668 -17.219 -26.047 1 97.88 3 GLY B C 1
ATOM 2832 O O . GLY B 1 3 ? 3.594 -17.547 -25.297 1 97.88 3 GLY B O 1
ATOM 2833 N N . LYS B 1 4 ? 1.873 -16.266 -25.719 1 98.56 4 LYS B N 1
ATOM 2834 C CA . LYS B 1 4 ? 1.918 -15.68 -24.375 1 98.56 4 LYS B CA 1
ATOM 2835 C C . LYS B 1 4 ? 1.634 -16.734 -23.312 1 98.56 4 LYS B C 1
ATOM 2837 O O . LYS B 1 4 ? 0.926 -17.703 -23.562 1 98.56 4 LYS B O 1
ATOM 2842 N N . ILE B 1 5 ? 2.221 -16.578 -22.219 1 98.56 5 ILE B N 1
ATOM 2843 C CA . ILE B 1 5 ? 1.962 -17.469 -21.078 1 98.56 5 ILE B CA 1
ATOM 2844 C C . ILE B 1 5 ? 1.163 -16.719 -20.016 1 98.56 5 ILE B C 1
ATOM 2846 O O . ILE B 1 5 ? 1.534 -15.602 -19.625 1 98.56 5 ILE B O 1
ATOM 2850 N N . ASN B 1 6 ? 0.068 -17.266 -19.656 1 98.06 6 ASN B N 1
ATOM 2851 C CA . ASN B 1 6 ? -0.875 -16.688 -18.703 1 98.06 6 ASN B CA 1
ATOM 2852 C C . ASN B 1 6 ? -0.993 -17.531 -17.438 1 98.06 6 ASN B C 1
ATOM 2854 O O . ASN B 1 6 ? -0.967 -18.75 -17.5 1 98.06 6 ASN B O 1
ATOM 2858 N N . PHE B 1 7 ? -0.963 -16.875 -16.344 1 97.25 7 PHE B N 1
ATOM 2859 C CA . PHE B 1 7 ? -1.106 -17.578 -15.07 1 97.25 7 PHE B CA 1
ATOM 2860 C C . PHE B 1 7 ? -1.808 -16.703 -14.039 1 97.25 7 PHE B C 1
ATOM 2862 O O . PHE B 1 7 ? -2.293 -15.617 -14.367 1 97.25 7 PHE B O 1
ATOM 2869 N N . GLU B 1 8 ? -2.072 -17.078 -12.812 1 96.69 8 GLU B N 1
ATOM 2870 C CA . GLU B 1 8 ? -3.068 -16.5 -11.914 1 96.69 8 GLU B CA 1
ATOM 2871 C C . GLU B 1 8 ? -4.469 -16.578 -12.516 1 96.69 8 GLU B C 1
ATOM 2873 O O . GLU B 1 8 ? -5.23 -15.617 -12.477 1 96.69 8 GLU B O 1
ATOM 2878 N N . GLU B 1 9 ? -4.742 -17.609 -13.242 1 97.5 9 GLU B N 1
ATOM 2879 C CA . GLU B 1 9 ? -6.047 -17.953 -13.805 1 97.5 9 GLU B CA 1
ATOM 2880 C C . GLU B 1 9 ? -6.832 -18.859 -12.859 1 97.5 9 GLU B C 1
ATOM 2882 O O . GLU B 1 9 ? -6.441 -20 -12.625 1 97.5 9 GLU B O 1
ATOM 2887 N N . ALA B 1 10 ? -7.953 -18.391 -12.469 1 96.5 10 ALA B N 1
ATOM 2888 C CA . ALA B 1 10 ? -8.578 -19 -11.297 1 96.5 10 ALA B CA 1
ATOM 2889 C C . ALA B 1 10 ? -9.578 -20.062 -11.703 1 96.5 10 ALA B C 1
ATOM 2891 O O . ALA B 1 10 ? -10.297 -19.922 -12.695 1 96.5 10 ALA B O 1
ATOM 2892 N N . PHE B 1 11 ? -9.594 -21.125 -10.93 1 96.56 11 PHE B N 1
ATOM 2893 C CA . PHE B 1 11 ? -10.648 -22.125 -11.039 1 96.56 11 PHE B CA 1
ATOM 2894 C C . PHE B 1 11 ? -11.219 -22.453 -9.664 1 96.56 11 PHE B C 1
ATOM 2896 O O . PHE B 1 11 ? -10.625 -22.109 -8.641 1 96.56 11 PHE B O 1
ATOM 2903 N N . GLU B 1 12 ? -12.375 -23 -9.617 1 94.81 12 GLU B N 1
ATOM 2904 C CA . GLU B 1 12 ? -13.023 -23.594 -8.453 1 94.81 12 GLU B CA 1
ATOM 2905 C C . GLU B 1 12 ? -13.672 -24.938 -8.805 1 94.81 12 GLU B C 1
ATOM 2907 O O . GLU B 1 12 ? -14.086 -25.156 -9.945 1 94.81 12 GLU B O 1
ATOM 2912 N N . LEU B 1 13 ? -13.664 -25.875 -7.82 1 94.81 13 LEU B N 1
ATOM 2913 C CA . LEU B 1 13 ? -14.414 -27.109 -8.047 1 94.81 13 LEU B CA 1
ATOM 2914 C C . LEU B 1 13 ? -15.875 -26.812 -8.367 1 94.81 13 LEU B C 1
ATOM 2916 O O . LEU B 1 13 ? -16.516 -26.016 -7.676 1 94.81 13 LEU B O 1
ATOM 2920 N N . PRO B 1 14 ? -16.406 -27.438 -9.359 1 91.69 14 PRO B N 1
ATOM 2921 C CA . PRO B 1 14 ? -17.781 -27.141 -9.773 1 91.69 14 PRO B CA 1
ATOM 2922 C C . PRO B 1 14 ? -18.781 -27.281 -8.633 1 91.69 14 PRO B C 1
ATOM 2924 O O . PRO B 1 14 ? -19.719 -26.484 -8.531 1 91.69 14 PRO B O 1
ATOM 2927 N N . THR B 1 15 ? -18.562 -28.188 -7.762 1 86.5 15 THR B N 1
ATOM 2928 C CA . THR B 1 15 ? -19.484 -28.453 -6.668 1 86.5 15 THR B CA 1
ATOM 2929 C C . THR B 1 15 ? -19.438 -27.328 -5.641 1 86.5 15 THR B C 1
ATOM 2931 O O . THR B 1 15 ? -20.375 -27.156 -4.852 1 86.5 15 THR B O 1
ATOM 2934 N N . LEU B 1 16 ? -18.406 -26.562 -5.68 1 86.69 16 LEU B N 1
ATOM 2935 C CA . LEU B 1 16 ? -18.219 -25.516 -4.68 1 86.69 16 LEU B CA 1
ATOM 2936 C C . LEU B 1 16 ? -18.438 -24.141 -5.289 1 86.69 16 LEU B C 1
ATOM 2938 O O . LEU B 1 16 ? -18.641 -23.172 -4.566 1 86.69 16 LEU B O 1
ATOM 2942 N N . ALA B 1 17 ? -18.422 -24.125 -6.543 1 78.75 17 ALA B N 1
ATOM 2943 C CA . ALA B 1 17 ? -18.531 -22.844 -7.25 1 78.75 17 ALA B CA 1
ATOM 2944 C C . ALA B 1 17 ? -19.891 -22.203 -7 1 78.75 17 ALA B C 1
ATOM 2946 O O . ALA B 1 17 ? -19.984 -20.969 -6.879 1 78.75 17 ALA B O 1
ATOM 2947 N N . ASP B 1 18 ? -20.906 -22.984 -6.918 1 71.5 18 ASP B N 1
ATOM 2948 C CA . ASP B 1 18 ? -22.234 -22.422 -6.746 1 71.5 18 ASP B CA 1
ATOM 2949 C C . ASP B 1 18 ? -22.391 -21.797 -5.367 1 71.5 18 ASP B C 1
ATOM 2951 O O . ASP B 1 18 ? -23.094 -20.781 -5.215 1 71.5 18 ASP B O 1
ATOM 2955 N N . SER B 1 19 ? -21.688 -22.359 -4.457 1 65.62 19 SER B N 1
ATOM 2956 C CA . SER B 1 19 ? -21.703 -21.797 -3.115 1 65.62 19 SER B CA 1
ATOM 2957 C C . SER B 1 19 ? -20.828 -20.531 -3.045 1 65.62 19 SER B C 1
ATOM 2959 O O . SER B 1 19 ? -20.953 -19.75 -2.111 1 65.62 19 SER B O 1
ATOM 2961 N N . SER B 1 20 ? -20.156 -20.359 -4.105 1 66.94 20 SER B N 1
ATOM 2962 C CA . SER B 1 20 ? -19.203 -19.266 -4.121 1 66.94 20 SER B CA 1
ATOM 2963 C C . SER B 1 20 ? -19.828 -17.984 -4.664 1 66.94 20 SER B C 1
ATOM 2965 O O . SER B 1 20 ? -19.172 -16.953 -4.758 1 66.94 20 SER B O 1
ATOM 2967 N N . ARG B 1 21 ? -21.062 -18.109 -4.906 1 69 21 ARG B N 1
ATOM 2968 C CA . ARG B 1 21 ? -21.766 -16.969 -5.469 1 69 21 ARG B CA 1
ATOM 2969 C C . ARG B 1 21 ? -21.703 -15.766 -4.531 1 69 21 ARG B C 1
ATOM 2971 O O . ARG B 1 21 ? -21.562 -14.633 -4.984 1 69 21 ARG B O 1
ATOM 2978 N N . GLU B 1 22 ? -21.781 -16.109 -3.301 1 67 22 GLU B N 1
ATOM 2979 C CA . GLU B 1 22 ? -21.719 -15.031 -2.328 1 67 22 GLU B CA 1
ATOM 2980 C C . GLU B 1 22 ? -20.328 -14.375 -2.312 1 67 22 GLU B C 1
ATOM 2982 O O . GLU B 1 22 ? -20.219 -13.148 -2.266 1 67 22 GLU B O 1
ATOM 2987 N N . GLN B 1 23 ? -19.391 -15.148 -2.377 1 70.62 23 GLN B N 1
ATOM 2988 C CA . GLN B 1 23 ? -18.031 -14.625 -2.432 1 70.62 23 GLN B CA 1
ATOM 2989 C C . GLN B 1 23 ? -17.781 -13.867 -3.732 1 70.62 23 GLN B C 1
ATOM 2991 O O . GLN B 1 23 ? -17.156 -12.812 -3.73 1 70.62 23 GLN B O 1
ATOM 2996 N N . ALA B 1 24 ? -18.312 -14.438 -4.75 1 72.56 24 ALA B N 1
ATOM 2997 C CA . ALA B 1 24 ? -18.188 -13.805 -6.062 1 72.56 24 ALA B CA 1
ATOM 2998 C C . ALA B 1 24 ? -18.828 -12.422 -6.07 1 72.56 24 ALA B C 1
ATOM 3000 O O . ALA B 1 24 ? -18.344 -11.508 -6.734 1 72.56 24 ALA B O 1
ATOM 3001 N N . ALA B 1 25 ? -19.844 -12.383 -5.211 1 73.25 25 ALA B N 1
ATOM 3002 C CA . ALA B 1 25 ? -20.594 -11.133 -5.191 1 73.25 25 ALA B CA 1
ATOM 3003 C C . ALA B 1 25 ? -19.781 -10.008 -4.562 1 73.25 25 ALA B C 1
ATOM 3005 O O . ALA B 1 25 ? -20.172 -8.836 -4.629 1 73.25 25 ALA B O 1
ATOM 3006 N N . LEU B 1 26 ? -18.625 -10.359 -4.086 1 73.69 26 LEU B N 1
ATOM 3007 C CA . LEU B 1 26 ? -17.734 -9.336 -3.549 1 73.69 26 LEU B CA 1
ATOM 3008 C C . LEU B 1 26 ? -16.875 -8.727 -4.652 1 73.69 26 LEU B C 1
ATOM 3010 O O . LEU B 1 26 ? -16.375 -7.613 -4.504 1 73.69 26 LEU B O 1
ATOM 3014 N N . TYR B 1 27 ? -16.75 -9.539 -5.699 1 83.62 27 TYR B N 1
ATOM 3015 C CA . TYR B 1 27 ? -15.688 -9.148 -6.625 1 83.62 27 TYR B CA 1
ATOM 3016 C C . TYR B 1 27 ? -16.234 -9.016 -8.047 1 83.62 27 TYR B C 1
ATOM 3018 O O . TYR B 1 27 ? -15.477 -8.727 -8.977 1 83.62 27 TYR B O 1
ATOM 3026 N N . ILE B 1 28 ? -17.469 -9.273 -8.25 1 90.12 28 ILE B N 1
ATOM 3027 C CA . ILE B 1 28 ? -17.969 -9.352 -9.617 1 90.12 28 ILE B CA 1
ATOM 3028 C C . ILE B 1 28 ? -19.219 -8.492 -9.758 1 90.12 28 ILE B C 1
ATOM 3030 O O . ILE B 1 28 ? -20.172 -8.633 -8.984 1 90.12 28 ILE B O 1
ATOM 3034 N N . ALA B 1 29 ? -19.125 -7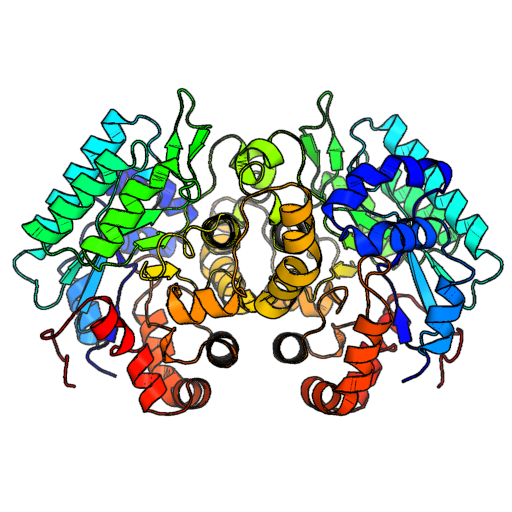.652 -10.75 1 91.31 29 ALA B N 1
ATOM 3035 C CA . ALA B 1 29 ? -20.312 -6.863 -11.055 1 91.31 29 ALA B CA 1
ATOM 3036 C C . ALA B 1 29 ? -21.5 -7.766 -11.375 1 91.31 29 ALA B C 1
ATOM 3038 O O . ALA B 1 29 ? -21.344 -8.805 -12.023 1 91.31 29 ALA B O 1
ATOM 3039 N N . PRO B 1 30 ? -22.641 -7.297 -10.984 1 88.94 30 PRO B N 1
ATOM 3040 C CA . PRO B 1 30 ? -23.828 -8.141 -11.141 1 88.94 30 PRO B CA 1
ATOM 3041 C C . PRO B 1 30 ? -24.031 -8.609 -12.578 1 88.94 30 PRO B C 1
ATOM 3043 O O . PRO B 1 30 ? -24.359 -9.781 -12.812 1 88.94 30 PRO B O 1
ATOM 3046 N N . LYS B 1 31 ? -23.781 -7.832 -13.523 1 90.5 31 LYS B N 1
ATOM 3047 C CA . LYS B 1 31 ? -24.031 -8.156 -14.922 1 90.5 31 LYS B CA 1
ATOM 3048 C C . LYS B 1 31 ? -23.062 -9.219 -15.43 1 90.5 31 LYS B C 1
ATOM 3050 O O . LYS B 1 31 ? -23.312 -9.852 -16.469 1 90.5 31 LYS B O 1
ATOM 3055 N N . ASP B 1 32 ? -21.969 -9.422 -14.68 1 92.56 32 ASP B N 1
ATOM 3056 C CA . ASP B 1 32 ? -20.906 -10.312 -15.141 1 92.56 32 ASP B CA 1
ATOM 3057 C C . ASP B 1 32 ? -20.906 -11.617 -14.352 1 92.56 32 ASP B C 1
ATOM 3059 O O . ASP B 1 32 ? -20.062 -12.484 -14.586 1 92.56 32 ASP B O 1
ATOM 3063 N N . LEU B 1 33 ? -21.844 -11.773 -13.445 1 90.81 33 LEU B N 1
ATOM 3064 C CA . LEU B 1 33 ? -21.812 -12.875 -12.484 1 90.81 33 LEU B CA 1
ATOM 3065 C C . LEU B 1 33 ? -21.984 -14.211 -13.188 1 90.81 33 LEU B C 1
ATOM 3067 O O . LEU B 1 33 ? -21.281 -15.18 -12.875 1 90.81 33 LEU B O 1
ATOM 3071 N N . ASP B 1 34 ? -22.859 -14.289 -14.141 1 90.31 34 ASP B N 1
ATOM 3072 C CA . ASP B 1 34 ? -23.109 -15.547 -14.836 1 90.31 34 ASP B CA 1
ATOM 3073 C C . ASP B 1 34 ? -21.875 -15.992 -15.625 1 90.31 34 ASP B C 1
ATOM 3075 O O . ASP B 1 34 ? -21.531 -17.172 -15.617 1 90.31 34 ASP B O 1
ATOM 3079 N N . ARG B 1 35 ? -21.297 -15.047 -16.297 1 92 35 ARG B N 1
ATOM 3080 C CA . ARG B 1 35 ? -20.062 -15.352 -17.031 1 92 35 ARG B CA 1
ATOM 3081 C C . ARG B 1 35 ? -18.984 -15.875 -16.078 1 92 35 ARG B C 1
ATOM 3083 O O . ARG B 1 35 ? -18.328 -16.875 -16.375 1 92 35 ARG B O 1
ATOM 3090 N N . TYR B 1 36 ? -18.828 -15.219 -15 1 92.94 36 TYR B N 1
ATOM 3091 C CA . TYR B 1 36 ? -17.828 -15.602 -14.008 1 92.94 36 TYR B CA 1
ATOM 3092 C C . TYR B 1 36 ? -18.078 -17.016 -13.492 1 92.94 36 TYR B C 1
ATOM 3094 O O . TYR B 1 36 ? -17.172 -17.844 -13.445 1 92.94 36 TYR B O 1
ATOM 3102 N N . ILE B 1 37 ? -19.312 -17.266 -13.102 1 91.31 37 ILE B N 1
ATOM 3103 C CA . ILE B 1 37 ? -19.656 -18.562 -12.508 1 91.31 37 ILE B CA 1
ATOM 3104 C C . ILE B 1 37 ? -19.391 -19.672 -13.516 1 91.31 37 ILE B C 1
ATOM 3106 O O . ILE B 1 37 ? -18.891 -20.734 -13.148 1 91.31 37 ILE B O 1
ATOM 3110 N N . TYR B 1 38 ? -19.688 -19.406 -14.75 1 92.19 38 TYR B N 1
ATOM 3111 C CA . TYR B 1 38 ? -19.438 -20.406 -15.789 1 92.19 38 TYR B CA 1
ATOM 3112 C C . TYR B 1 38 ? -17.953 -20.641 -15.969 1 92.19 38 TYR B C 1
ATOM 3114 O O . TYR B 1 38 ? -17.5 -21.797 -16 1 92.19 38 TYR B O 1
ATOM 3122 N N . HIS B 1 39 ? -17.172 -19.609 -16.016 1 94.25 39 HIS B N 1
ATOM 3123 C CA . HIS B 1 39 ? -15.758 -19.703 -16.344 1 94.25 39 HIS B CA 1
ATOM 3124 C C . HIS B 1 39 ? -14.961 -20.312 -15.18 1 94.25 39 HIS B C 1
ATOM 3126 O O . HIS B 1 39 ? -1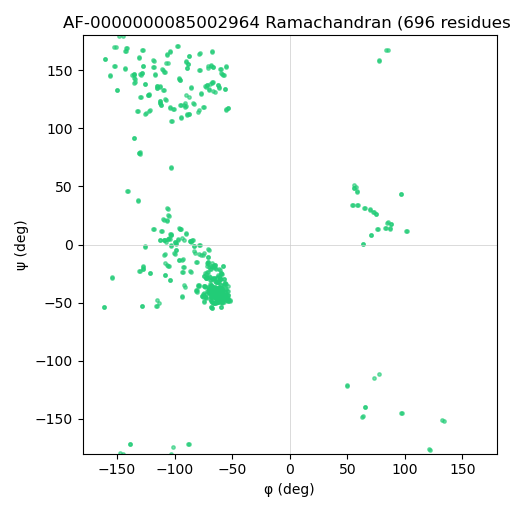4.023 -21.078 -15.391 1 94.25 39 HIS B O 1
ATOM 3132 N N . ILE B 1 40 ? -15.391 -19.969 -13.984 1 94.25 40 ILE B N 1
ATOM 3133 C CA . ILE B 1 40 ? -14.602 -20.375 -12.828 1 94.25 40 ILE B CA 1
ATOM 3134 C C . ILE B 1 40 ? -14.688 -21.891 -12.648 1 94.25 40 ILE B C 1
ATOM 3136 O O . ILE B 1 40 ? -13.789 -22.5 -12.07 1 94.25 40 ILE B O 1
ATOM 3140 N N . LYS B 1 41 ? -15.727 -22.578 -13.211 1 92.88 41 LYS B N 1
ATOM 3141 C CA . LYS B 1 41 ? -15.984 -24 -13.055 1 92.88 41 LYS B CA 1
ATOM 3142 C C . LYS B 1 41 ? -15.414 -24.797 -14.227 1 92.88 41 LYS B C 1
ATOM 3144 O O . LYS B 1 41 ? -15.297 -26.016 -14.156 1 92.88 41 LYS B O 1
ATOM 3149 N N . HIS B 1 42 ? -15.062 -24.047 -15.242 1 93.31 42 HIS B N 1
ATOM 3150 C CA . HIS B 1 42 ? -14.734 -24.719 -16.484 1 93.31 42 HIS B CA 1
ATOM 3151 C C . HIS B 1 42 ? -13.406 -24.219 -17.047 1 93.31 42 HIS B C 1
ATOM 3153 O O . HIS B 1 42 ? -13.383 -23.484 -18.031 1 93.31 42 HIS B O 1
ATOM 3159 N N . PRO B 1 43 ? -12.352 -24.766 -16.422 1 93.38 43 PRO B N 1
ATOM 3160 C CA . PRO B 1 43 ? -11.039 -24.359 -16.938 1 93.38 43 PRO B CA 1
ATOM 3161 C C . PRO B 1 43 ? -10.828 -24.734 -18.406 1 93.38 43 PRO B C 1
ATOM 3163 O O . PRO B 1 43 ? -10.031 -24.094 -19.094 1 93.38 43 PRO B O 1
ATOM 3166 N N . LEU B 1 44 ? -11.516 -25.672 -18.953 1 94.19 44 LEU B N 1
ATOM 3167 C CA . LEU B 1 44 ? -11.414 -26.125 -20.344 1 94.19 44 LEU B CA 1
ATOM 3168 C C . LEU B 1 44 ? -12.57 -25.578 -21.172 1 94.19 44 LEU B C 1
ATOM 3170 O O . LEU B 1 44 ? -13.336 -24.734 -20.703 1 94.19 44 LEU B O 1
ATOM 3174 N N . GLY B 1 45 ? -12.648 -25.859 -22.375 1 91.12 45 GLY B N 1
ATOM 3175 C CA . GLY B 1 45 ? -13.727 -25.422 -23.25 1 91.12 45 GLY B CA 1
ATOM 3176 C C . GLY B 1 45 ? -13.586 -23.969 -23.672 1 91.12 45 GLY B C 1
ATOM 3177 O O . GLY B 1 45 ? -12.609 -23.609 -24.328 1 91.12 45 GLY B O 1
ATOM 3178 N N . GLU B 1 46 ? -14.508 -23.219 -23.141 1 94.25 46 GLU B N 1
ATOM 3179 C CA . GLU B 1 46 ? -14.578 -21.828 -23.594 1 94.25 46 GLU B CA 1
ATOM 3180 C C . GLU B 1 46 ? -13.336 -21.047 -23.188 1 94.25 46 GLU B C 1
ATOM 3182 O O . GLU B 1 46 ? -12.844 -20.219 -23.953 1 94.25 46 GLU B O 1
ATOM 3187 N N . ARG B 1 47 ? -12.859 -21.234 -22.016 1 95.62 47 ARG B N 1
ATOM 3188 C CA . ARG B 1 47 ? -11.688 -20.5 -21.547 1 95.62 47 ARG B CA 1
ATOM 3189 C C . ARG B 1 47 ? -10.461 -20.844 -22.375 1 95.62 47 ARG B C 1
ATOM 3191 O O . ARG B 1 47 ? -9.648 -19.969 -22.688 1 95.62 47 ARG B O 1
ATOM 3198 N N . LEU B 1 48 ? -10.297 -22.109 -22.656 1 95.56 48 LEU B N 1
ATOM 3199 C CA . LEU B 1 48 ? -9.195 -22.531 -23.516 1 95.56 48 LEU B CA 1
ATOM 3200 C C . LEU B 1 48 ? -9.328 -21.938 -24.906 1 95.56 48 LEU B C 1
ATOM 3202 O O . LEU B 1 48 ? -8.344 -21.484 -25.5 1 95.56 48 LEU B O 1
ATOM 3206 N N . GLN B 1 49 ? -10.57 -21.922 -25.453 1 95.75 49 GLN B N 1
ATOM 3207 C CA . GLN B 1 49 ? -10.82 -21.359 -26.766 1 95.75 49 GLN B CA 1
ATOM 3208 C C . GLN B 1 49 ? -10.484 -19.859 -26.797 1 95.75 49 GLN B C 1
ATOM 3210 O O . GLN B 1 49 ? -9.898 -19.375 -27.75 1 95.75 49 GLN B O 1
ATOM 3215 N N . LEU B 1 50 ? -10.898 -19.188 -25.766 1 96.12 50 LEU B N 1
ATOM 3216 C CA . LEU B 1 50 ? -10.602 -17.766 -25.641 1 96.12 50 LEU B CA 1
ATOM 3217 C C . LEU B 1 50 ? -9.102 -17.516 -25.578 1 96.12 50 LEU B C 1
ATOM 3219 O O . LEU B 1 50 ? -8.586 -16.594 -26.219 1 96.12 50 LEU B O 1
ATOM 3223 N N . ALA B 1 51 ? -8.414 -18.312 -24.797 1 96.56 51 ALA B N 1
ATOM 3224 C CA . ALA B 1 51 ? -6.965 -18.203 -24.703 1 96.56 51 ALA B CA 1
ATOM 3225 C C . ALA B 1 51 ? -6.316 -18.375 -26.078 1 96.56 51 ALA B C 1
ATOM 3227 O O . ALA B 1 51 ? -5.504 -17.547 -26.5 1 96.56 51 ALA B O 1
ATOM 3228 N N . ASN B 1 52 ? -6.758 -19.359 -26.781 1 95 52 ASN B N 1
ATOM 3229 C CA . ASN B 1 52 ? -6.215 -19.656 -28.109 1 95 52 ASN B CA 1
ATOM 3230 C C . ASN B 1 52 ? -6.453 -18.516 -29.078 1 95 52 ASN B C 1
ATOM 3232 O O . ASN B 1 52 ? -5.535 -18.078 -29.781 1 95 52 ASN B O 1
ATOM 3236 N N . SER B 1 53 ? -7.633 -18.047 -29.094 1 96.88 53 SER B N 1
ATOM 3237 C CA . SER B 1 53 ? -8.016 -17.047 -30.078 1 96.88 53 SER B CA 1
ATOM 3238 C C . SER B 1 53 ? -7.352 -15.695 -29.797 1 96.88 53 SER B C 1
ATOM 3240 O O . SER B 1 53 ? -7.289 -14.828 -30.656 1 96.88 53 SER B O 1
ATOM 3242 N N . HIS B 1 54 ? -6.816 -15.562 -28.578 1 97.75 54 HIS B N 1
ATOM 3243 C CA . HIS B 1 54 ? -6.199 -14.289 -28.219 1 97.75 54 HIS B CA 1
ATOM 3244 C C . HIS B 1 54 ? -4.688 -14.43 -28.078 1 97.75 54 HIS B C 1
ATOM 3246 O O . HIS B 1 54 ? -4.031 -13.578 -27.469 1 97.75 54 HIS B O 1
ATOM 3252 N N . GLY B 1 55 ? -4.168 -15.531 -28.516 1 98.06 55 GLY B N 1
ATOM 3253 C CA . GLY B 1 55 ? -2.729 -15.672 -28.672 1 98.06 55 GLY B CA 1
ATOM 3254 C C . GLY B 1 55 ? -2.045 -16.141 -27.391 1 98.06 55 GLY B C 1
ATOM 3255 O O . GLY B 1 55 ? -0.827 -16.016 -27.25 1 98.06 55 GLY B O 1
ATOM 3256 N N . ILE B 1 56 ? -2.797 -16.625 -26.453 1 98.44 56 ILE B N 1
ATOM 3257 C CA . ILE B 1 56 ? -2.221 -17.25 -25.266 1 98.44 56 ILE B CA 1
ATOM 3258 C C . ILE B 1 56 ? -1.898 -18.719 -25.578 1 98.44 56 ILE B C 1
ATOM 3260 O O . ILE B 1 56 ? -2.785 -19.484 -25.938 1 98.44 56 ILE B O 1
ATOM 3264 N N . GLY B 1 57 ? -0.629 -19.062 -25.422 1 98.25 57 GLY B N 1
ATOM 3265 C CA . GLY B 1 57 ? -0.194 -20.406 -25.781 1 98.25 57 GLY B CA 1
ATOM 3266 C C . GLY B 1 57 ? -0.215 -21.375 -24.625 1 98.25 57 GLY B C 1
ATOM 3267 O O . GLY B 1 57 ? -0.245 -22.594 -24.812 1 98.25 57 GLY B O 1
ATOM 3268 N N . TYR B 1 58 ? -0.142 -20.875 -23.453 1 98.44 58 TYR B N 1
ATOM 3269 C CA . TYR B 1 58 ? -0.088 -21.703 -22.25 1 98.44 58 TYR B CA 1
ATOM 3270 C C . TYR B 1 58 ? -0.723 -20.984 -21.062 1 98.44 58 TYR B C 1
ATOM 3272 O O . TYR B 1 58 ? -0.522 -19.781 -20.875 1 98.44 58 TYR B O 1
ATOM 3280 N N . THR B 1 59 ? -1.577 -21.688 -20.328 1 98.5 59 THR B N 1
ATOM 3281 C CA . THR B 1 59 ? -2.25 -21.156 -19.156 1 98.5 59 THR B CA 1
ATOM 3282 C C . THR B 1 59 ? -1.962 -22.016 -17.922 1 98.5 59 THR B C 1
ATOM 3284 O O . THR B 1 59 ? -2.08 -23.234 -17.984 1 98.5 59 THR B O 1
ATOM 3287 N N . ILE B 1 60 ? -1.525 -21.406 -16.844 1 98.75 60 ILE B N 1
ATOM 3288 C CA . ILE B 1 60 ? -1.344 -22.094 -15.57 1 98.75 60 ILE B CA 1
ATOM 3289 C C . ILE B 1 60 ? -2.479 -21.719 -14.617 1 98.75 60 ILE B C 1
ATOM 3291 O O . ILE B 1 60 ? -2.637 -20.547 -14.25 1 98.75 60 ILE B O 1
ATOM 3295 N N . TYR B 1 61 ? -3.279 -22.688 -14.188 1 98.62 61 TYR B N 1
ATOM 3296 C CA . TYR B 1 61 ? -4.449 -22.469 -13.344 1 98.62 61 TYR B CA 1
ATOM 3297 C C . TYR B 1 61 ? -4.074 -22.531 -11.867 1 98.62 61 TYR B C 1
ATOM 3299 O O . TYR B 1 61 ? -3.129 -23.234 -11.492 1 98.62 61 TYR B O 1
ATOM 3307 N N . SER B 1 62 ? -4.758 -21.875 -11.094 1 98.38 62 SER B N 1
ATOM 3308 C CA . SER B 1 62 ? -4.633 -21.938 -9.641 1 98.38 62 SER B CA 1
ATOM 3309 C C . SER B 1 62 ? -5.996 -21.812 -8.969 1 98.38 62 SER B C 1
ATOM 3311 O O . SER B 1 62 ? -6.922 -21.234 -9.531 1 98.38 62 SER B O 1
ATOM 3313 N N . LEU B 1 63 ? -6.113 -22.391 -7.824 1 97.44 63 LEU B N 1
ATOM 3314 C CA . LEU B 1 63 ? -7.355 -22.328 -7.062 1 97.44 63 LEU B CA 1
ATOM 3315 C C . LEU B 1 63 ? -7.691 -20.891 -6.688 1 97.44 63 LEU B C 1
ATOM 3317 O O . LEU B 1 63 ? -6.812 -20.125 -6.277 1 97.44 63 LEU B O 1
ATOM 3321 N N . THR B 1 64 ? -8.938 -20.516 -6.82 1 95 64 THR B N 1
ATOM 3322 C CA . THR B 1 64 ? -9.398 -19.156 -6.547 1 95 64 THR B CA 1
ATOM 3323 C C . THR B 1 64 ? -9.289 -18.844 -5.059 1 95 64 THR B C 1
ATOM 3325 O O . THR B 1 64 ? -9.055 -19.734 -4.242 1 95 64 THR B O 1
ATOM 3328 N N . VAL B 1 65 ? -9.398 -17.641 -4.719 1 92.81 65 VAL B N 1
ATOM 3329 C CA . VAL B 1 65 ? -9.367 -17.125 -3.355 1 92.81 65 VAL B CA 1
ATOM 3330 C C . VAL B 1 65 ? -10.648 -17.516 -2.623 1 92.81 65 VAL B C 1
ATOM 3332 O O . VAL B 1 65 ? -11.711 -17.641 -3.238 1 92.81 65 VAL B O 1
ATOM 3335 N N . PRO B 1 66 ? -10.641 -17.625 -1.327 1 92.69 66 PRO B N 1
ATOM 3336 C CA . PRO B 1 66 ? -9.461 -17.5 -0.462 1 92.69 66 PRO B CA 1
ATOM 3337 C C . PRO B 1 66 ? -8.594 -18.75 -0.469 1 92.69 66 PRO B C 1
ATOM 3339 O O . PRO B 1 66 ? -7.578 -18.812 0.231 1 92.69 66 PRO B O 1
ATOM 3342 N N . GLY B 1 67 ? -9.031 -19.766 -1.242 1 94 67 GLY B N 1
ATOM 3343 C CA . GLY B 1 67 ? -8.297 -21 -1.375 1 94 67 GLY B CA 1
ATOM 3344 C C . GLY B 1 67 ? -8.172 -21.766 -0.068 1 94 67 GLY B C 1
ATOM 3345 O O . GLY B 1 67 ? -9.102 -21.766 0.747 1 94 67 GLY B O 1
ATOM 3346 N N . ILE B 1 68 ? -7.082 -22.438 0.07 1 98.19 68 ILE B N 1
ATOM 3347 C CA . ILE B 1 68 ? -6.867 -23.328 1.217 1 98.19 68 ILE B CA 1
ATOM 3348 C C . ILE B 1 68 ? -6.625 -22.484 2.469 1 98.19 68 ILE B C 1
ATOM 3350 O O . ILE B 1 68 ? -6.977 -22.891 3.578 1 98.19 68 ILE B O 1
ATOM 3354 N N . GLN B 1 69 ? -6.094 -21.281 2.246 1 98.12 69 GLN B N 1
ATOM 3355 C CA . GLN B 1 69 ? -5.699 -20.406 3.346 1 98.12 69 GLN B CA 1
ATOM 3356 C C . GLN B 1 69 ? -6.918 -19.906 4.121 1 98.12 69 GLN B C 1
ATOM 3358 O O . GLN B 1 69 ? -6.797 -19.484 5.27 1 98.12 69 GLN B O 1
ATOM 3363 N N . GLY B 1 70 ? -8.109 -19.984 3.539 1 95.69 70 GLY B N 1
ATOM 3364 C CA . GLY B 1 70 ? -9.328 -19.562 4.219 1 95.69 70 GLY B CA 1
ATOM 3365 C C . GLY B 1 70 ? -9.906 -20.625 5.129 1 95.69 70 GLY B C 1
ATOM 3366 O O . GLY B 1 70 ? -10.891 -20.375 5.832 1 95.69 70 GLY B O 1
ATOM 3367 N N . ILE B 1 71 ? -9.25 -21.812 5.172 1 97.06 71 ILE B N 1
ATOM 3368 C CA . ILE B 1 71 ? -9.766 -22.922 5.953 1 97.06 71 ILE B CA 1
ATOM 3369 C C . ILE B 1 71 ? -8.977 -23.062 7.254 1 97.06 71 ILE B C 1
ATOM 3371 O O . ILE B 1 71 ? -7.859 -23.578 7.258 1 97.06 71 ILE B O 1
ATOM 3375 N N . PRO B 1 72 ? -9.562 -22.672 8.383 1 97.81 72 PRO B N 1
ATOM 3376 C CA . PRO B 1 72 ? -8.805 -22.656 9.633 1 97.81 72 PRO B CA 1
ATOM 3377 C C . PRO B 1 72 ? -8.539 -24.062 10.188 1 97.81 72 PRO B C 1
ATOM 3379 O O . PRO B 1 72 ? -7.555 -24.266 10.891 1 97.81 72 PRO B O 1
ATOM 3382 N N . ASP B 1 73 ? -9.406 -24.984 9.906 1 98.25 73 ASP B N 1
ATOM 3383 C CA . ASP B 1 73 ? -9.195 -26.359 10.383 1 98.25 73 ASP B CA 1
ATOM 3384 C C . ASP B 1 73 ? -8.102 -27.062 9.578 1 98.25 73 ASP B C 1
ATOM 3386 O O . ASP B 1 73 ? -8.242 -27.234 8.367 1 98.25 73 ASP B O 1
ATOM 3390 N N . GLN B 1 74 ? -7.051 -27.453 10.234 1 98.5 74 GLN B N 1
ATOM 3391 C CA . GLN B 1 74 ? -5.867 -27.984 9.57 1 98.5 74 GLN B CA 1
ATOM 3392 C C . GLN B 1 74 ? -6.207 -29.234 8.75 1 98.5 74 GLN B C 1
ATOM 3394 O O . GLN B 1 74 ? -5.844 -29.328 7.574 1 98.5 74 GLN B O 1
ATOM 3399 N N . SER B 1 75 ? -6.914 -30.172 9.359 1 98.56 75 SER B N 1
ATOM 3400 C CA . SER B 1 75 ? -7.227 -31.422 8.68 1 98.56 75 SER B CA 1
ATOM 3401 C C . SER B 1 75 ? -8.078 -31.172 7.438 1 98.56 75 SER B C 1
ATOM 3403 O O . SER B 1 75 ? -7.824 -31.75 6.379 1 98.56 75 SER B O 1
ATOM 3405 N N . LYS B 1 76 ? -9.062 -30.297 7.586 1 98.31 76 LYS B N 1
ATOM 3406 C CA . LYS B 1 76 ? -9.922 -29.969 6.453 1 98.31 76 LYS B CA 1
ATOM 3407 C C . LYS B 1 76 ? -9.133 -29.25 5.355 1 98.31 76 LYS B C 1
ATOM 3409 O O . LYS B 1 76 ? -9.344 -29.516 4.168 1 98.31 76 LYS B O 1
ATOM 3414 N N . ALA B 1 77 ? -8.281 -28.375 5.715 1 98.62 77 ALA B N 1
ATOM 3415 C CA . ALA B 1 77 ? -7.457 -27.641 4.766 1 98.62 77 ALA B CA 1
ATOM 3416 C C . ALA B 1 77 ? -6.555 -28.578 3.973 1 98.62 77 ALA B C 1
ATOM 3418 O O . ALA B 1 77 ? -6.48 -28.484 2.744 1 98.62 77 ALA B O 1
ATOM 3419 N N . GLU B 1 78 ? -5.867 -29.469 4.664 1 98.81 78 GLU B N 1
ATOM 3420 C CA . GLU B 1 78 ? -4.949 -30.406 4.027 1 98.81 78 GLU B CA 1
ATOM 3421 C C . GLU B 1 78 ? -5.695 -31.344 3.082 1 98.81 78 GLU B C 1
ATOM 3423 O O . GLU B 1 78 ? -5.238 -31.609 1.966 1 98.81 78 GLU B O 1
ATOM 3428 N N . GLN B 1 79 ? -6.824 -31.781 3.529 1 98.75 79 GLN B N 1
ATOM 3429 C CA . GLN B 1 79 ? -7.629 -32.688 2.695 1 98.75 79 GLN B CA 1
ATOM 3430 C C . GLN B 1 79 ? -8.141 -31.953 1.455 1 98.75 79 GLN B C 1
ATOM 3432 O O . GLN B 1 79 ? -8.102 -32.5 0.35 1 98.75 79 GLN B O 1
ATOM 3437 N N . HIS B 1 80 ? -8.617 -30.766 1.658 1 98.44 80 HIS B N 1
ATOM 3438 C CA . HIS B 1 80 ? -9.156 -30 0.538 1 98.44 80 HIS B CA 1
ATOM 3439 C C . HIS B 1 80 ? -8.062 -29.656 -0.467 1 98.44 80 HIS B C 1
ATOM 3441 O O . HIS B 1 80 ? -8.305 -29.672 -1.678 1 98.44 80 HIS B O 1
ATOM 3447 N N . ALA B 1 81 ? -6.898 -29.359 0.017 1 98.81 81 ALA B N 1
ATOM 3448 C CA . ALA B 1 81 ? -5.773 -29.094 -0.874 1 98.81 81 ALA B CA 1
ATOM 3449 C C . ALA B 1 81 ? -5.496 -30.281 -1.783 1 98.81 81 ALA B C 1
ATOM 3451 O O . ALA B 1 81 ? -5.363 -30.125 -3 1 98.81 81 ALA B O 1
ATOM 3452 N N . THR B 1 82 ? -5.441 -31.422 -1.17 1 98.88 82 THR B N 1
ATOM 3453 C CA . THR B 1 82 ? -5.195 -32.625 -1.939 1 98.88 82 THR B CA 1
ATOM 3454 C C . THR B 1 82 ? -6.293 -32.844 -2.975 1 98.88 82 THR B C 1
ATOM 3456 O O . THR B 1 82 ? -6.012 -33.156 -4.133 1 98.88 82 THR B O 1
ATOM 3459 N N . THR B 1 83 ? -7.504 -32.625 -2.551 1 98.56 83 THR B N 1
ATOM 3460 C CA . THR B 1 83 ? -8.656 -32.812 -3.416 1 98.56 83 THR B CA 1
ATOM 3461 C C . THR B 1 83 ? -8.609 -31.875 -4.617 1 98.56 83 THR B C 1
ATOM 3463 O O . THR B 1 83 ? -8.805 -32.312 -5.758 1 98.56 83 THR B O 1
ATOM 3466 N N . VAL B 1 84 ? -8.352 -30.688 -4.371 1 98.31 84 VAL B N 1
ATOM 3467 C CA . VAL B 1 84 ? -8.336 -29.672 -5.41 1 98.31 84 VAL B CA 1
ATOM 3468 C C . VAL B 1 84 ? -7.188 -29.953 -6.383 1 98.31 84 VAL B C 1
ATOM 3470 O O . VAL B 1 84 ? -7.352 -29.812 -7.598 1 98.31 84 VAL B O 1
ATOM 3473 N N . ASN B 1 85 ? -6.02 -30.266 -5.84 1 98.88 85 ASN B N 1
ATOM 3474 C CA . ASN B 1 85 ? -4.859 -30.578 -6.672 1 98.88 85 ASN B CA 1
ATOM 3475 C C . ASN B 1 85 ? -5.117 -31.766 -7.59 1 98.88 85 ASN B C 1
ATOM 3477 O O . ASN B 1 85 ? -4.793 -31.719 -8.773 1 98.88 85 ASN B O 1
ATOM 3481 N N . ASP B 1 86 ? -5.758 -32.781 -7.02 1 98.81 86 ASP B N 1
ATOM 3482 C CA . ASP B 1 86 ? -6.074 -33.969 -7.816 1 98.81 86 ASP B CA 1
ATOM 3483 C C . ASP B 1 86 ? -7.105 -33.656 -8.898 1 98.81 86 ASP B C 1
ATOM 3485 O O . ASP B 1 86 ? -7.023 -34.156 -10.016 1 98.81 86 ASP B O 1
ATOM 3489 N N . TRP B 1 87 ? -8.023 -32.812 -8.516 1 98.44 87 TRP B N 1
ATOM 3490 C CA . TRP B 1 87 ? -9.086 -32.469 -9.453 1 98.44 87 TRP B CA 1
ATOM 3491 C C . TRP B 1 87 ? -8.516 -31.734 -10.664 1 98.44 87 TRP B C 1
ATOM 3493 O O . TRP B 1 87 ? -8.773 -32.125 -11.812 1 98.44 87 TRP B O 1
ATOM 3503 N N . ILE B 1 88 ? -7.734 -30.719 -10.492 1 98.5 88 ILE B N 1
ATOM 3504 C CA . ILE B 1 88 ? -7.238 -29.922 -11.609 1 98.5 88 ILE B CA 1
ATOM 3505 C C . ILE B 1 88 ? -6.238 -30.75 -12.422 1 98.5 88 ILE B C 1
ATOM 3507 O O . ILE B 1 88 ? -6.18 -30.625 -13.648 1 98.5 88 ILE B O 1
ATOM 3511 N N . ALA B 1 89 ? -5.414 -31.547 -11.695 1 98.75 89 ALA B N 1
ATOM 3512 C CA . ALA B 1 89 ? -4.504 -32.438 -12.406 1 98.75 89 ALA B CA 1
ATOM 3513 C C . ALA B 1 89 ? -5.27 -33.344 -13.398 1 98.75 89 ALA B C 1
ATOM 3515 O O . ALA B 1 89 ? -4.832 -33.531 -14.531 1 98.75 89 ALA B O 1
ATOM 3516 N N . ASN B 1 90 ? -6.359 -33.844 -12.914 1 98.44 90 ASN B N 1
ATOM 3517 C CA . ASN B 1 90 ? -7.184 -34.688 -13.766 1 98.44 90 ASN B CA 1
ATOM 3518 C C . ASN B 1 90 ? -7.816 -33.906 -14.906 1 98.44 90 ASN B C 1
ATOM 3520 O O . ASN B 1 90 ? -7.891 -34.375 -16.031 1 98.44 90 ASN B O 1
ATOM 3524 N N . GLU B 1 91 ? -8.273 -32.719 -14.633 1 97.31 91 GLU B N 1
ATOM 3525 C CA . GLU B 1 91 ? -8.945 -31.891 -15.625 1 97.31 91 GLU B CA 1
ATOM 3526 C C . GLU B 1 91 ? -8.016 -31.547 -16.781 1 97.31 91 GLU B C 1
ATOM 3528 O O . GLU B 1 91 ? -8.438 -31.516 -17.938 1 97.31 91 GLU B O 1
ATOM 3533 N N . ILE B 1 92 ? -6.746 -31.312 -16.516 1 97.75 92 ILE B N 1
ATOM 3534 C CA . ILE B 1 92 ? -5.883 -30.734 -17.547 1 97.75 92 ILE B CA 1
ATOM 3535 C C . ILE B 1 92 ? -4.996 -31.828 -18.141 1 97.75 92 ILE B C 1
ATOM 3537 O O . ILE B 1 92 ? -4.188 -31.547 -19.031 1 97.75 92 ILE B O 1
ATOM 3541 N N . LYS B 1 93 ? -5.105 -33.062 -17.688 1 97.12 93 LYS B N 1
ATOM 3542 C CA . LYS B 1 93 ? -4.156 -34.125 -17.969 1 97.12 93 LYS B CA 1
ATOM 3543 C C . LYS B 1 93 ? -3.994 -34.344 -19.469 1 97.12 93 LYS B C 1
ATOM 3545 O O . LYS B 1 93 ? -2.91 -34.688 -19.938 1 97.12 93 LYS B O 1
ATOM 3550 N N . ASP B 1 94 ? -5 -34.094 -20.297 1 96.81 94 ASP B N 1
ATOM 3551 C CA . ASP B 1 94 ? -4.945 -34.344 -21.734 1 96.81 94 ASP B CA 1
ATOM 3552 C C . ASP B 1 94 ? -4.594 -33.094 -22.516 1 96.81 94 ASP B C 1
ATOM 3554 O O . ASP B 1 94 ? -4.641 -33.062 -23.734 1 96.81 94 ASP B O 1
ATOM 3558 N N . HIS B 1 95 ? -4.297 -32 -21.859 1 96.56 95 HIS B N 1
ATOM 3559 C CA . HIS B 1 95 ? -4.023 -30.703 -22.484 1 96.56 95 HIS B CA 1
ATOM 3560 C C . HIS B 1 95 ? -2.75 -30.078 -21.922 1 96.56 95 HIS B C 1
ATOM 3562 O O . HIS B 1 95 ? -2.684 -28.859 -21.734 1 96.56 95 HIS B O 1
ATOM 3568 N N . ARG B 1 96 ? -1.793 -30.922 -21.688 1 95.75 96 ARG B N 1
ATOM 3569 C CA . ARG B 1 96 ? -0.594 -30.453 -21 1 95.75 96 ARG B CA 1
ATOM 3570 C C . ARG B 1 96 ? 0.281 -29.625 -21.938 1 95.75 96 ARG B C 1
ATOM 3572 O O . ARG B 1 96 ? 1.201 -28.938 -21.484 1 95.75 96 ARG B O 1
ATOM 3579 N N . ASP B 1 97 ? 0.003 -29.578 -23.172 1 95.88 97 ASP B N 1
ATOM 3580 C CA . ASP B 1 97 ? 0.694 -28.719 -24.125 1 95.88 97 ASP B CA 1
ATOM 3581 C C . ASP B 1 97 ? 0.139 -27.297 -24.094 1 95.88 97 ASP B C 1
ATOM 3583 O O . ASP B 1 97 ? 0.724 -26.375 -24.672 1 95.88 97 ASP B O 1
ATOM 3587 N N . ARG B 1 98 ? -0.992 -27.078 -23.312 1 96.94 98 ARG B N 1
ATOM 3588 C CA . ARG B 1 98 ? -1.659 -25.781 -23.266 1 96.94 98 ARG B CA 1
ATOM 3589 C C . ARG B 1 98 ? -1.889 -25.328 -21.828 1 96.94 98 ARG B C 1
ATOM 3591 O O . ARG B 1 98 ? -2.023 -24.125 -21.562 1 96.94 98 ARG B O 1
ATOM 3598 N N . LEU B 1 99 ? -1.892 -26.297 -21 1 97.94 99 LEU B N 1
ATOM 3599 C CA . LEU B 1 99 ? -2.402 -26 -19.672 1 97.94 99 LEU B CA 1
ATOM 3600 C C . LEU B 1 99 ? -1.492 -26.578 -18.594 1 97.94 99 LEU B C 1
ATOM 3602 O O . LEU B 1 99 ? -0.954 -27.672 -18.75 1 97.94 99 LEU B O 1
ATOM 3606 N N . GLY B 1 100 ? -1.298 -25.938 -17.531 1 98.31 100 GLY B N 1
ATOM 3607 C CA . GLY B 1 100 ? -0.661 -26.359 -16.297 1 98.31 100 GLY B CA 1
ATOM 3608 C C . GLY B 1 100 ? -1.381 -25.875 -15.055 1 98.31 100 GLY B C 1
ATOM 3609 O O . GLY B 1 100 ? -2.48 -25.328 -15.141 1 98.31 100 GLY B O 1
ATOM 3610 N N . ALA B 1 101 ? -0.749 -26.078 -13.922 1 98.81 101 ALA B N 1
ATOM 3611 C CA . ALA B 1 101 ? -1.387 -25.672 -12.672 1 98.81 101 ALA B CA 1
ATOM 3612 C C . ALA B 1 101 ? -0.345 -25.344 -11.609 1 98.81 101 ALA B C 1
ATOM 3614 O O . ALA B 1 101 ? 0.801 -25.781 -11.688 1 98.81 101 ALA B O 1
ATOM 3615 N N . PHE B 1 102 ? -0.753 -24.5 -10.711 1 98.94 102 PHE B N 1
ATOM 3616 C CA . PHE B 1 102 ? -0.085 -24.328 -9.43 1 98.94 102 PHE B CA 1
ATOM 3617 C C . PHE B 1 102 ? -0.765 -25.156 -8.344 1 98.94 102 PHE B C 1
ATOM 3619 O O . PHE B 1 102 ? -1.993 -25.25 -8.305 1 98.94 102 PHE B O 1
ATOM 3626 N N . ALA B 1 103 ? 0.035 -25.672 -7.469 1 98.94 103 ALA B N 1
ATOM 3627 C CA . ALA B 1 103 ? -0.497 -26.438 -6.352 1 98.94 103 ALA B CA 1
ATOM 3628 C C . ALA B 1 103 ? -1.186 -25.531 -5.336 1 98.94 103 ALA B C 1
ATOM 3630 O O . ALA B 1 103 ? -0.704 -24.438 -5.051 1 98.94 103 ALA B O 1
ATOM 3631 N N . ALA B 1 104 ? -2.334 -25.969 -4.852 1 98.88 104 ALA B N 1
ATOM 3632 C CA . ALA B 1 104 ? -2.914 -25.438 -3.621 1 98.88 104 ALA B CA 1
ATOM 3633 C C . ALA B 1 104 ? -2.359 -26.156 -2.395 1 98.88 104 ALA B C 1
ATOM 3635 O O . ALA B 1 104 ? -2.227 -27.375 -2.391 1 98.88 104 ALA B O 1
ATOM 3636 N N . LEU B 1 105 ? -2 -25.422 -1.38 1 98.94 105 LEU B N 1
ATOM 3637 C CA . LEU B 1 105 ? -1.335 -26.031 -0.234 1 98.94 105 LEU B CA 1
ATOM 3638 C C . LEU B 1 105 ? -1.935 -25.531 1.074 1 98.94 105 LEU B C 1
ATOM 3640 O O . LEU B 1 105 ? -2.258 -24.344 1.197 1 98.94 105 LEU B O 1
ATOM 3644 N N . SER B 1 106 ? -2.096 -26.422 2.037 1 98.88 106 SER B N 1
ATOM 3645 C CA . SER B 1 106 ? -2.332 -26.016 3.416 1 98.88 106 SER B CA 1
ATOM 3646 C C . SER B 1 106 ? -1.038 -25.562 4.086 1 98.88 106 SER B C 1
ATOM 3648 O O . SER B 1 106 ? -0.044 -26.297 4.086 1 98.88 106 SER B O 1
ATOM 3650 N N . MET B 1 107 ? -1.051 -24.422 4.699 1 98.88 107 MET B N 1
ATOM 3651 C CA . MET B 1 107 ? 0.16 -23.906 5.328 1 98.88 107 MET B CA 1
ATOM 3652 C C . MET B 1 107 ? 0.073 -24.016 6.848 1 98.88 107 MET B C 1
ATOM 3654 O O . MET B 1 107 ? 0.76 -23.281 7.566 1 98.88 107 MET B O 1
ATOM 3658 N N . HIS B 1 108 ? -0.782 -24.875 7.32 1 98.75 108 HIS B N 1
ATOM 3659 C CA . HIS B 1 108 ? -0.866 -25.156 8.75 1 98.75 108 HIS B CA 1
ATOM 3660 C C . HIS B 1 108 ? 0.407 -25.828 9.25 1 98.75 108 HIS B C 1
ATOM 3662 O O . HIS B 1 108 ? 0.828 -25.594 10.391 1 98.75 108 HIS B O 1
ATOM 3668 N N . ASP B 1 109 ? 0.916 -26.656 8.453 1 98.69 109 ASP B N 1
ATOM 3669 C CA . ASP B 1 109 ? 2.129 -27.422 8.727 1 98.69 109 ASP B CA 1
ATOM 3670 C C . ASP B 1 109 ? 3.1 -27.344 7.551 1 98.69 109 ASP B C 1
ATOM 3672 O O . ASP B 1 109 ? 2.834 -27.922 6.488 1 98.69 109 ASP B O 1
ATOM 3676 N N . ALA B 1 110 ? 4.246 -26.734 7.758 1 98.81 110 ALA B N 1
ATOM 3677 C CA . ALA B 1 110 ? 5.215 -26.453 6.699 1 98.81 110 ALA B CA 1
ATOM 3678 C C . ALA B 1 110 ? 5.711 -27.75 6.066 1 98.81 110 ALA B C 1
ATOM 3680 O O . ALA B 1 110 ? 5.945 -27.812 4.859 1 98.81 110 ALA B O 1
ATOM 3681 N N . ALA B 1 111 ? 5.898 -28.719 6.852 1 98.81 111 ALA B N 1
ATOM 3682 C CA . ALA B 1 111 ? 6.383 -30 6.336 1 98.81 111 ALA B CA 1
ATOM 3683 C C . ALA B 1 111 ? 5.332 -30.672 5.461 1 98.81 111 ALA B C 1
ATOM 3685 O O . ALA B 1 111 ? 5.656 -31.266 4.426 1 98.81 111 ALA B O 1
ATOM 3686 N N . GLN B 1 112 ? 4.109 -30.641 5.949 1 98.88 112 GLN B N 1
ATOM 3687 C CA . GLN B 1 112 ? 3.018 -31.203 5.152 1 98.88 112 GLN B CA 1
ATOM 3688 C C . GLN B 1 112 ? 2.859 -30.438 3.836 1 98.88 112 GLN B C 1
ATOM 3690 O O . GLN B 1 112 ? 2.625 -31.047 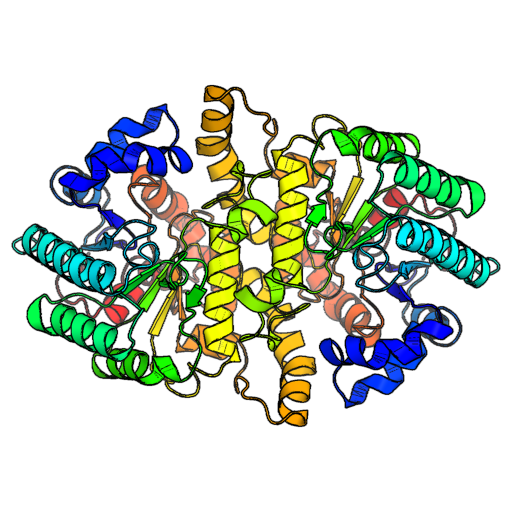2.789 1 98.88 112 GLN B O 1
ATOM 3695 N N . ALA B 1 113 ? 2.932 -29.172 3.869 1 98.94 113 ALA B N 1
ATOM 3696 C CA . ALA B 1 113 ? 2.883 -28.344 2.668 1 98.94 113 ALA B CA 1
ATOM 3697 C C . ALA B 1 113 ? 3.992 -28.719 1.692 1 98.94 113 ALA B C 1
ATOM 3699 O O . ALA B 1 113 ? 3.754 -28.844 0.489 1 98.94 113 ALA B O 1
ATOM 3700 N N . ALA B 1 114 ? 5.188 -28.891 2.244 1 98.94 114 ALA B N 1
ATOM 3701 C CA . ALA B 1 114 ? 6.34 -29.281 1.436 1 98.94 114 ALA B CA 1
ATOM 3702 C C . ALA B 1 114 ? 6.098 -30.625 0.744 1 98.94 114 ALA B C 1
ATOM 3704 O O . ALA B 1 114 ? 6.398 -30.781 -0.441 1 98.94 114 ALA B O 1
ATOM 3705 N N . ALA B 1 115 ? 5.578 -31.531 1.478 1 98.94 115 ALA B N 1
ATOM 3706 C CA . ALA B 1 115 ? 5.316 -32.844 0.932 1 98.94 115 ALA B CA 1
ATOM 3707 C C . ALA B 1 115 ? 4.27 -32.812 -0.176 1 98.94 115 ALA B C 1
ATOM 3709 O O . ALA B 1 115 ? 4.414 -33.469 -1.209 1 98.94 115 ALA B O 1
ATOM 3710 N N . GLU B 1 116 ? 3.219 -32.031 0.039 1 98.94 116 GLU B N 1
ATOM 3711 C CA . GLU B 1 116 ? 2.174 -31.906 -0.973 1 98.94 116 GLU B CA 1
ATOM 3712 C C . GLU B 1 116 ? 2.691 -31.188 -2.211 1 98.94 116 GLU B C 1
ATOM 3714 O O . GLU B 1 116 ? 2.328 -31.531 -3.338 1 98.94 116 GLU B O 1
ATOM 3719 N N . LEU B 1 117 ? 3.496 -30.219 -2.008 1 98.94 117 LEU B N 1
ATOM 3720 C CA . LEU B 1 117 ? 4.117 -29.547 -3.146 1 98.94 117 LEU B CA 1
ATOM 3721 C C . LEU B 1 117 ? 4.941 -30.531 -3.971 1 98.94 117 LEU B C 1
ATOM 3723 O O . LEU B 1 117 ? 4.832 -30.562 -5.199 1 98.94 117 LEU B O 1
ATOM 3727 N N . GLU B 1 118 ? 5.754 -31.25 -3.277 1 98.94 118 GLU B N 1
ATOM 3728 C CA . GLU B 1 118 ? 6.59 -32.219 -3.969 1 98.94 118 GLU B CA 1
ATOM 3729 C C . GLU B 1 118 ? 5.742 -33.219 -4.754 1 98.94 118 GLU B C 1
ATOM 3731 O O . GLU B 1 118 ? 6.055 -33.531 -5.902 1 98.94 118 GLU B O 1
ATOM 3736 N N . ARG B 1 119 ? 4.688 -33.688 -4.117 1 98.94 119 ARG B N 1
ATOM 3737 C CA . ARG B 1 119 ? 3.781 -34.625 -4.793 1 98.94 119 ARG B CA 1
ATOM 3738 C C . ARG B 1 119 ? 3.207 -34 -6.062 1 98.94 119 ARG B C 1
ATOM 3740 O O . ARG B 1 119 ? 3.227 -34.625 -7.129 1 98.94 119 ARG B O 1
ATOM 3747 N N . CYS B 1 120 ? 2.766 -32.781 -5.992 1 98.94 120 CYS B N 1
ATOM 3748 C CA . CYS B 1 120 ? 2.119 -32.125 -7.113 1 98.94 120 CYS B CA 1
ATOM 3749 C C . CYS B 1 120 ? 3.113 -31.844 -8.234 1 98.94 120 CYS B C 1
ATOM 3751 O O . CYS B 1 120 ? 2.785 -32 -9.414 1 98.94 120 CYS B O 1
ATOM 3753 N N . VAL B 1 121 ? 4.32 -31.453 -7.891 1 98.88 121 VAL B N 1
ATOM 3754 C CA . VAL B 1 121 ? 5.336 -31.141 -8.891 1 98.88 121 VAL B CA 1
ATOM 3755 C C . VAL B 1 121 ? 5.836 -32.438 -9.547 1 98.88 121 VAL B C 1
ATOM 3757 O O . VAL B 1 121 ? 5.914 -32.531 -10.773 1 98.88 121 VAL B O 1
ATOM 3760 N N . ARG B 1 122 ? 6.125 -33.469 -8.789 1 98.75 122 ARG B N 1
ATOM 3761 C CA . ARG B 1 122 ? 6.758 -34.656 -9.312 1 98.75 122 ARG B CA 1
ATOM 3762 C C . ARG B 1 122 ? 5.727 -35.562 -9.969 1 98.75 122 ARG B C 1
ATOM 3764 O O . ARG B 1 122 ? 5.992 -36.156 -11.016 1 98.75 122 ARG B O 1
ATOM 3771 N N . GLN B 1 123 ? 4.543 -35.656 -9.367 1 98.62 123 GLN B N 1
ATOM 3772 C CA . GLN B 1 123 ? 3.568 -36.625 -9.875 1 98.62 123 GLN B CA 1
ATOM 3773 C C . GLN B 1 123 ? 2.648 -36 -10.906 1 98.62 123 GLN B C 1
ATOM 3775 O O . GLN B 1 123 ? 2.211 -36.656 -11.852 1 98.62 123 GLN B O 1
ATOM 3780 N N . HIS B 1 124 ? 2.316 -34.688 -10.711 1 98.44 124 HIS B N 1
ATOM 3781 C CA . HIS B 1 124 ? 1.309 -34.062 -11.57 1 98.44 124 HIS B CA 1
ATOM 3782 C C . HIS B 1 124 ? 1.94 -33.062 -12.523 1 98.44 124 HIS B C 1
ATOM 3784 O O . HIS B 1 124 ? 1.268 -32.562 -13.414 1 98.44 124 HIS B O 1
ATOM 3790 N N . GLY B 1 125 ? 3.225 -32.75 -12.344 1 98.25 125 GLY B N 1
ATOM 3791 C CA . GLY B 1 125 ? 3.9 -31.828 -13.242 1 98.25 125 GLY B CA 1
ATOM 3792 C C . GLY B 1 125 ? 3.508 -30.391 -13.016 1 98.25 125 GLY B C 1
ATOM 3793 O O . GLY B 1 125 ? 3.535 -29.578 -13.945 1 98.25 125 GLY B O 1
ATOM 3794 N N . PHE B 1 126 ? 3.088 -30.031 -11.805 1 98.88 126 PHE B N 1
ATOM 3795 C CA . PHE B 1 126 ? 2.703 -28.656 -11.492 1 98.88 126 PHE B CA 1
ATOM 3796 C C . PHE B 1 126 ? 3.916 -27.734 -11.523 1 98.88 126 PHE B C 1
ATOM 3798 O O . PHE B 1 126 ? 5.055 -28.188 -11.383 1 98.88 126 PHE B O 1
ATOM 3805 N N . HIS B 1 127 ? 3.709 -26.484 -11.773 1 98.88 127 HIS B N 1
ATOM 3806 C CA . HIS B 1 127 ? 4.785 -25.531 -12.016 1 98.88 127 HIS B CA 1
ATOM 3807 C C . HIS B 1 127 ? 5.141 -24.766 -10.75 1 98.88 127 HIS B C 1
ATOM 3809 O O . HIS B 1 127 ? 5.855 -23.766 -10.805 1 98.88 127 HIS B O 1
ATOM 3815 N N . GLY B 1 128 ? 4.746 -25.156 -9.617 1 98.88 128 GLY B N 1
ATOM 3816 C CA . GLY B 1 128 ? 4.922 -24.5 -8.336 1 98.88 128 GLY B CA 1
ATOM 3817 C C . GLY B 1 128 ? 3.643 -24.422 -7.52 1 98.88 128 GLY B C 1
ATOM 3818 O O . GLY B 1 128 ? 2.826 -25.344 -7.559 1 98.88 128 GLY B O 1
ATOM 3819 N N . ALA B 1 129 ? 3.529 -23.438 -6.707 1 98.94 129 ALA B N 1
ATOM 3820 C CA . ALA B 1 129 ? 2.35 -23.297 -5.855 1 98.94 129 ALA B CA 1
ATOM 3821 C C . ALA B 1 129 ? 1.833 -21.859 -5.859 1 98.94 129 ALA B C 1
ATOM 3823 O O . ALA B 1 129 ? 2.596 -20.922 -6.102 1 98.94 129 ALA B O 1
ATOM 3824 N N . LEU B 1 130 ? 0.604 -21.719 -5.766 1 98.88 130 LEU B N 1
ATOM 3825 C CA . LEU B 1 130 ? -0.004 -20.422 -5.457 1 98.88 130 LEU B CA 1
ATOM 3826 C C . LEU B 1 130 ? -0.637 -20.438 -4.066 1 98.88 130 LEU B C 1
ATOM 3828 O O . LEU B 1 130 ? -1.466 -21.312 -3.77 1 98.88 130 LEU B O 1
ATOM 3832 N N . LEU B 1 131 ? -0.159 -19.578 -3.229 1 98.75 131 LEU B N 1
ATOM 3833 C CA . LEU B 1 131 ? -0.643 -19.422 -1.86 1 98.75 131 LEU B CA 1
ATOM 3834 C C . LEU B 1 131 ? -1.399 -18.109 -1.695 1 98.75 131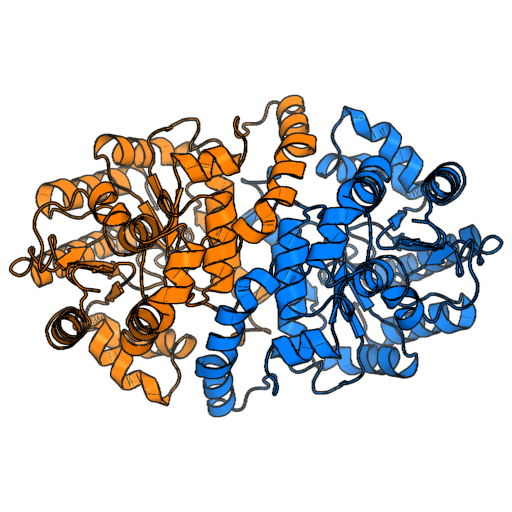 LEU B C 1
ATOM 3836 O O . LEU B 1 131 ? -0.913 -17.062 -2.104 1 98.75 131 LEU B O 1
ATOM 3840 N N . ASN B 1 132 ? -2.539 -18.203 -1.072 1 96.69 132 ASN B N 1
ATOM 3841 C CA . ASN B 1 132 ? -3.348 -17 -0.887 1 96.69 132 ASN B CA 1
ATOM 3842 C C . ASN B 1 132 ? -3.092 -16.359 0.472 1 96.69 132 ASN B C 1
ATOM 3844 O O . ASN B 1 132 ? -3.391 -16.953 1.511 1 96.69 132 ASN B O 1
ATOM 3848 N N . ASN B 1 133 ? -2.637 -15.109 0.484 1 91.75 133 ASN B N 1
ATOM 3849 C CA . ASN B 1 133 ? -2.506 -14.234 1.643 1 91.75 133 ASN B CA 1
ATOM 3850 C C . ASN B 1 133 ? -1.79 -14.93 2.795 1 91.75 133 ASN B C 1
ATOM 3852 O O . ASN B 1 133 ? -0.601 -15.242 2.697 1 91.75 133 ASN B O 1
ATOM 3856 N N . TYR B 1 134 ? -2.256 -15.133 4.004 1 96.69 134 TYR B N 1
ATOM 3857 C CA . TYR B 1 134 ? -1.824 -15.875 5.18 1 96.69 134 TYR B CA 1
ATOM 3858 C C . TYR B 1 134 ? -2.834 -16.969 5.535 1 96.69 134 TYR B C 1
ATOM 3860 O O . TYR B 1 134 ? -3.998 -16.891 5.137 1 96.69 134 TYR B O 1
ATOM 3868 N N . GLN B 1 135 ? -2.377 -18.047 6.18 1 98.38 135 GLN B N 1
ATOM 3869 C CA . GLN B 1 135 ? -3.225 -19.172 6.574 1 98.38 135 GLN B CA 1
ATOM 3870 C C . GLN B 1 135 ? -4.004 -18.859 7.844 1 98.38 135 GLN B C 1
ATOM 3872 O O . GLN B 1 135 ? -3.414 -18.594 8.891 1 98.38 135 GLN B O 1
ATOM 3877 N N . HIS B 1 136 ? -5.363 -18.781 7.695 1 97.75 136 HIS B N 1
ATOM 3878 C CA . HIS B 1 136 ? -6.188 -18.719 8.898 1 97.75 136 HIS B CA 1
ATOM 3879 C C . HIS B 1 136 ? -6.086 -20 9.711 1 97.75 136 HIS B C 1
ATOM 3881 O O . HIS B 1 136 ? -6.141 -21.094 9.148 1 97.75 136 HIS B O 1
ATOM 3887 N N . ALA B 1 137 ? -5.859 -19.859 10.961 1 98.06 137 ALA B N 1
ATOM 3888 C CA . ALA B 1 137 ? -5.656 -21 11.844 1 98.06 137 ALA B CA 1
ATOM 3889 C C . ALA B 1 137 ? -6.238 -20.734 13.227 1 98.06 137 ALA B C 1
ATOM 3891 O O . ALA B 1 137 ? -6.781 -19.656 13.484 1 98.06 137 ALA B O 1
ATOM 3892 N N . GLY B 1 138 ? -6.137 -21.688 14.102 1 96 138 GLY B N 1
ATOM 3893 C CA . GLY B 1 138 ? -6.68 -21.578 15.445 1 96 138 GLY B CA 1
ATOM 3894 C C . GLY B 1 138 ? -8.148 -21.953 15.531 1 96 138 GLY B C 1
ATOM 3895 O O . GLY B 1 138 ? -8.82 -22.062 14.508 1 96 138 GLY B O 1
ATOM 3896 N N . PRO B 1 139 ? -8.664 -22.141 16.75 1 93.88 139 PRO B N 1
ATOM 3897 C CA . PRO B 1 139 ? -10.031 -22.609 16.953 1 93.88 139 PRO B CA 1
ATOM 3898 C C . PRO B 1 139 ? -11.078 -21.656 16.391 1 93.88 139 PRO B C 1
ATOM 3900 O O . PRO B 1 139 ? -12.164 -22.094 15.977 1 93.88 139 PRO B O 1
ATOM 3903 N N . ASP B 1 140 ? -10.766 -20.375 16.312 1 93.38 140 ASP B N 1
ATOM 3904 C CA . ASP B 1 140 ? -11.742 -19.406 15.852 1 93.38 140 ASP B CA 1
ATOM 3905 C C . ASP B 1 140 ? -11.336 -18.812 14.5 1 93.38 140 ASP B C 1
ATOM 3907 O O . ASP B 1 140 ? -11.984 -17.891 14 1 93.38 140 ASP B O 1
ATOM 3911 N N . GLY B 1 141 ? -10.258 -19.312 13.938 1 95.44 141 GLY B N 1
ATOM 3912 C CA . GLY B 1 141 ? -9.797 -18.844 12.641 1 95.44 141 GLY B CA 1
ATOM 3913 C C . GLY B 1 141 ? -9.094 -17.5 12.711 1 95.44 141 GLY B C 1
ATOM 3914 O O . GLY B 1 141 ? -8.828 -16.875 11.68 1 95.44 141 GLY B O 1
ATOM 3915 N N . GLU B 1 142 ? -8.719 -17.016 13.906 1 96.06 142 GLU B N 1
ATOM 3916 C CA . GLU B 1 142 ? -8.211 -15.656 14.078 1 96.06 142 GLU B CA 1
ATOM 3917 C C . GLU B 1 142 ? -6.707 -15.656 14.312 1 96.06 142 GLU B C 1
ATOM 3919 O O . GLU B 1 142 ? -6.129 -14.625 14.656 1 96.06 142 GLU B O 1
ATOM 3924 N N . THR B 1 143 ? -6.148 -16.875 14.211 1 96.75 143 THR B N 1
ATOM 3925 C CA . THR B 1 143 ? -4.695 -16.953 14.133 1 96.75 143 THR B CA 1
ATOM 3926 C C . THR B 1 143 ? -4.223 -16.906 12.68 1 96.75 143 THR B C 1
ATOM 3928 O O . THR B 1 143 ? -4.602 -17.766 11.875 1 96.75 143 THR B O 1
ATOM 3931 N N . TYR B 1 144 ? -3.445 -15.922 12.344 1 96.88 144 TYR B N 1
ATOM 3932 C CA . TYR B 1 144 ? -2.951 -15.75 10.984 1 96.88 144 TYR B CA 1
ATOM 3933 C C . TYR B 1 144 ? -1.511 -16.234 10.859 1 96.88 144 TYR B C 1
ATOM 3935 O O . TYR B 1 144 ? -0.611 -15.695 11.508 1 96.88 144 TYR B O 1
ATOM 3943 N N . LEU B 1 145 ? -1.307 -17.234 10.078 1 98.12 145 LEU B N 1
ATOM 3944 C CA . LEU B 1 145 ? 0.033 -17.781 9.898 1 98.12 145 LEU B CA 1
ATOM 3945 C C . LEU B 1 145 ? 0.707 -17.172 8.672 1 98.12 145 LEU B C 1
ATOM 3947 O O . LEU B 1 145 ? 0.29 -17.422 7.539 1 98.12 145 LEU B O 1
ATOM 3951 N N . PHE B 1 146 ? 1.667 -16.375 8.938 1 98.25 146 PHE B N 1
ATOM 3952 C CA . PHE B 1 146 ? 2.566 -15.883 7.895 1 98.25 146 PHE B CA 1
ATOM 3953 C C . PHE B 1 146 ? 3.734 -16.844 7.703 1 98.25 146 PHE B C 1
ATOM 3955 O O . PHE B 1 146 ? 4.102 -17.578 8.625 1 98.25 146 PHE B O 1
ATOM 3962 N N . TYR B 1 147 ? 4.309 -16.812 6.539 1 98.38 147 TYR B N 1
ATOM 3963 C CA . TYR B 1 147 ? 5.289 -17.844 6.215 1 98.38 147 TYR B CA 1
ATOM 3964 C C . TYR B 1 147 ? 6.707 -17.281 6.266 1 98.38 147 TYR B C 1
ATOM 3966 O O . TYR B 1 147 ? 7.586 -17.734 5.527 1 98.38 147 TYR B O 1
ATOM 3974 N N . ASP B 1 148 ? 6.902 -16.25 7.016 1 98.56 148 ASP B N 1
ATOM 3975 C CA . ASP B 1 148 ? 8.148 -15.508 6.969 1 98.56 148 ASP B CA 1
ATOM 3976 C C . ASP B 1 148 ? 9.039 -15.844 8.164 1 98.56 148 ASP B C 1
ATOM 3978 O O . ASP B 1 148 ? 10.078 -15.211 8.367 1 98.56 148 ASP B O 1
ATOM 3982 N N . GLN B 1 149 ? 8.672 -16.875 8.992 1 97.81 149 GLN B N 1
ATOM 3983 C CA . GLN B 1 149 ? 9.461 -17.281 10.148 1 97.81 149 GLN B CA 1
ATOM 3984 C C . GLN B 1 149 ? 10.188 -18.594 9.883 1 97.81 149 GLN B C 1
ATOM 3986 O O . GLN B 1 149 ? 9.812 -19.344 8.984 1 97.81 149 GLN B O 1
ATOM 3991 N N . PRO B 1 150 ? 11.188 -18.953 10.672 1 98 150 PRO B N 1
ATOM 3992 C CA . PRO B 1 150 ? 12 -20.141 10.461 1 98 150 PRO B CA 1
ATOM 3993 C C . PRO B 1 150 ? 11.18 -21.438 10.469 1 98 150 PRO B C 1
ATOM 3995 O O . PRO B 1 150 ? 11.578 -22.422 9.867 1 98 150 PRO B O 1
ATOM 3998 N N . ALA B 1 151 ? 10.062 -21.391 11.109 1 98 151 ALA B N 1
ATOM 3999 C CA . ALA B 1 151 ? 9.188 -22.562 11.148 1 98 151 ALA B CA 1
ATOM 4000 C C . ALA B 1 151 ? 8.789 -23 9.742 1 98 151 ALA B C 1
ATOM 4002 O O . ALA B 1 151 ? 8.422 -24.156 9.531 1 98 151 ALA B O 1
ATOM 4003 N N . TYR B 1 152 ? 8.922 -22.156 8.781 1 98.81 152 TYR B N 1
ATOM 4004 C CA . TYR B 1 152 ? 8.516 -22.484 7.422 1 98.81 152 TYR B CA 1
ATOM 4005 C C . TYR B 1 152 ? 9.719 -22.781 6.543 1 98.81 152 TYR B C 1
ATOM 4007 O O . TYR B 1 152 ? 9.578 -22.984 5.336 1 98.81 152 TYR B O 1
ATOM 4015 N N . ASP B 1 153 ? 10.93 -22.812 7.117 1 98.88 153 ASP B N 1
ATOM 4016 C CA . ASP B 1 153 ? 12.141 -23 6.332 1 98.88 153 ASP B CA 1
ATOM 4017 C C . ASP B 1 153 ? 12.117 -24.344 5.59 1 98.88 153 ASP B C 1
ATOM 4019 O O . ASP B 1 153 ? 12.625 -24.453 4.473 1 98.88 153 ASP B O 1
ATOM 4023 N N . VAL B 1 154 ? 11.516 -25.328 6.203 1 98.88 154 VAL B N 1
ATOM 4024 C CA . VAL B 1 154 ? 11.438 -26.641 5.566 1 98.88 154 VAL B CA 1
ATOM 4025 C C . VAL B 1 154 ? 10.641 -26.547 4.27 1 98.88 154 VAL B C 1
ATOM 4027 O O . VAL B 1 154 ? 10.945 -27.234 3.291 1 98.88 154 VAL B O 1
ATOM 4030 N N . PHE B 1 155 ? 9.648 -25.766 4.262 1 98.94 155 PHE B N 1
ATOM 4031 C CA . PHE B 1 155 ? 8.844 -25.547 3.066 1 98.94 155 PHE B CA 1
ATOM 4032 C C . PHE B 1 155 ? 9.656 -24.812 2.004 1 98.94 155 PHE B C 1
ATOM 4034 O O . PHE B 1 155 ? 9.68 -25.219 0.842 1 98.94 155 PHE B O 1
ATOM 4041 N N . TRP B 1 156 ? 10.297 -23.75 2.357 1 98.94 156 TRP B N 1
ATOM 4042 C CA . TRP B 1 156 ? 11.078 -22.953 1.415 1 98.94 156 TRP B CA 1
ATOM 4043 C C . TRP B 1 156 ? 12.234 -23.766 0.854 1 98.94 156 TRP B C 1
ATOM 4045 O O . TRP B 1 156 ? 12.57 -23.641 -0.328 1 98.94 156 TRP B O 1
ATOM 4055 N N . GLN B 1 157 ? 12.82 -24.531 1.729 1 98.94 157 GLN B N 1
ATOM 4056 C CA . GLN B 1 157 ? 13.883 -25.422 1.268 1 98.94 157 GLN B CA 1
ATOM 4057 C C . GLN B 1 157 ? 13.391 -26.359 0.176 1 98.94 157 GLN B C 1
ATOM 4059 O O . GLN B 1 157 ? 14.094 -26.609 -0.8 1 98.94 157 GLN B O 1
ATOM 4064 N N . LYS B 1 158 ? 12.234 -26.906 0.347 1 98.94 158 LYS B N 1
ATOM 4065 C CA . LYS B 1 158 ? 11.656 -27.797 -0.653 1 98.94 158 LYS B CA 1
ATOM 4066 C C . LYS B 1 158 ? 11.43 -27.062 -1.975 1 98.94 158 LYS B C 1
ATOM 4068 O O . LYS B 1 158 ? 11.656 -27.625 -3.047 1 98.94 158 LYS B O 1
ATOM 4073 N N . CYS B 1 159 ? 10.961 -25.828 -1.906 1 98.94 159 CYS B N 1
ATOM 4074 C CA . CYS B 1 159 ? 10.789 -25.031 -3.113 1 98.94 159 CYS B CA 1
ATOM 4075 C C . CYS B 1 159 ? 12.102 -24.906 -3.877 1 98.94 159 CYS B C 1
ATOM 4077 O O . CYS B 1 159 ? 12.133 -25.047 -5.102 1 98.94 159 CYS B O 1
ATOM 4079 N N . VAL B 1 160 ? 13.141 -24.641 -3.178 1 98.94 160 VAL B N 1
ATOM 4080 C CA . VAL B 1 160 ? 14.461 -24.5 -3.785 1 98.94 160 VAL B CA 1
ATOM 4081 C C . VAL B 1 160 ? 14.906 -25.828 -4.387 1 98.94 160 VAL B C 1
ATOM 4083 O O . VAL B 1 160 ? 15.406 -25.875 -5.516 1 98.94 160 VAL B O 1
ATOM 4086 N N . GLU B 1 161 ? 14.68 -26.922 -3.65 1 98.88 161 GLU B N 1
ATOM 4087 C CA . GLU B 1 161 ? 15.07 -28.25 -4.113 1 98.88 161 GLU B CA 1
ATOM 4088 C C . GLU B 1 161 ? 14.336 -28.625 -5.395 1 98.88 161 GLU B C 1
ATOM 4090 O O . GLU B 1 161 ? 14.922 -29.203 -6.312 1 98.88 161 GLU B O 1
ATOM 4095 N N . LEU B 1 162 ? 13.094 -28.297 -5.441 1 98.88 162 LEU B N 1
ATOM 4096 C CA . LEU B 1 162 ? 12.266 -28.625 -6.598 1 98.88 162 LEU B CA 1
ATOM 4097 C C . LEU B 1 162 ? 12.484 -27.609 -7.723 1 98.88 162 LEU B C 1
ATOM 4099 O O . LEU B 1 162 ? 12.07 -27.844 -8.859 1 98.88 162 LEU B O 1
ATOM 4103 N N . ASP B 1 163 ? 13.086 -26.484 -7.395 1 98.81 163 ASP B N 1
ATOM 4104 C CA . ASP B 1 163 ? 13.344 -25.391 -8.32 1 98.81 163 ASP B CA 1
ATOM 4105 C C . ASP B 1 163 ? 12.047 -24.891 -8.961 1 98.81 163 ASP B C 1
ATOM 4107 O O . ASP B 1 163 ? 11.945 -24.812 -10.188 1 98.81 163 ASP B O 1
ATOM 4111 N N . VAL B 1 164 ? 11.047 -24.625 -8.125 1 98.88 164 VAL B N 1
ATOM 4112 C CA . VAL B 1 164 ? 9.781 -24.078 -8.578 1 98.88 164 VAL B CA 1
ATOM 4113 C C . VAL B 1 164 ? 9.438 -22.828 -7.766 1 98.88 164 VAL B C 1
ATOM 4115 O O . VAL B 1 164 ? 9.867 -22.688 -6.617 1 98.88 164 VAL B O 1
ATOM 4118 N N . PRO B 1 165 ? 8.672 -21.922 -8.336 1 98.88 165 PRO B N 1
ATOM 4119 C CA . PRO B 1 165 ? 8.312 -20.703 -7.625 1 98.88 165 PRO B CA 1
ATOM 4120 C C . PRO B 1 165 ? 7.062 -20.859 -6.762 1 98.88 165 PRO B C 1
ATOM 4122 O O . PRO B 1 165 ? 6.32 -21.828 -6.922 1 98.88 165 PRO B O 1
ATOM 4125 N N . VAL B 1 166 ? 6.926 -19.938 -5.867 1 98.94 166 VAL B N 1
ATOM 4126 C CA . VAL B 1 166 ? 5.684 -19.75 -5.129 1 98.94 166 VAL B CA 1
ATOM 4127 C C . VAL B 1 166 ? 5.051 -18.406 -5.52 1 98.94 166 VAL B C 1
ATOM 4129 O O . VAL B 1 166 ? 5.699 -17.359 -5.449 1 98.94 166 VAL B O 1
ATOM 4132 N N . TYR B 1 167 ? 3.834 -18.469 -6.02 1 98.88 167 TYR B N 1
ATOM 4133 C CA . TYR B 1 167 ? 3.031 -17.281 -6.281 1 98.88 167 TYR B CA 1
ATOM 4134 C C . TYR B 1 167 ? 2.246 -16.875 -5.039 1 98.88 167 TYR B C 1
ATOM 4136 O O . TYR B 1 167 ? 1.368 -17.609 -4.582 1 98.88 167 TYR B O 1
ATOM 4144 N N . LEU B 1 168 ? 2.574 -15.758 -4.441 1 98.75 168 LEU B N 1
ATOM 4145 C CA . LEU B 1 168 ? 1.842 -15.219 -3.297 1 98.75 168 LEU B CA 1
ATOM 4146 C C . LEU B 1 168 ? 0.708 -14.312 -3.754 1 98.75 168 LEU B C 1
ATOM 4148 O O . LEU B 1 168 ? 0.953 -13.234 -4.309 1 98.75 168 LEU B O 1
ATOM 4152 N N . HIS B 1 169 ? -0.472 -14.742 -3.545 1 98.5 169 HIS B N 1
ATOM 4153 C CA . HIS B 1 169 ? -1.67 -14.055 -4.016 1 98.5 169 HIS B CA 1
ATOM 4154 C C . HIS B 1 169 ? -2.531 -13.594 -2.846 1 98.5 169 HIS B C 1
ATOM 4156 O O . HIS B 1 169 ? -2.615 -14.273 -1.82 1 98.5 169 HIS B O 1
ATOM 4162 N N . PRO B 1 170 ? -3.207 -12.445 -2.996 1 97 170 PRO B N 1
ATOM 4163 C CA . PRO B 1 170 ? -4.027 -11.914 -1.902 1 97 170 PRO B CA 1
ATOM 4164 C C . PRO B 1 170 ? -5.371 -12.625 -1.776 1 97 170 PRO B C 1
ATOM 4166 O O . PRO B 1 170 ? -5.754 -13.391 -2.664 1 97 170 PRO B O 1
ATOM 4169 N N . ALA B 1 171 ? -6.02 -12.438 -0.684 1 95.38 171 ALA B N 1
ATOM 4170 C CA . ALA B 1 171 ? -7.406 -12.805 -0.413 1 95.38 171 ALA B CA 1
ATOM 4171 C C . ALA B 1 171 ? -8.086 -11.758 0.465 1 95.38 171 ALA B C 1
ATOM 4173 O O . ALA B 1 171 ? -7.422 -10.906 1.061 1 95.38 171 ALA B O 1
ATOM 4174 N N . ALA B 1 172 ? -9.383 -11.812 0.554 1 94.38 172 ALA B N 1
ATOM 4175 C CA . ALA B 1 172 ? -10.148 -10.836 1.318 1 94.38 172 ALA B CA 1
ATOM 4176 C C . ALA B 1 172 ? -9.859 -10.953 2.811 1 94.38 172 ALA B C 1
ATOM 4178 O O . ALA B 1 172 ? -9.703 -12.062 3.334 1 94.38 172 ALA B O 1
ATOM 4179 N N . PRO B 1 173 ? -9.766 -9.781 3.445 1 94.81 173 PRO B N 1
ATOM 4180 C CA . PRO B 1 173 ? -9.711 -9.859 4.906 1 94.81 173 PRO B CA 1
ATOM 4181 C C . PRO B 1 173 ? -10.945 -10.516 5.512 1 94.81 173 PRO B C 1
ATOM 4183 O O . PRO B 1 173 ? -12.039 -10.438 4.941 1 94.81 173 PRO B O 1
ATOM 4186 N N . ALA B 1 174 ? -10.797 -11.141 6.629 1 93.19 174 ALA B N 1
ATOM 4187 C CA . ALA B 1 174 ? -11.883 -11.844 7.316 1 93.19 174 ALA B CA 1
ATOM 4188 C C . ALA B 1 174 ? -11.781 -11.664 8.828 1 93.19 174 ALA B C 1
ATOM 4190 O O . ALA B 1 174 ? -10.812 -11.094 9.328 1 93.19 174 ALA B O 1
ATOM 4191 N N . GLY B 1 175 ? -12.828 -12.062 9.531 1 93.44 175 GLY B N 1
ATOM 4192 C CA . GLY B 1 175 ? -12.805 -12.055 10.984 1 93.44 175 GLY B CA 1
ATOM 4193 C C . GLY B 1 175 ? -12.695 -10.664 11.578 1 93.44 175 GLY B C 1
ATOM 4194 O O . GLY B 1 175 ? -13.328 -9.727 11.094 1 93.44 175 GLY B O 1
ATOM 4195 N N . ASN B 1 176 ? -11.906 -10.555 12.617 1 93.81 176 ASN B N 1
ATOM 4196 C CA . ASN B 1 176 ? -11.773 -9.305 13.352 1 93.81 176 ASN B CA 1
ATOM 4197 C C . ASN B 1 176 ? -11.047 -8.242 12.523 1 93.81 176 ASN B C 1
ATOM 4199 O O . ASN B 1 176 ? -11.336 -7.051 12.641 1 93.81 176 ASN B O 1
ATOM 4203 N N . TYR B 1 177 ? -10.148 -8.711 11.758 1 94.94 177 TYR B N 1
ATOM 4204 C CA . TYR B 1 177 ? -9.414 -7.789 10.898 1 94.94 177 TYR B CA 1
ATOM 4205 C C . TYR B 1 177 ? -10.359 -7.086 9.93 1 94.94 177 TYR B C 1
ATOM 4207 O O . TYR B 1 177 ? -10.312 -5.859 9.789 1 94.94 177 TYR B O 1
ATOM 4215 N N . TYR B 1 178 ? -11.25 -7.84 9.281 1 95.44 178 TYR B N 1
ATOM 4216 C CA . TYR B 1 178 ? -12.258 -7.254 8.406 1 95.44 178 TYR B CA 1
ATOM 4217 C C . TYR B 1 178 ? -13.148 -6.289 9.172 1 95.44 178 TYR B C 1
ATOM 4219 O O . TYR B 1 178 ? -13.383 -5.16 8.734 1 95.44 178 TYR B O 1
ATOM 4227 N N . LYS B 1 179 ? -13.641 -6.711 10.297 1 95.62 179 LYS B N 1
ATOM 4228 C CA . LYS B 1 179 ? -14.586 -5.922 11.078 1 95.62 179 LYS B CA 1
ATOM 4229 C C . LYS B 1 179 ? -13.984 -4.582 11.492 1 95.62 179 LYS B C 1
ATOM 4231 O O . LYS B 1 179 ? -14.633 -3.541 11.383 1 95.62 179 LYS B O 1
ATOM 4236 N N . GLN B 1 180 ? -12.766 -4.625 11.891 1 94.94 180 GLN B N 1
ATOM 4237 C CA . GLN B 1 180 ? -12.133 -3.439 12.453 1 94.94 180 GLN B CA 1
ATOM 4238 C C . GLN B 1 180 ? -11.672 -2.482 11.359 1 94.94 180 GLN B C 1
ATOM 4240 O O . GLN B 1 180 ? -11.797 -1.265 11.5 1 94.94 180 GLN B O 1
ATOM 4245 N N . MET B 1 181 ? -11.234 -3.027 10.281 1 97.12 181 MET B N 1
ATOM 4246 C CA . MET B 1 181 ? -10.508 -2.178 9.344 1 97.12 181 MET B CA 1
ATOM 4247 C C . MET B 1 181 ? -11.344 -1.907 8.094 1 97.12 181 MET B C 1
ATOM 4249 O O . MET B 1 181 ? -11.219 -0.853 7.473 1 97.12 181 MET B O 1
ATOM 4253 N N . TYR B 1 182 ? -12.289 -2.848 7.754 1 97.12 182 TYR B N 1
ATOM 4254 C CA . TYR B 1 182 ? -12.805 -2.75 6.395 1 97.12 182 TYR B CA 1
ATOM 4255 C C . TYR B 1 182 ? -14.328 -2.701 6.387 1 97.12 182 TYR B C 1
ATOM 4257 O O . TYR B 1 182 ? -14.938 -2.297 5.395 1 97.12 182 TYR B O 1
ATOM 4265 N N . ALA B 1 183 ? -14.992 -3.105 7.449 1 96.88 183 ALA B N 1
ATOM 4266 C CA . ALA B 1 183 ? -16.438 -3.258 7.438 1 96.88 183 ALA B CA 1
ATOM 4267 C C . ALA B 1 183 ? -17.125 -1.97 6.988 1 96.88 183 ALA B C 1
ATOM 4269 O O . ALA B 1 183 ? -18.094 -2.006 6.23 1 96.88 183 ALA B O 1
ATOM 4270 N N . GLN B 1 184 ? -16.641 -0.82 7.426 1 97.06 184 GLN B N 1
ATOM 4271 C CA . GLN B 1 184 ? -17.25 0.461 7.082 1 97.06 184 GLN B CA 1
ATOM 4272 C C . GLN B 1 184 ? -16.703 0.993 5.762 1 97.06 184 GLN B C 1
ATOM 4274 O O . GLN B 1 184 ? -17.016 2.111 5.355 1 97.06 184 GLN B O 1
ATOM 4279 N N . ARG B 1 185 ? -15.867 0.261 5.129 1 97.25 185 ARG B N 1
ATOM 4280 C CA . ARG B 1 185 ? -15.227 0.58 3.855 1 97.25 185 ARG B CA 1
ATOM 4281 C C . ARG B 1 185 ? -15.125 -0.656 2.969 1 97.25 185 ARG B C 1
ATOM 4283 O O . ARG B 1 185 ? -14.055 -0.958 2.436 1 97.25 185 ARG B O 1
ATOM 4290 N N . LYS B 1 186 ? -16.234 -1.335 2.924 1 95.5 186 LYS B N 1
ATOM 4291 C CA . LYS B 1 186 ? -16.266 -2.689 2.379 1 95.5 186 LYS B CA 1
ATOM 4292 C C . LYS B 1 186 ? -15.93 -2.695 0.893 1 95.5 186 LYS B C 1
ATOM 4294 O O . LYS B 1 186 ? -15.484 -3.713 0.356 1 95.5 186 LYS B O 1
ATOM 4299 N N . TYR B 1 187 ? -16.047 -1.572 0.177 1 96.88 187 TYR B N 1
ATOM 4300 C CA . TYR B 1 187 ? -15.805 -1.526 -1.261 1 96.88 187 TYR B CA 1
ATOM 4301 C C . TYR B 1 187 ? -14.328 -1.339 -1.557 1 96.88 187 TYR B C 1
ATOM 4303 O O . TYR B 1 187 ? -13.93 -1.214 -2.719 1 96.88 187 TYR B O 1
ATOM 4311 N N . LEU B 1 188 ? -13.516 -1.342 -0.472 1 97.75 188 LEU B N 1
ATOM 4312 C CA . LEU B 1 188 ? -12.062 -1.36 -0.615 1 97.75 188 LEU B CA 1
ATOM 4313 C C . LEU B 1 188 ? -11.516 -2.775 -0.444 1 97.75 188 LEU B C 1
ATOM 4315 O O . LEU B 1 188 ? -10.312 -3.004 -0.596 1 97.75 188 LEU B O 1
ATOM 4319 N N . VAL B 1 189 ? -12.391 -3.695 -0.118 1 96.5 189 VAL B N 1
ATOM 4320 C CA . VAL B 1 189 ? -12 -5.098 -0.041 1 96.5 189 VAL B CA 1
ATOM 4321 C C . VAL B 1 189 ? -11.719 -5.633 -1.443 1 96.5 189 VAL B C 1
ATOM 4323 O O . VAL B 1 189 ? -12.508 -5.414 -2.367 1 96.5 189 VAL B O 1
ATOM 4326 N N . GLY B 1 190 ? -10.562 -6.359 -1.579 1 96.12 190 GLY B N 1
ATOM 4327 C CA . GLY B 1 190 ? -10.195 -6.895 -2.881 1 96.12 190 GLY B CA 1
ATOM 4328 C C . GLY B 1 190 ? -9.211 -6.02 -3.629 1 96.12 190 GLY B C 1
ATOM 4329 O O . GLY B 1 190 ? -8.289 -5.453 -3.029 1 96.12 190 GLY B O 1
ATOM 4330 N N . PRO B 1 191 ? -9.367 -5.988 -4.941 1 96.81 191 PRO B N 1
ATOM 4331 C CA . PRO B 1 191 ? -8.398 -5.344 -5.836 1 96.81 191 PRO B CA 1
ATOM 4332 C C . PRO B 1 191 ? -8.242 -3.854 -5.555 1 96.81 191 PRO B C 1
ATOM 4334 O O . PRO B 1 191 ? -7.156 -3.297 -5.754 1 96.81 191 PRO B O 1
ATOM 4337 N N . PRO B 1 192 ? -9.297 -3.127 -5.055 1 97.69 192 PRO B N 1
ATOM 4338 C CA . PRO B 1 192 ? -9.109 -1.688 -4.863 1 97.69 192 PRO B CA 1
ATOM 4339 C C . PRO B 1 192 ? -8.008 -1.367 -3.848 1 97.69 192 PRO B C 1
ATOM 4341 O O . PRO B 1 192 ? -7.32 -0.355 -3.979 1 97.69 192 PRO B O 1
ATOM 4344 N N . LEU B 1 193 ? -7.91 -2.328 -2.836 1 98.44 193 LEU B N 1
ATOM 4345 C CA . LEU B 1 193 ? -6.906 -1.886 -1.875 1 98.44 193 LEU B CA 1
ATOM 4346 C C . LEU B 1 193 ? -6.426 -3.051 -1.017 1 98.44 193 LEU B C 1
ATOM 4348 O O . LEU B 1 193 ? -5.219 -3.271 -0.878 1 98.44 193 LEU B O 1
ATOM 4352 N N . SER B 1 194 ? -7.355 -3.812 -0.346 1 97.94 194 SER B N 1
ATOM 4353 C CA . SER B 1 194 ? -6.98 -4.762 0.694 1 97.94 194 SER B CA 1
ATOM 4354 C C . SER B 1 194 ? -5.992 -5.801 0.166 1 97.94 194 SER B C 1
ATOM 4356 O O . SER B 1 194 ? -5.109 -6.25 0.896 1 97.94 194 SER B O 1
ATOM 4358 N N . PHE B 1 195 ? -6.125 -6.18 -1.08 1 97.88 195 PHE B N 1
ATOM 4359 C CA . PHE B 1 195 ? -5.246 -7.172 -1.688 1 97.88 195 PHE B CA 1
ATOM 4360 C C . PHE B 1 195 ? -3.795 -6.703 -1.65 1 97.88 195 PHE B C 1
ATOM 4362 O O . PHE B 1 195 ? -2.926 -7.402 -1.124 1 97.88 195 PHE B O 1
ATOM 4369 N N . ALA B 1 196 ? -3.561 -5.512 -2.166 1 98.38 196 ALA B N 1
ATOM 4370 C CA . ALA B 1 196 ? -2.193 -5 -2.23 1 98.38 196 ALA B CA 1
ATOM 4371 C C . ALA B 1 196 ? -1.617 -4.801 -0.832 1 98.38 196 ALA B C 1
ATOM 4373 O O . ALA B 1 196 ? -0.441 -5.086 -0.592 1 98.38 196 ALA B O 1
ATOM 4374 N N . ASN B 1 197 ? -2.416 -4.316 0.13 1 98.44 197 ASN B N 1
ATOM 4375 C CA . ASN B 1 197 ? -1.963 -4.113 1.502 1 98.44 197 ASN B CA 1
ATOM 4376 C C . ASN B 1 197 ? -1.539 -5.43 2.15 1 98.44 197 ASN B C 1
ATOM 4378 O O . ASN B 1 197 ? -0.539 -5.48 2.867 1 98.44 197 ASN B O 1
ATOM 4382 N N . ASP B 1 198 ? -2.26 -6.457 1.884 1 97.31 198 ASP B N 1
ATOM 4383 C CA . ASP B 1 198 ? -2.004 -7.738 2.537 1 97.31 198 ASP B CA 1
ATOM 4384 C C . ASP B 1 198 ? -0.749 -8.398 1.975 1 97.31 198 ASP B C 1
ATOM 4386 O O . ASP B 1 198 ? 0.099 -8.875 2.73 1 97.31 198 ASP B O 1
ATOM 4390 N N . VAL B 1 199 ? -0.618 -8.406 0.678 1 98.31 199 VAL B N 1
ATOM 4391 C CA . VAL B 1 199 ? 0.491 -9.125 0.062 1 98.31 199 VAL B CA 1
ATOM 4392 C C . VAL B 1 199 ? 1.791 -8.352 0.269 1 98.31 199 VAL B C 1
ATOM 4394 O O . VAL B 1 199 ? 2.854 -8.953 0.455 1 98.31 199 VAL B O 1
ATOM 4397 N N . SER B 1 200 ? 1.713 -7.016 0.235 1 98.62 200 SER B N 1
ATOM 4398 C CA . SER B 1 200 ? 2.922 -6.242 0.499 1 98.62 200 SER B CA 1
ATOM 4399 C C . SER B 1 200 ? 3.471 -6.535 1.892 1 98.62 200 SER B C 1
ATOM 4401 O O . SER B 1 200 ? 4.684 -6.664 2.072 1 98.62 200 SER B O 1
ATOM 4403 N N . LEU B 1 201 ? 2.592 -6.656 2.861 1 98.75 201 LEU B N 1
ATOM 4404 C CA . LEU B 1 201 ? 3.006 -6.977 4.223 1 98.75 201 LEU B CA 1
ATOM 4405 C C . LEU B 1 201 ? 3.689 -8.336 4.281 1 98.75 201 LEU B C 1
ATOM 4407 O O . LEU B 1 201 ? 4.77 -8.469 4.863 1 98.75 201 LEU B O 1
ATOM 4411 N N . HIS B 1 202 ? 3.092 -9.289 3.662 1 98.75 202 HIS B N 1
ATOM 4412 C CA . HIS B 1 202 ? 3.613 -10.648 3.715 1 98.75 202 HIS B CA 1
ATOM 4413 C C . HIS B 1 202 ? 4.945 -10.758 2.979 1 98.75 202 HIS B C 1
ATOM 4415 O O . HIS B 1 202 ? 5.906 -11.328 3.506 1 98.75 202 HIS B O 1
ATOM 4421 N N . LEU B 1 203 ? 5.008 -10.258 1.785 1 98.88 203 LEU B N 1
ATOM 4422 C CA . LEU B 1 203 ? 6.219 -10.352 0.98 1 98.88 203 LEU B CA 1
ATOM 4423 C C . LEU B 1 203 ? 7.379 -9.633 1.662 1 98.88 203 LEU B C 1
ATOM 4425 O O . LEU B 1 203 ? 8.492 -10.164 1.727 1 98.88 203 LEU B O 1
ATOM 4429 N N . LEU B 1 204 ? 7.125 -8.438 2.172 1 98.88 204 LEU B N 1
ATOM 4430 C CA . LEU B 1 204 ? 8.188 -7.703 2.846 1 98.88 204 LEU B CA 1
ATOM 4431 C C . LEU B 1 204 ? 8.562 -8.375 4.168 1 98.88 204 LEU B C 1
ATOM 4433 O O . LEU B 1 204 ? 9.695 -8.242 4.637 1 98.88 204 LEU B O 1
ATOM 4437 N N . GLY B 1 205 ? 7.582 -9.07 4.758 1 98.81 205 GLY B N 1
ATOM 4438 C CA . GLY B 1 205 ? 7.926 -9.938 5.871 1 98.81 205 GLY B CA 1
ATOM 4439 C C . GLY B 1 205 ? 8.938 -11.008 5.508 1 98.81 205 GLY B C 1
ATOM 4440 O O . GLY B 1 205 ? 9.891 -11.25 6.25 1 98.81 205 GLY B O 1
ATOM 4441 N N . LEU B 1 206 ? 8.734 -11.68 4.344 1 98.88 206 LEU B N 1
ATOM 4442 C CA . LEU B 1 206 ? 9.711 -12.641 3.857 1 98.88 206 LEU B CA 1
ATOM 4443 C C . LEU B 1 206 ? 11.086 -11.992 3.701 1 98.88 206 LEU B C 1
ATOM 4445 O O . LEU B 1 206 ? 12.102 -12.578 4.078 1 98.88 206 LEU B O 1
ATOM 4449 N N . VAL B 1 207 ? 11.109 -10.773 3.195 1 98.81 207 VAL B N 1
ATOM 4450 C CA . VAL B 1 207 ? 12.359 -10.062 2.965 1 98.81 207 VAL B CA 1
ATOM 4451 C C . VAL B 1 207 ? 13.016 -9.727 4.301 1 98.81 207 VAL B C 1
ATOM 4453 O O . VAL B 1 207 ? 14.133 -10.164 4.578 1 98.81 207 VAL B O 1
ATOM 4456 N N . THR B 1 208 ? 12.32 -9.055 5.215 1 98.75 208 THR B N 1
ATOM 4457 C CA . THR B 1 208 ? 12.93 -8.477 6.402 1 98.75 208 THR B CA 1
ATOM 4458 C C . THR B 1 208 ? 13.281 -9.555 7.422 1 98.75 208 THR B C 1
ATOM 4460 O O . THR B 1 208 ? 14.219 -9.406 8.203 1 98.75 208 THR B O 1
ATOM 4463 N N . ASN B 1 209 ? 12.539 -10.664 7.375 1 98.62 209 ASN B N 1
ATOM 4464 C CA . ASN B 1 209 ? 12.836 -11.758 8.297 1 98.62 209 ASN B CA 1
ATOM 4465 C C . ASN B 1 209 ? 13.914 -12.68 7.75 1 98.62 209 ASN B C 1
ATOM 4467 O O . ASN B 1 209 ? 14.211 -13.719 8.344 1 98.62 209 ASN B O 1
ATOM 4471 N N . GLY B 1 210 ? 14.477 -12.336 6.566 1 98.56 210 GLY B N 1
ATOM 4472 C CA . GLY B 1 210 ? 15.695 -12.961 6.086 1 98.56 210 GLY B CA 1
ATOM 4473 C C . GLY B 1 210 ? 15.453 -14.266 5.348 1 98.56 210 GLY B C 1
ATOM 4474 O O . GLY B 1 210 ? 16.359 -15.094 5.23 1 98.56 210 GLY B O 1
ATOM 4475 N N . VAL B 1 211 ? 14.25 -14.539 4.879 1 98.88 211 VAL B N 1
ATOM 4476 C CA . VAL B 1 211 ? 13.945 -15.789 4.195 1 98.88 211 VAL B CA 1
ATOM 4477 C C . VAL B 1 211 ? 14.82 -15.922 2.947 1 98.88 211 VAL B C 1
ATOM 4479 O O . VAL B 1 211 ? 15.422 -16.969 2.709 1 98.88 211 VAL B O 1
ATOM 4482 N N . PHE B 1 212 ? 14.969 -14.844 2.186 1 98.88 212 PHE B N 1
ATOM 4483 C CA . PHE B 1 212 ? 15.734 -14.891 0.944 1 98.88 212 PHE B CA 1
ATOM 4484 C C . PHE B 1 212 ? 17.234 -14.992 1.23 1 98.88 212 PHE B C 1
ATOM 4486 O O . PHE B 1 212 ? 18 -15.398 0.366 1 98.88 212 PHE B O 1
ATOM 4493 N N . ASP B 1 213 ? 17.641 -14.516 2.395 1 98.81 213 ASP B N 1
ATOM 4494 C CA . ASP B 1 213 ? 19.031 -14.703 2.799 1 98.81 213 ASP B CA 1
ATOM 4495 C C . ASP B 1 213 ? 19.312 -16.172 3.121 1 98.81 213 ASP B C 1
ATOM 4497 O O . ASP B 1 213 ? 20.391 -16.688 2.787 1 98.81 213 ASP B O 1
ATOM 4501 N N . ARG B 1 214 ? 18.375 -16.828 3.793 1 98.62 214 ARG B N 1
ATOM 4502 C CA . ARG B 1 214 ? 18.531 -18.234 4.121 1 98.62 214 ARG B CA 1
ATOM 4503 C C . ARG B 1 214 ? 18.375 -19.109 2.879 1 98.62 214 ARG B C 1
ATOM 4505 O O . ARG B 1 214 ? 19 -20.172 2.775 1 98.62 214 ARG B O 1
ATOM 4512 N N . PHE B 1 215 ? 17.609 -18.688 1.898 1 98.88 215 PHE B N 1
ATOM 4513 C CA . PHE B 1 215 ? 17.359 -19.406 0.661 1 98.88 215 PHE B CA 1
ATOM 4514 C C . PHE B 1 215 ? 17.578 -18.5 -0.55 1 98.88 215 PHE B C 1
ATOM 4516 O O . PHE B 1 215 ? 16.609 -18.125 -1.214 1 98.88 215 PHE B O 1
ATOM 4523 N N . PRO B 1 216 ? 18.719 -18.234 -0.969 1 98.75 216 PRO B N 1
ATOM 4524 C CA . PRO B 1 216 ? 19.031 -17.234 -1.994 1 98.75 216 PRO B CA 1
ATOM 4525 C C . PRO B 1 216 ? 18.484 -17.609 -3.367 1 98.75 216 PRO B C 1
ATOM 4527 O O . PRO B 1 216 ? 18.344 -16.734 -4.234 1 98.75 216 PRO B O 1
ATOM 4530 N N . LYS B 1 217 ? 18.156 -18.891 -3.592 1 98.81 217 LYS B N 1
ATOM 4531 C CA . LYS B 1 217 ? 17.672 -19.328 -4.898 1 98.81 217 LYS B CA 1
ATOM 4532 C C . LYS B 1 217 ? 16.141 -19.422 -4.914 1 98.81 217 LYS B C 1
ATOM 4534 O O . LYS B 1 217 ? 15.555 -19.844 -5.91 1 98.81 217 LYS B O 1
ATOM 4539 N N . LEU B 1 218 ? 15.539 -19.078 -3.758 1 98.94 218 LEU B N 1
ATOM 4540 C CA . LEU B 1 218 ? 14.078 -19.109 -3.68 1 98.94 218 LEU B CA 1
ATOM 4541 C C . LEU B 1 218 ? 13.453 -18.141 -4.684 1 98.94 218 LEU B C 1
ATOM 4543 O O . LEU B 1 218 ? 13.93 -17.016 -4.848 1 98.94 218 LEU B O 1
ATOM 4547 N N . LYS B 1 219 ? 12.414 -18.578 -5.41 1 98.94 219 LYS B N 1
ATOM 4548 C CA . LYS B 1 219 ? 11.703 -17.781 -6.402 1 98.94 219 LYS B CA 1
ATOM 4549 C C . LYS B 1 219 ? 10.273 -17.484 -5.945 1 98.94 219 LYS B C 1
ATOM 4551 O O . LYS B 1 219 ? 9.516 -18.406 -5.645 1 98.94 219 LYS B O 1
ATOM 4556 N N . VAL B 1 220 ? 9.945 -16.234 -5.883 1 98.94 220 VAL B N 1
ATOM 4557 C CA . VAL B 1 220 ? 8.602 -15.812 -5.488 1 98.94 220 VAL B CA 1
ATOM 4558 C C . VAL B 1 220 ? 8.016 -14.898 -6.559 1 98.94 220 VAL B C 1
ATOM 4560 O O . VAL B 1 220 ? 8.719 -14.055 -7.117 1 98.94 220 VAL B O 1
ATOM 4563 N N . VAL B 1 221 ? 6.742 -15.094 -6.855 1 98.94 221 VAL B N 1
ATOM 4564 C CA . VAL B 1 221 ? 6.008 -14.273 -7.812 1 98.94 221 VAL B CA 1
ATOM 4565 C C . VAL B 1 221 ? 4.887 -13.516 -7.094 1 98.94 221 VAL B C 1
ATOM 4567 O O . VAL B 1 221 ? 4.227 -14.07 -6.21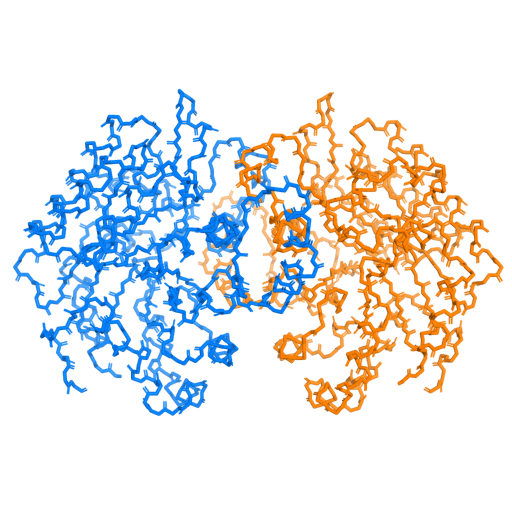5 1 98.94 221 VAL B O 1
ATOM 4570 N N . VAL B 1 222 ? 4.707 -12.273 -7.395 1 98.69 222 VAL B N 1
ATOM 4571 C CA . VAL B 1 222 ? 3.541 -11.523 -6.945 1 98.69 222 VAL B CA 1
ATOM 4572 C C . VAL B 1 222 ? 2.881 -10.836 -8.133 1 98.69 222 VAL B C 1
ATOM 4574 O O . VAL B 1 222 ? 3.559 -10.461 -9.094 1 98.69 222 VAL B O 1
ATOM 4577 N N . GLY B 1 223 ? 1.594 -10.703 -8.07 1 98.44 223 GLY B N 1
ATOM 4578 C CA . GLY B 1 223 ? 0.821 -10.117 -9.156 1 98.44 223 GLY B CA 1
ATOM 4579 C C . GLY B 1 223 ? 0.706 -8.602 -9.047 1 98.44 223 GLY B C 1
ATOM 4580 O O . GLY B 1 223 ? 1.449 -7.973 -8.297 1 98.44 223 GLY B O 1
ATOM 4581 N N . HIS B 1 224 ? -0.114 -8.078 -9.891 1 98.31 224 HIS B N 1
ATOM 4582 C CA . HIS B 1 224 ? -0.592 -6.703 -9.852 1 98.31 224 HIS B CA 1
ATOM 4583 C C . HIS B 1 224 ? 0.571 -5.715 -9.82 1 98.31 224 HIS B C 1
ATOM 4585 O O . HIS B 1 224 ? 0.549 -4.746 -9.062 1 98.31 224 HIS B O 1
ATOM 4591 N N . LEU B 1 225 ? 1.619 -6.086 -10.492 1 98.62 225 LEU B N 1
ATOM 4592 C CA . LEU B 1 225 ? 2.83 -5.305 -10.727 1 98.62 225 LEU B CA 1
ATOM 4593 C C . LEU B 1 225 ? 3.564 -5.043 -9.414 1 98.62 225 LEU B C 1
ATOM 4595 O O . LEU B 1 225 ? 4.188 -3.992 -9.25 1 98.62 225 LEU B O 1
ATOM 4599 N N . GLY B 1 226 ? 3.459 -5.977 -8.469 1 98.25 226 GLY B N 1
ATOM 4600 C CA . GLY B 1 226 ? 4.293 -5.895 -7.281 1 98.25 226 GLY B CA 1
ATOM 4601 C C . GLY B 1 226 ? 3.553 -5.352 -6.07 1 98.25 226 GLY B C 1
ATOM 4602 O O . GLY B 1 226 ? 4.172 -5.016 -5.059 1 98.25 226 GLY B O 1
ATOM 4603 N N . GLU B 1 227 ? 2.238 -5.246 -6.145 1 97.25 227 GLU B N 1
ATOM 4604 C CA . GLU B 1 227 ? 1.4 -4.961 -4.984 1 97.25 227 GLU B CA 1
ATOM 4605 C C . GLU B 1 227 ? 1.839 -3.676 -4.285 1 97.25 227 GLU B C 1
ATOM 4607 O O . GLU B 1 227 ? 2.074 -3.668 -3.076 1 97.25 227 GLU B O 1
ATOM 4612 N N . HIS B 1 228 ? 2.031 -2.613 -5.07 1 97.44 228 HIS B N 1
ATOM 4613 C CA . HIS B 1 228 ? 2.35 -1.212 -4.824 1 97.44 228 HIS B CA 1
ATOM 4614 C C . HIS B 1 228 ? 3.721 -1.066 -4.168 1 97.44 228 HIS B C 1
ATOM 4616 O O . HIS B 1 228 ? 4.172 0.051 -3.902 1 97.44 228 HIS B O 1
ATOM 4622 N N . ILE B 1 229 ? 4.469 -2.188 -3.904 1 98.75 229 ILE B N 1
ATOM 4623 C CA . ILE B 1 229 ? 5.789 -2.123 -3.279 1 98.75 229 ILE B CA 1
ATOM 4624 C C . ILE B 1 229 ? 6.738 -1.318 -4.164 1 98.75 229 ILE B C 1
ATOM 4626 O O . ILE B 1 229 ? 7.496 -0.481 -3.668 1 98.75 229 ILE B O 1
ATOM 4630 N N . PRO B 1 230 ? 6.695 -1.502 -5.5 1 98.75 230 PRO B N 1
ATOM 4631 C CA . PRO B 1 230 ? 7.668 -0.793 -6.332 1 98.75 230 PRO B CA 1
ATOM 4632 C C . PRO B 1 230 ? 7.559 0.725 -6.211 1 98.75 230 PRO B C 1
ATOM 4634 O O . PRO B 1 230 ? 8.555 1.434 -6.348 1 98.75 230 PRO B O 1
ATOM 4637 N N . PHE B 1 231 ? 6.352 1.251 -5.922 1 98.69 231 PHE B N 1
ATOM 4638 C CA . PHE B 1 231 ? 6.164 2.688 -5.758 1 98.69 231 PHE B CA 1
ATOM 4639 C C . PHE B 1 231 ? 7.094 3.238 -4.684 1 98.69 231 PHE B C 1
ATOM 4641 O O . PHE B 1 231 ? 7.574 4.367 -4.789 1 98.69 231 PHE B O 1
ATOM 4648 N N . ASP B 1 232 ? 7.34 2.383 -3.691 1 98.31 232 ASP B N 1
ATOM 4649 C CA . ASP B 1 232 ? 8.016 2.828 -2.475 1 98.31 232 ASP B CA 1
ATOM 4650 C C . ASP B 1 232 ? 9.43 2.258 -2.387 1 98.31 232 ASP B C 1
ATOM 4652 O O . ASP B 1 232 ? 10.008 2.18 -1.302 1 98.31 232 ASP B O 1
ATOM 4656 N N . PHE B 1 233 ? 10 1.859 -3.502 1 98.5 233 PHE B N 1
ATOM 4657 C CA . PHE B 1 233 ? 11.328 1.251 -3.471 1 98.5 233 PHE B CA 1
ATOM 4658 C C . PHE B 1 233 ? 12.32 2.152 -2.746 1 98.5 233 PHE B C 1
ATOM 4660 O O . PHE B 1 233 ? 13.023 1.706 -1.835 1 98.5 233 PHE B O 1
ATOM 4667 N N . TRP B 1 234 ? 12.344 3.406 -3.102 1 98.19 234 TRP B N 1
ATOM 4668 C CA . TRP B 1 234 ? 13.305 4.32 -2.49 1 98.19 234 TRP B CA 1
ATOM 4669 C C . TRP B 1 234 ? 13.062 4.441 -0.99 1 98.19 234 TRP B C 1
ATOM 4671 O O . TRP B 1 234 ? 13.992 4.316 -0.192 1 98.19 234 TRP B O 1
ATOM 4681 N N . ARG B 1 235 ? 11.836 4.68 -0.585 1 98.12 235 ARG B N 1
ATOM 4682 C CA . ARG B 1 235 ? 11.5 4.969 0.806 1 98.12 235 ARG B CA 1
ATOM 4683 C C . ARG B 1 235 ? 11.711 3.738 1.685 1 98.12 235 ARG B C 1
ATOM 4685 O O . ARG B 1 235 ? 12.289 3.834 2.77 1 98.12 235 ARG B O 1
ATOM 4692 N N . ILE B 1 236 ? 11.234 2.576 1.19 1 98.56 236 ILE B N 1
ATOM 4693 C CA . ILE B 1 236 ? 11.414 1.341 1.947 1 98.56 236 ILE B CA 1
ATOM 4694 C C . ILE B 1 236 ? 12.906 1.059 2.133 1 98.56 236 ILE B C 1
ATOM 4696 O O . ILE B 1 236 ? 13.359 0.796 3.25 1 98.56 236 ILE B O 1
ATOM 4700 N N . SER B 1 237 ? 13.672 1.159 1.04 1 97.88 237 SER B N 1
ATOM 4701 C CA . SER B 1 237 ? 15.109 0.891 1.106 1 97.88 237 SER B CA 1
ATOM 4702 C C . SER B 1 237 ? 15.805 1.867 2.045 1 97.88 237 SER B C 1
ATOM 4704 O O . SER B 1 237 ? 16.656 1.466 2.846 1 97.88 237 SER B O 1
ATOM 4706 N N . HIS B 1 238 ? 15.43 3.129 1.905 1 97.06 238 HIS B N 1
ATOM 4707 C CA . HIS B 1 238 ? 15.984 4.191 2.736 1 97.06 238 HIS B CA 1
ATOM 4708 C C . HIS B 1 238 ? 15.789 3.893 4.219 1 97.06 238 HIS B C 1
ATOM 4710 O O . HIS B 1 238 ? 16.75 3.943 4.996 1 97.06 238 HIS B O 1
ATOM 4716 N N . TRP B 1 239 ? 14.719 3.473 4.609 1 97 239 TRP B N 1
ATOM 4717 C CA . TRP B 1 239 ? 14.406 3.246 6.016 1 97 239 TRP B CA 1
ATOM 4718 C C . TRP B 1 239 ? 14.969 1.914 6.496 1 97 239 TRP B C 1
ATOM 4720 O O . TRP B 1 239 ? 15.453 1.81 7.625 1 97 239 TRP B O 1
ATOM 4730 N N . LEU B 1 240 ? 14.867 0.867 5.633 1 97.44 240 LEU B N 1
ATOM 4731 C CA . LEU B 1 240 ? 15.445 -0.411 6.027 1 97.44 240 LEU B CA 1
ATOM 4732 C C . LEU B 1 240 ? 16.953 -0.274 6.27 1 97.44 240 LEU B C 1
ATOM 4734 O O . LEU B 1 240 ? 17.469 -0.796 7.258 1 97.44 240 LEU B O 1
ATOM 4738 N N . GLU B 1 241 ? 17.609 0.464 5.391 1 96.81 241 GLU B N 1
ATOM 4739 C CA . GLU B 1 241 ? 19.062 0.568 5.445 1 96.81 241 GLU B CA 1
ATOM 4740 C C . GLU B 1 241 ? 19.5 1.498 6.57 1 96.81 241 GLU B C 1
ATOM 4742 O O . GLU B 1 241 ? 20.422 1.168 7.332 1 96.81 241 GLU B O 1
ATOM 4747 N N . ASP B 1 242 ? 18.828 2.664 6.707 1 95.5 242 ASP B N 1
ATOM 4748 C CA . ASP B 1 242 ? 19.359 3.73 7.547 1 95.5 242 ASP B CA 1
ATOM 4749 C C . ASP B 1 242 ? 18.812 3.627 8.969 1 95.5 242 ASP B C 1
ATOM 4751 O O . ASP B 1 242 ? 19.406 4.164 9.906 1 95.5 242 ASP B O 1
ATOM 4755 N N . VAL B 1 243 ? 17.703 2.912 9.141 1 96.12 243 VAL B N 1
ATOM 4756 C CA . VAL B 1 243 ? 17.078 2.957 10.453 1 96.12 243 VAL B CA 1
ATOM 4757 C C . VAL B 1 243 ? 16.844 1.536 10.969 1 96.12 243 VAL B C 1
ATOM 4759 O O . VAL B 1 243 ? 17.375 1.147 12.008 1 96.12 243 VAL B O 1
ATOM 4762 N N . GLU B 1 244 ? 16.203 0.709 10.219 1 96.81 244 GLU B N 1
ATOM 4763 C CA . GLU B 1 244 ? 15.719 -0.564 10.734 1 96.81 244 GLU B CA 1
ATOM 4764 C C . GLU B 1 244 ? 16.859 -1.562 10.922 1 96.81 244 GLU B C 1
ATOM 4766 O O . GLU B 1 244 ? 16.891 -2.293 11.906 1 96.81 244 GLU B O 1
ATOM 4771 N N . ARG B 1 245 ? 17.75 -1.619 9.945 1 96.38 245 ARG B N 1
ATOM 4772 C CA . ARG B 1 245 ? 18.859 -2.561 10.07 1 96.38 245 ARG B CA 1
ATOM 4773 C C . ARG B 1 245 ? 19.75 -2.205 11.258 1 96.38 245 ARG B C 1
ATOM 4775 O O . ARG B 1 245 ? 20.141 -3.082 12.031 1 96.38 245 ARG B O 1
ATOM 4782 N N . PRO B 1 246 ? 20.109 -0.885 11.422 1 95.44 246 PRO B N 1
ATOM 4783 C CA . PRO B 1 246 ? 20.859 -0.527 12.633 1 95.44 246 PRO B CA 1
ATOM 4784 C C . PRO B 1 246 ? 20.109 -0.847 13.914 1 95.44 246 PRO B C 1
ATOM 4786 O O . PRO B 1 246 ? 20.703 -1.298 14.898 1 95.44 246 PRO B O 1
ATOM 4789 N N . LEU B 1 247 ? 18.844 -0.664 13.961 1 94.81 247 LEU B N 1
ATOM 4790 C CA . LEU B 1 247 ? 18.031 -0.994 15.133 1 94.81 247 LEU B CA 1
ATOM 4791 C C . LEU B 1 247 ? 18.062 -2.494 15.406 1 94.81 247 LEU B C 1
ATOM 4793 O O . LEU B 1 247 ? 18.266 -2.916 16.547 1 94.81 247 LEU B O 1
ATOM 4797 N N . ALA B 1 248 ? 17.812 -3.254 14.367 1 96 248 ALA B N 1
ATOM 4798 C CA . ALA B 1 248 ? 17.828 -4.711 14.5 1 96 248 ALA B CA 1
ATOM 4799 C C . ALA B 1 248 ? 19.172 -5.207 15 1 96 248 ALA B C 1
ATOM 4801 O O . ALA B 1 248 ? 19.234 -6.074 15.875 1 96 248 ALA B O 1
ATOM 4802 N N . ALA B 1 249 ? 20.219 -4.625 14.445 1 95.06 249 ALA B N 1
ATOM 4803 C CA . ALA B 1 249 ? 21.578 -5.004 14.852 1 95.06 249 ALA B CA 1
ATOM 4804 C C . ALA B 1 249 ? 21.797 -4.715 16.344 1 95.06 249 ALA B C 1
ATOM 4806 O O . ALA B 1 249 ? 22.359 -5.539 17.062 1 95.06 249 ALA B O 1
ATOM 4807 N N . GLY B 1 250 ? 21.422 -3.557 16.719 1 92.81 250 GLY B N 1
ATOM 4808 C CA . GLY B 1 250 ? 21.578 -3.18 18.125 1 92.81 250 GLY B CA 1
ATOM 4809 C C . GLY B 1 250 ? 20.812 -4.09 19.062 1 92.81 250 GLY B C 1
ATOM 4810 O O . GLY B 1 250 ? 21.234 -4.281 20.219 1 92.81 250 GLY B O 1
ATOM 4811 N N . ARG B 1 251 ? 19.766 -4.738 18.578 1 92.25 251 ARG B N 1
ATOM 4812 C CA . ARG B 1 251 ? 18.922 -5.59 19.406 1 92.25 251 ARG B CA 1
ATOM 4813 C C . ARG B 1 251 ? 19.281 -7.059 19.234 1 92.25 251 ARG B C 1
ATOM 4815 O O . ARG B 1 251 ? 18.75 -7.922 19.938 1 92.25 251 ARG B O 1
ATOM 4822 N N . GLY B 1 252 ? 20.109 -7.332 18.328 1 95.12 252 GLY B N 1
ATOM 4823 C CA . GLY B 1 252 ? 20.453 -8.711 18.031 1 95.12 252 GLY B CA 1
ATOM 4824 C C . GLY B 1 252 ? 19.344 -9.461 17.312 1 95.12 252 GLY B C 1
ATOM 4825 O O . GLY B 1 252 ? 19.234 -10.68 17.453 1 95.12 252 GLY B O 1
ATOM 4826 N N . ASP B 1 253 ? 18.5 -8.75 16.547 1 95.31 253 ASP B N 1
ATOM 4827 C CA . ASP B 1 253 ? 17.375 -9.344 15.844 1 95.31 253 ASP B CA 1
ATOM 4828 C C . ASP B 1 253 ? 17.781 -9.805 14.445 1 95.31 253 ASP B C 1
ATOM 4830 O O . ASP B 1 253 ? 18.75 -9.297 13.883 1 95.31 253 ASP B O 1
ATOM 4834 N N . VAL B 1 254 ? 17.047 -10.703 13.93 1 94.62 254 VAL B N 1
ATOM 4835 C CA . VAL B 1 254 ? 17.188 -11.102 12.531 1 94.62 254 VAL B CA 1
ATOM 4836 C C . VAL B 1 254 ? 16.719 -9.961 11.625 1 94.62 254 VAL B C 1
ATOM 4838 O O . VAL B 1 254 ? 15.719 -9.305 11.898 1 94.62 254 VAL B O 1
ATOM 4841 N N . MET B 1 255 ? 17.484 -9.719 10.531 1 96.75 255 MET B N 1
ATOM 4842 C CA . MET B 1 255 ? 17.156 -8.703 9.531 1 96.75 255 MET B CA 1
ATOM 4843 C C . MET B 1 255 ? 17.797 -9.039 8.188 1 96.75 255 MET B C 1
ATOM 4845 O O . MET B 1 255 ? 18.859 -9.656 8.133 1 96.75 255 MET B O 1
ATOM 4849 N N . SER B 1 256 ? 17.062 -8.688 7.164 1 97.75 256 SER B N 1
ATOM 4850 C CA . SER B 1 256 ? 17.609 -8.898 5.828 1 97.75 256 SER B CA 1
ATOM 4851 C C . SER B 1 256 ? 18.953 -8.219 5.664 1 97.75 256 SER B C 1
ATOM 4853 O O . SER B 1 256 ? 19.188 -7.133 6.195 1 97.75 256 SER B O 1
ATOM 4855 N N . LYS B 1 257 ? 19.766 -8.781 4.75 1 97.25 257 LYS B N 1
ATOM 4856 C CA . LYS B 1 257 ? 21.156 -8.359 4.652 1 97.25 257 LYS B CA 1
ATOM 4857 C C . LYS B 1 257 ? 21.375 -7.461 3.441 1 97.25 257 LYS B C 1
ATOM 4859 O O . LYS B 1 257 ? 22.297 -6.637 3.432 1 97.25 257 LYS B O 1
ATOM 4864 N N . LYS B 1 258 ? 20.594 -7.676 2.381 1 97.75 258 LYS B N 1
ATOM 4865 C CA . LYS B 1 258 ? 20.766 -6.926 1.14 1 97.75 258 LYS B CA 1
ATOM 4866 C C . LYS B 1 258 ? 19.688 -5.863 0.984 1 97.75 258 LYS B C 1
ATOM 4868 O O . LYS B 1 258 ? 18.688 -5.863 1.722 1 97.75 258 LYS B O 1
ATOM 4873 N N . ASP B 1 259 ? 19.953 -4.992 0.062 1 96.25 259 ASP B N 1
ATOM 4874 C CA . ASP B 1 259 ? 18.969 -3.969 -0.256 1 96.25 259 ASP B CA 1
ATOM 4875 C C . ASP B 1 259 ? 17.719 -4.586 -0.882 1 96.25 259 ASP B C 1
ATOM 4877 O O . ASP B 1 259 ? 17.781 -5.656 -1.492 1 96.25 259 ASP B O 1
ATOM 4881 N N . LEU B 1 260 ? 16.625 -3.906 -0.695 1 98.38 260 LEU B N 1
ATOM 4882 C CA . LEU B 1 260 ? 15.336 -4.398 -1.163 1 98.38 260 LEU B CA 1
ATOM 4883 C C . LEU B 1 260 ? 15.391 -4.738 -2.648 1 98.38 260 LEU B C 1
ATOM 4885 O O . LEU B 1 260 ? 14.875 -5.773 -3.072 1 98.38 260 LEU B O 1
ATOM 4889 N N . LEU B 1 261 ? 16 -3.895 -3.447 1 98.12 261 LEU B N 1
ATOM 4890 C CA . LEU B 1 261 ? 16.047 -4.102 -4.891 1 98.12 261 LEU B CA 1
ATOM 4891 C C . LEU B 1 261 ? 16.812 -5.371 -5.234 1 98.12 261 LEU B C 1
ATOM 4893 O O . LEU B 1 261 ? 16.516 -6.039 -6.227 1 98.12 261 LEU B O 1
ATOM 4897 N N . TYR B 1 262 ? 17.797 -5.699 -4.43 1 98.56 262 TYR B N 1
ATOM 4898 C CA . TYR B 1 262 ? 18.547 -6.938 -4.648 1 98.56 262 TYR B CA 1
ATOM 4899 C C . TYR B 1 262 ? 17.594 -8.133 -4.684 1 98.56 262 TYR B C 1
ATOM 4901 O O . TYR B 1 262 ? 17.672 -8.969 -5.586 1 98.56 262 TYR B O 1
ATOM 4909 N N . TYR B 1 263 ? 16.719 -8.203 -3.73 1 98.81 263 TYR B N 1
ATOM 4910 C CA . TYR B 1 263 ? 15.812 -9.344 -3.631 1 98.81 263 TYR B CA 1
ATOM 4911 C C . TYR B 1 263 ? 14.82 -9.359 -4.789 1 98.81 263 TYR B C 1
ATOM 4913 O O . TYR B 1 263 ? 14.484 -10.43 -5.305 1 98.81 263 TYR B O 1
ATOM 4921 N N . PHE B 1 264 ? 14.375 -8.188 -5.254 1 98.81 264 PHE B N 1
ATOM 4922 C CA . PHE B 1 264 ? 13.469 -8.109 -6.395 1 98.81 264 PHE B CA 1
ATOM 4923 C C . PHE B 1 264 ? 14.195 -8.461 -7.688 1 98.81 264 PHE B C 1
ATOM 4925 O O . PHE B 1 264 ? 13.586 -8.945 -8.641 1 98.81 264 PHE B O 1
ATOM 4932 N N . LYS B 1 265 ? 15.438 -8.32 -7.734 1 98.56 265 LYS B N 1
ATOM 4933 C CA . LYS B 1 265 ? 16.203 -8.609 -8.945 1 98.56 265 LYS B CA 1
ATOM 4934 C C . LYS B 1 265 ? 16.719 -10.047 -8.945 1 98.56 265 LYS B C 1
ATOM 4936 O O . LYS B 1 265 ? 17.141 -10.555 -9.984 1 98.56 265 LYS B O 1
ATOM 4941 N N . ASN B 1 266 ? 16.625 -10.68 -7.762 1 98.62 266 ASN B N 1
ATOM 4942 C CA . ASN B 1 266 ? 17.25 -12 -7.699 1 98.62 266 ASN B CA 1
ATOM 4943 C C . ASN B 1 266 ? 16.25 -13.078 -7.32 1 98.62 266 ASN B C 1
ATOM 4945 O O . ASN B 1 266 ? 16.422 -14.25 -7.676 1 98.62 266 ASN B O 1
ATOM 4949 N N . ASN B 1 267 ? 15.156 -12.656 -6.621 1 98.88 267 ASN B N 1
ATOM 4950 C CA . ASN B 1 267 ? 14.289 -13.688 -6.07 1 98.88 267 ASN B CA 1
ATOM 4951 C C . ASN B 1 267 ? 12.836 -13.469 -6.477 1 98.88 267 ASN B C 1
ATOM 4953 O O . ASN B 1 267 ? 12.031 -14.414 -6.473 1 98.88 267 ASN B O 1
ATOM 4957 N N . ILE B 1 268 ? 12.438 -12.211 -6.879 1 98.94 268 ILE B N 1
ATOM 4958 C CA . ILE B 1 268 ? 11.023 -11.867 -6.953 1 98.94 268 ILE B CA 1
ATOM 4959 C C . ILE B 1 268 ? 10.672 -11.422 -8.367 1 98.94 268 ILE B C 1
ATOM 4961 O O . ILE B 1 268 ? 11.391 -10.617 -8.969 1 98.94 268 ILE B O 1
ATOM 4965 N N . TRP B 1 269 ? 9.633 -11.992 -8.969 1 98.94 269 TRP B N 1
ATOM 4966 C CA . TRP B 1 269 ? 9.039 -11.562 -10.227 1 98.94 269 TRP B CA 1
ATOM 4967 C C . TRP B 1 269 ? 7.676 -10.922 -10 1 98.94 269 TRP B C 1
ATOM 4969 O O . TRP B 1 269 ? 6.965 -11.281 -9.055 1 98.94 269 TRP B O 1
ATOM 4979 N N . VAL B 1 270 ? 7.312 -9.961 -10.844 1 98.94 270 VAL B N 1
ATOM 4980 C CA . VAL B 1 270 ? 5.996 -9.336 -10.766 1 98.94 270 VAL B CA 1
ATOM 4981 C C . VAL B 1 270 ? 5.23 -9.586 -12.062 1 98.94 270 VAL B C 1
ATOM 4983 O O . VAL B 1 270 ? 5.828 -9.898 -13.094 1 98.94 270 VAL B O 1
ATOM 4986 N N . THR B 1 271 ? 3.918 -9.484 -12 1 98.88 271 THR B N 1
ATOM 4987 C CA . THR B 1 271 ? 3.129 -9.734 -13.195 1 98.88 271 THR B CA 1
ATOM 4988 C C . THR B 1 271 ? 2.166 -8.586 -13.461 1 98.88 271 THR B C 1
ATOM 4990 O O . THR B 1 271 ? 1.896 -7.773 -12.57 1 98.88 271 THR B O 1
ATOM 4993 N N . THR B 1 272 ? 1.597 -8.562 -14.617 1 98.75 272 THR B N 1
ATOM 4994 C CA . THR B 1 272 ? 0.622 -7.551 -15.008 1 98.75 272 THR B CA 1
ATOM 4995 C C . THR B 1 272 ? -0.794 -8 -14.664 1 98.75 272 THR B C 1
ATOM 4997 O O . THR B 1 272 ? -1.771 -7.379 -15.086 1 98.75 272 THR B O 1
ATOM 5000 N N . SER B 1 273 ? -0.882 -9.07 -13.93 1 98.44 273 SER B N 1
ATOM 5001 C CA . SER B 1 273 ? -2.193 -9.609 -13.594 1 98.44 273 SER B CA 1
ATOM 5002 C C . SER B 1 273 ? -3.09 -8.547 -12.969 1 98.44 273 SER B C 1
ATOM 5004 O O . SER B 1 273 ? -2.768 -7.996 -11.914 1 98.44 273 SER B O 1
ATOM 5006 N N . GLY B 1 274 ? -4.156 -8.273 -13.641 1 97.75 274 GLY B N 1
ATOM 5007 C CA . GLY B 1 274 ? -5.172 -7.383 -13.094 1 97.75 274 GLY B CA 1
ATOM 5008 C C . GLY B 1 274 ? -4.723 -5.938 -13.031 1 97.75 274 GLY B C 1
ATOM 5009 O O . GLY B 1 274 ? -5.363 -5.109 -12.383 1 97.75 274 GLY B O 1
ATOM 5010 N N . HIS B 1 275 ? -3.654 -5.574 -13.562 1 98.44 275 HIS B N 1
ATOM 5011 C CA . HIS B 1 275 ? -3.129 -4.215 -13.602 1 98.44 275 HIS B CA 1
ATOM 5012 C C . HIS B 1 275 ? -2.602 -3.873 -14.992 1 98.44 275 HIS B C 1
ATOM 5014 O O . HIS B 1 275 ? -1.406 -4.02 -15.266 1 98.44 275 HIS B O 1
ATOM 5020 N N . PHE B 1 276 ? -3.506 -3.289 -15.836 1 98.62 276 PHE B N 1
ATOM 5021 C CA . PHE B 1 276 ? -3.217 -3.061 -17.25 1 98.62 276 PHE B CA 1
ATOM 5022 C C . PHE B 1 276 ? -2.889 -1.596 -17.5 1 98.62 276 PHE B C 1
ATOM 5024 O O . PHE B 1 276 ? -3.639 -0.897 -18.188 1 98.62 276 PHE B O 1
ATOM 5031 N N . SER B 1 277 ? -1.786 -1.158 -16.953 1 98.62 277 SER B N 1
ATOM 5032 C CA . SER B 1 277 ? -1.348 0.23 -17.047 1 98.62 277 SER B CA 1
ATOM 5033 C C . SER B 1 277 ? 0.064 0.326 -17.625 1 98.62 277 SER B C 1
ATOM 5035 O O . SER B 1 277 ? 1.032 -0.049 -16.953 1 98.62 277 SER B O 1
ATOM 5037 N N . THR B 1 278 ? 0.167 0.892 -18.828 1 98.69 278 THR B N 1
ATOM 5038 C CA . THR B 1 278 ? 1.462 1.027 -19.484 1 98.69 278 THR B CA 1
ATOM 5039 C C . THR B 1 278 ? 2.379 1.952 -18.688 1 98.69 278 THR B C 1
ATOM 5041 O O . THR B 1 278 ? 3.559 1.649 -18.5 1 98.69 278 THR B O 1
ATOM 5044 N N . PRO B 1 279 ? 1.876 3.111 -18.125 1 98.25 279 PRO B N 1
ATOM 5045 C CA . PRO B 1 279 ? 2.746 3.957 -17.297 1 98.25 279 PRO B CA 1
ATOM 5046 C C . PRO B 1 279 ? 3.299 3.225 -16.078 1 98.25 279 PRO B C 1
ATOM 5048 O O . PRO B 1 279 ? 4.453 3.438 -15.703 1 98.25 279 PRO B O 1
ATOM 5051 N N . THR B 1 280 ? 2.502 2.367 -15.469 1 98.75 280 THR B N 1
ATOM 5052 C CA . THR B 1 280 ? 2.967 1.631 -14.297 1 98.75 280 THR B CA 1
ATOM 5053 C C . THR B 1 280 ? 4.012 0.593 -14.695 1 98.75 280 THR B C 1
ATOM 5055 O O . THR B 1 280 ? 5.012 0.411 -13.992 1 98.75 280 THR B O 1
ATOM 5058 N N . VAL B 1 281 ? 3.762 -0.076 -15.836 1 98.88 281 VAL B N 1
ATOM 5059 C CA . VAL B 1 281 ? 4.738 -1.039 -16.328 1 98.88 281 VAL B CA 1
ATOM 5060 C C . VAL B 1 281 ? 6.074 -0.342 -16.562 1 98.88 281 VAL B C 1
ATOM 5062 O O . VAL B 1 281 ? 7.129 -0.849 -16.172 1 98.88 281 VAL B O 1
ATOM 5065 N N . ARG B 1 282 ? 6.035 0.804 -17.203 1 98.69 282 ARG B N 1
ATOM 5066 C CA . ARG B 1 282 ? 7.254 1.562 -17.469 1 98.69 282 ARG B CA 1
ATOM 5067 C C . ARG B 1 282 ? 7.98 1.901 -16.172 1 98.69 282 ARG B C 1
ATOM 5069 O O . ARG B 1 282 ? 9.195 1.736 -16.062 1 98.69 282 ARG B O 1
ATOM 5076 N N . TYR B 1 283 ? 7.254 2.363 -15.203 1 98.56 283 TYR B N 1
ATOM 5077 C CA . TYR B 1 283 ? 7.816 2.734 -13.914 1 98.56 283 TYR B CA 1
ATOM 5078 C C . TYR B 1 283 ? 8.516 1.548 -13.258 1 98.56 283 TYR B C 1
ATOM 5080 O O . TYR B 1 283 ? 9.633 1.676 -12.766 1 98.56 283 TYR B O 1
ATOM 5088 N N . VAL B 1 284 ? 7.887 0.376 -13.266 1 98.81 284 VAL B N 1
ATOM 5089 C CA . VAL B 1 284 ? 8.438 -0.831 -12.656 1 98.81 284 VAL B CA 1
ATOM 5090 C C . VAL B 1 284 ? 9.656 -1.299 -13.445 1 98.81 284 VAL B C 1
ATOM 5092 O O . VAL B 1 284 ? 10.672 -1.687 -12.859 1 98.81 284 VAL B O 1
ATOM 5095 N N . ALA B 1 285 ? 9.562 -1.213 -14.758 1 98.75 285 ALA B N 1
ATOM 5096 C CA . ALA B 1 285 ? 10.656 -1.647 -15.625 1 98.75 285 ALA B CA 1
ATOM 5097 C C . ALA B 1 285 ? 11.898 -0.789 -15.406 1 98.75 285 ALA B C 1
ATOM 5099 O O . ALA B 1 285 ? 13.023 -1.279 -15.508 1 98.75 285 ALA B O 1
ATOM 5100 N N . ASP B 1 286 ? 11.727 0.445 -15.078 1 97.75 286 ASP B N 1
ATOM 5101 C CA . ASP B 1 286 ? 12.844 1.346 -14.828 1 97.75 286 ASP B CA 1
ATOM 5102 C C . ASP B 1 286 ? 13.672 0.875 -13.633 1 97.75 286 ASP B C 1
ATOM 5104 O O . ASP B 1 286 ? 14.883 1.113 -13.578 1 97.75 286 ASP B O 1
ATOM 5108 N N . TYR B 1 287 ? 13.047 0.204 -12.719 1 97.88 287 TYR B N 1
ATOM 5109 C CA . TYR B 1 287 ? 13.742 -0.279 -11.531 1 97.88 287 TYR B CA 1
ATOM 5110 C C . TYR B 1 287 ? 14.242 -1.706 -11.727 1 97.88 287 TYR B C 1
ATOM 5112 O O . TYR B 1 287 ? 15.383 -2.027 -11.391 1 97.88 287 TYR B O 1
ATOM 5120 N N . LEU B 1 288 ? 13.406 -2.541 -12.273 1 98.38 288 LEU B N 1
ATOM 5121 C CA . LEU B 1 288 ? 13.648 -3.977 -12.195 1 98.38 288 LEU B CA 1
ATOM 5122 C C . LEU B 1 288 ? 14.133 -4.52 -13.539 1 98.38 288 LEU B C 1
ATOM 5124 O O . LEU B 1 288 ? 14.719 -5.605 -13.602 1 98.38 288 LEU B O 1
ATOM 5128 N N . GLY B 1 289 ? 13.906 -3.775 -14.625 1 98.38 289 GLY B N 1
ATOM 5129 C CA . GLY B 1 289 ? 14.102 -4.32 -15.961 1 98.38 289 GLY B CA 1
ATOM 5130 C C . GLY B 1 289 ? 12.969 -5.227 -16.406 1 98.38 289 GLY B C 1
ATOM 5131 O O . GLY B 1 289 ? 12.195 -5.715 -15.578 1 98.38 289 GLY B O 1
ATOM 5132 N N . PRO B 1 290 ? 12.844 -5.395 -17.719 1 98.75 290 PRO B N 1
ATOM 5133 C CA . PRO B 1 290 ? 11.758 -6.238 -18.234 1 98.75 290 PRO B CA 1
ATOM 5134 C C . PRO B 1 290 ? 11.906 -7.703 -17.812 1 98.75 290 PRO B C 1
ATOM 5136 O O . PRO B 1 290 ? 10.938 -8.461 -17.859 1 98.75 290 PRO B O 1
ATOM 5139 N N . GLU B 1 291 ? 13.125 -8.125 -17.375 1 98.62 291 GLU B N 1
ATOM 5140 C CA . GLU B 1 291 ? 13.398 -9.523 -17.094 1 98.62 291 GLU B CA 1
ATOM 5141 C C . GLU B 1 291 ? 12.68 -9.984 -15.828 1 98.62 291 GLU B C 1
ATOM 5143 O O . GLU B 1 291 ? 12.586 -11.188 -15.562 1 98.62 291 GLU B O 1
ATOM 5148 N N . ARG B 1 292 ? 12.102 -9.008 -15.047 1 98.81 292 ARG B N 1
ATOM 5149 C CA . ARG B 1 292 ? 11.438 -9.359 -13.797 1 98.81 292 ARG B CA 1
ATOM 5150 C C . ARG B 1 292 ? 9.93 -9.195 -13.914 1 98.81 292 ARG B C 1
ATOM 5152 O O . ARG B 1 292 ? 9.203 -9.383 -12.938 1 98.81 292 ARG B O 1
ATOM 5159 N N . ILE B 1 293 ? 9.438 -8.867 -15.055 1 98.94 293 ILE B N 1
ATOM 5160 C CA . ILE B 1 293 ? 8.016 -8.625 -15.281 1 98.94 293 ILE B CA 1
ATOM 5161 C C . ILE B 1 293 ? 7.445 -9.703 -16.188 1 98.94 293 ILE B C 1
ATOM 5163 O O . ILE B 1 293 ? 8.086 -10.094 -17.172 1 98.94 293 ILE B O 1
ATOM 5167 N N . MET B 1 294 ? 6.289 -10.211 -15.844 1 98.94 294 MET B N 1
ATOM 5168 C CA . MET B 1 294 ? 5.645 -11.234 -16.656 1 98.94 294 MET B CA 1
ATOM 5169 C C . MET B 1 294 ? 4.195 -10.867 -16.953 1 98.94 294 MET B C 1
ATOM 5171 O O . MET B 1 294 ? 3.506 -10.312 -16.094 1 98.94 294 MET B O 1
ATOM 5175 N N . PHE B 1 295 ? 3.77 -11.234 -18.094 1 98.75 295 PHE B N 1
ATOM 5176 C CA . PHE B 1 295 ? 2.391 -11.031 -18.531 1 98.75 295 PHE B CA 1
ATOM 5177 C C . PHE B 1 295 ? 1.449 -11.984 -17.797 1 98.75 295 PHE B C 1
ATOM 5179 O O . PHE B 1 295 ? 1.775 -13.156 -17.609 1 98.75 295 PHE B O 1
ATOM 5186 N N . SER B 1 296 ? 0.357 -11.469 -17.359 1 98.62 296 SER B N 1
ATOM 5187 C CA . SER B 1 296 ? -0.754 -12.242 -16.828 1 98.62 296 SER B CA 1
ATOM 5188 C C . SER B 1 296 ? -2.049 -11.438 -16.828 1 98.62 296 SER B C 1
ATOM 5190 O O . SER B 1 296 ? -2.02 -10.211 -16.891 1 98.62 296 SER B O 1
ATOM 5192 N N . VAL B 1 297 ? -3.225 -12.086 -16.766 1 98.25 297 VAL B N 1
ATOM 5193 C CA . VAL B 1 297 ? -4.492 -11.383 -16.938 1 98.25 297 VAL B CA 1
ATOM 5194 C C . VAL B 1 297 ? -5.301 -11.445 -15.648 1 98.25 297 VAL B C 1
ATOM 5196 O O . VAL B 1 297 ? -5.727 -10.414 -15.125 1 98.25 297 VAL B O 1
ATOM 5199 N N . ASP B 1 298 ? -5.551 -12.625 -15.047 1 97.44 298 ASP B N 1
ATOM 5200 C CA . ASP B 1 298 ? -6.348 -12.789 -13.836 1 97.44 298 ASP B CA 1
ATOM 5201 C C . ASP B 1 298 ? -7.785 -13.172 -14.172 1 97.44 298 ASP B C 1
ATOM 5203 O O . ASP B 1 298 ? -8.727 -12.68 -13.547 1 97.44 298 ASP B O 1
ATOM 5207 N N . THR B 1 299 ? -7.98 -14.094 -15.109 1 96.12 299 THR B N 1
ATOM 5208 C CA . THR B 1 299 ? -9.328 -14.562 -15.422 1 96.12 299 THR B CA 1
ATOM 5209 C C . THR B 1 299 ? -9.797 -15.562 -14.375 1 96.12 299 THR B C 1
ATOM 5211 O O . THR B 1 299 ? -8.992 -16.281 -13.781 1 96.12 299 THR B O 1
ATOM 5214 N N . PRO B 1 300 ? -11.078 -15.586 -14.172 1 94.62 300 PRO B N 1
ATOM 5215 C CA . PRO B 1 300 ? -12.133 -14.844 -14.867 1 94.62 300 PRO B CA 1
ATOM 5216 C C . PRO B 1 300 ? -12.508 -13.547 -14.148 1 94.62 300 PRO B C 1
ATOM 5218 O O . PRO B 1 300 ? -13.57 -12.977 -14.422 1 94.62 300 PRO B O 1
ATOM 5221 N N . TYR B 1 301 ? -11.758 -13.062 -13.195 1 94.75 301 TYR B N 1
ATOM 5222 C CA . TYR B 1 301 ? -12.031 -11.781 -12.562 1 94.75 301 TYR B CA 1
ATOM 5223 C C . TYR B 1 301 ? -11.883 -10.641 -13.562 1 94.75 301 TYR B C 1
ATOM 5225 O O . TYR B 1 301 ? -12.703 -9.719 -13.594 1 94.75 301 TYR B O 1
ATOM 5233 N N . GLU B 1 302 ? -10.859 -10.664 -14.297 1 96.19 302 GLU B N 1
ATOM 5234 C CA . GLU B 1 302 ? -10.68 -9.852 -15.492 1 96.19 302 GLU B CA 1
ATOM 5235 C C . GLU B 1 302 ? -11.031 -10.641 -16.75 1 96.19 302 GLU B C 1
ATOM 5237 O O . GLU B 1 302 ? -11.297 -11.836 -16.688 1 96.19 302 GLU B O 1
ATOM 5242 N N . THR B 1 303 ? -11.086 -10.008 -17.859 1 95.56 303 THR B N 1
ATOM 5243 C CA . THR B 1 303 ? -11.344 -10.711 -19.109 1 95.56 303 THR B CA 1
ATOM 5244 C C . THR B 1 303 ? -10.102 -10.727 -20 1 95.56 303 THR B C 1
ATOM 5246 O O . THR B 1 303 ? -9.266 -9.828 -19.906 1 95.56 303 THR B O 1
ATOM 5249 N N . ILE B 1 304 ? -9.992 -11.711 -20.75 1 95.94 304 ILE B N 1
ATOM 5250 C CA . ILE B 1 304 ? -8.883 -11.828 -21.703 1 95.94 304 ILE B CA 1
ATOM 5251 C C . ILE B 1 304 ? -8.906 -10.633 -22.656 1 95.94 304 ILE B C 1
ATOM 5253 O O . ILE B 1 304 ? -7.852 -10.109 -23.031 1 95.94 304 ILE B O 1
ATOM 5257 N N . GLU B 1 305 ? -10.094 -10.227 -23.031 1 95.25 305 GLU B N 1
ATOM 5258 C CA . GLU B 1 305 ? -10.258 -9.086 -23.938 1 95.25 305 GLU B CA 1
ATOM 5259 C C . GLU B 1 305 ? -9.625 -7.824 -23.359 1 95.25 305 GLU B C 1
ATOM 5261 O O . GLU B 1 305 ? -8.992 -7.055 -24.078 1 95.25 305 GLU B O 1
ATOM 5266 N N . ASN B 1 306 ? -9.789 -7.715 -22.047 1 95.69 306 ASN B N 1
ATOM 5267 C CA . ASN B 1 306 ? -9.211 -6.539 -21.406 1 95.69 306 ASN B CA 1
ATOM 5268 C C . ASN B 1 306 ? -7.691 -6.652 -21.297 1 95.69 306 ASN B C 1
ATOM 5270 O O . ASN B 1 306 ? -6.961 -5.73 -21.656 1 95.69 306 ASN B O 1
ATOM 5274 N N . GLY B 1 307 ? -7.223 -7.805 -20.781 1 97.88 307 GLY B N 1
ATOM 5275 C CA . GLY B 1 307 ? -5.801 -7.996 -20.547 1 97.88 307 GLY B CA 1
ATOM 5276 C C . GLY B 1 307 ? -4.988 -8.086 -21.828 1 97.88 307 GLY B C 1
ATOM 5277 O O . GLY B 1 307 ? -4.047 -7.316 -22.031 1 97.88 307 GLY B O 1
ATOM 5278 N N . VAL B 1 308 ? -5.367 -8.977 -22.703 1 98.38 308 VAL B N 1
ATOM 5279 C CA . VAL B 1 308 ? -4.664 -9.164 -23.969 1 98.38 308 VAL B CA 1
ATOM 5280 C C . VAL B 1 308 ? -4.898 -7.965 -24.875 1 98.38 308 VAL B C 1
ATOM 5282 O O . VAL B 1 308 ? -3.994 -7.531 -25.594 1 98.38 308 VAL B O 1
ATOM 5285 N N . GLY B 1 309 ? -6.152 -7.449 -24.828 1 98.06 309 GLY B N 1
ATOM 5286 C CA . GLY B 1 309 ? -6.453 -6.258 -25.609 1 98.06 309 GLY B CA 1
ATOM 5287 C C . GLY B 1 309 ? -5.547 -5.086 -25.281 1 98.06 309 GLY B C 1
ATOM 5288 O O . GLY B 1 309 ? -5.07 -4.395 -26.188 1 98.06 309 GLY B O 1
ATOM 5289 N N . TRP B 1 310 ? -5.312 -4.883 -24.031 1 98.62 310 TRP B N 1
ATOM 5290 C CA . TRP B 1 310 ? -4.379 -3.846 -23.594 1 98.62 310 TRP B CA 1
ATOM 5291 C C . TRP B 1 310 ? -2.957 -4.18 -24.047 1 98.62 310 TRP B C 1
ATOM 5293 O O . TRP B 1 310 ? -2.281 -3.35 -24.656 1 98.62 310 TRP B O 1
ATOM 5303 N N . PHE B 1 311 ? -2.48 -5.387 -23.781 1 98.81 311 PHE B N 1
ATOM 5304 C CA . PHE B 1 311 ? -1.09 -5.766 -24 1 98.81 311 PHE B CA 1
ATOM 5305 C C . PHE B 1 311 ? -0.739 -5.691 -25.484 1 98.81 311 PHE B C 1
ATOM 5307 O O . PHE B 1 311 ? 0.291 -5.121 -25.859 1 98.81 311 PHE B O 1
ATOM 5314 N N . ASP B 1 312 ? -1.6 -6.242 -26.328 1 98.56 312 ASP B N 1
ATOM 5315 C CA . ASP B 1 312 ? -1.358 -6.234 -27.766 1 98.56 312 ASP B CA 1
ATOM 5316 C C . ASP B 1 312 ? -1.712 -4.879 -28.375 1 98.56 312 ASP B C 1
ATOM 5318 O O . ASP B 1 312 ? -1.065 -4.434 -29.328 1 98.56 312 ASP B O 1
ATOM 5322 N N . GLY B 1 313 ? -2.762 -4.285 -27.828 1 98.38 313 GLY B N 1
ATOM 5323 C CA . GLY B 1 313 ? -3.193 -2.996 -28.344 1 98.38 313 GLY B CA 1
ATOM 5324 C C . GLY B 1 313 ? -2.188 -1.888 -28.094 1 98.38 313 GLY B C 1
ATOM 5325 O O . GLY B 1 313 ? -2.117 -0.926 -28.875 1 98.38 313 GLY B O 1
ATOM 5326 N N . GLU B 1 314 ? -1.467 -2.037 -27.031 1 98.5 314 GLU B N 1
ATOM 5327 C CA . GLU B 1 314 ? -0.471 -1.026 -26.688 1 98.5 314 GLU B CA 1
ATOM 5328 C C . GLU B 1 314 ? 0.944 -1.531 -26.969 1 98.5 314 GLU B C 1
ATOM 5330 O O . GLU B 1 314 ? 1.884 -1.174 -26.25 1 98.5 314 GLU B O 1
ATOM 5335 N N . GLU B 1 315 ? 1.096 -2.355 -27.922 1 98.5 315 GLU B N 1
ATOM 5336 C CA . GLU B 1 315 ? 2.373 -2.998 -28.219 1 98.5 315 GLU B CA 1
ATOM 5337 C C . GLU B 1 315 ? 3.484 -1.966 -28.391 1 98.5 315 GLU B C 1
ATOM 5339 O O . GLU B 1 315 ? 4.57 -2.121 -27.828 1 98.5 315 GLU B O 1
ATOM 5344 N N . ASP B 1 316 ? 3.266 -0.922 -29.125 1 98.62 316 ASP B N 1
ATOM 5345 C CA . ASP B 1 316 ? 4.297 0.08 -29.391 1 98.62 316 ASP B CA 1
ATOM 5346 C C . ASP B 1 316 ? 4.734 0.768 -28.094 1 98.62 316 ASP B C 1
ATOM 5348 O O . ASP B 1 316 ? 5.93 0.902 -27.828 1 98.62 316 ASP B O 1
ATOM 5352 N N . ALA B 1 317 ? 3.775 1.188 -27.359 1 98.69 317 ALA B N 1
ATOM 5353 C CA . ALA B 1 317 ? 4.07 1.888 -26.125 1 98.69 317 ALA B CA 1
ATOM 5354 C C . ALA B 1 317 ? 4.766 0.964 -25.125 1 98.69 317 ALA B C 1
ATOM 5356 O O . ALA B 1 317 ? 5.707 1.375 -24.438 1 98.69 317 ALA B O 1
ATOM 5357 N N . LEU B 1 318 ? 4.309 -0.25 -25.031 1 98.81 318 LEU B N 1
ATOM 5358 C CA . LEU B 1 318 ? 4.91 -1.223 -24.125 1 98.81 318 LEU B CA 1
ATOM 5359 C C . LEU B 1 318 ? 6.32 -1.587 -24.578 1 98.81 318 LEU B C 1
ATOM 5361 O O . LEU B 1 318 ? 7.215 -1.765 -23.75 1 98.81 318 LEU B O 1
ATOM 5365 N N . THR B 1 319 ? 6.477 -1.722 -25.875 1 98.81 319 THR B N 1
ATOM 5366 C CA . THR B 1 319 ? 7.805 -1.995 -26.406 1 98.81 319 THR B CA 1
ATOM 5367 C C . THR B 1 319 ? 8.789 -0.906 -26 1 98.81 319 THR B C 1
ATOM 5369 O O . THR B 1 319 ? 9.906 -1.203 -25.562 1 98.81 319 THR B O 1
ATOM 5372 N N . ARG B 1 320 ? 8.375 0.339 -26.109 1 98.31 320 ARG B N 1
ATOM 5373 C CA . ARG B 1 320 ? 9.219 1.447 -25.672 1 98.31 320 ARG B CA 1
ATOM 5374 C C . ARG B 1 320 ? 9.461 1.392 -24.172 1 98.31 320 ARG B C 1
ATOM 5376 O O . ARG B 1 320 ? 10.594 1.546 -23.719 1 98.31 320 ARG B O 1
ATOM 5383 N N . ALA B 1 321 ? 8.453 1.095 -23.406 1 98.56 321 ALA B N 1
ATOM 5384 C CA . ALA B 1 321 ? 8.516 1.066 -21.953 1 98.56 321 ALA B CA 1
ATOM 5385 C C . ALA B 1 321 ? 9.438 -0.049 -21.469 1 98.56 321 ALA B C 1
ATOM 5387 O O . ALA B 1 321 ? 10.078 0.081 -20.422 1 98.56 321 ALA B O 1
ATOM 5388 N N . LEU B 1 322 ? 9.523 -1.075 -22.25 1 98.75 322 LEU B N 1
ATOM 5389 C CA . LEU B 1 322 ? 10.219 -2.281 -21.812 1 98.75 322 LEU B CA 1
ATOM 5390 C C . LEU B 1 322 ? 11.602 -2.379 -22.469 1 98.75 322 LEU B C 1
ATOM 5392 O O . LEU B 1 322 ? 12.25 -3.42 -22.391 1 98.75 322 LEU B O 1
ATOM 5396 N N . GLY B 1 323 ? 12.016 -1.423 -23.109 1 98.12 323 GLY B N 1
ATOM 5397 C CA . GLY B 1 323 ? 13.383 -1.337 -23.609 1 98.12 323 GLY B CA 1
ATOM 5398 C C . GLY B 1 323 ? 13.562 -1.965 -24.969 1 98.12 323 GLY B C 1
ATOM 5399 O O . GLY B 1 323 ? 14.688 -2.309 -25.359 1 98.12 323 GLY B O 1
ATOM 5400 N N . GLY B 1 324 ? 12.453 -2.176 -25.703 1 98.38 324 GLY B N 1
ATOM 5401 C CA . GLY B 1 324 ? 12.555 -2.717 -27.047 1 98.38 324 GLY B CA 1
ATOM 5402 C C . GLY B 1 324 ? 11.797 -4.02 -27.234 1 98.38 324 GLY B C 1
ATOM 5403 O O . GLY B 1 324 ? 11.117 -4.48 -26.312 1 98.38 324 GLY B O 1
ATOM 5404 N N . GLU B 1 325 ? 11.938 -4.562 -28.375 1 98.12 325 GLU B N 1
ATOM 5405 C CA . GLU B 1 325 ? 11.211 -5.77 -28.766 1 98.12 325 GLU B CA 1
ATOM 5406 C C . GLU B 1 325 ? 11.57 -6.945 -27.859 1 98.12 325 GLU B C 1
ATOM 5408 O O . GLU B 1 325 ? 10.711 -7.758 -27.516 1 98.12 325 GLU B O 1
ATOM 5413 N N . ASP B 1 326 ? 12.82 -6.992 -27.562 1 98.25 326 ASP B N 1
ATOM 5414 C CA . ASP B 1 326 ? 13.266 -8.078 -26.688 1 98.25 326 ASP B CA 1
ATOM 5415 C C . ASP B 1 326 ? 12.57 -8.016 -25.328 1 98.25 326 ASP B C 1
ATOM 5417 O O . ASP B 1 326 ? 12.148 -9.047 -24.797 1 98.25 326 ASP B O 1
ATOM 5421 N N . GLY B 1 327 ? 12.516 -6.812 -24.797 1 98.69 327 GLY B N 1
ATOM 5422 C CA . GLY B 1 327 ? 11.82 -6.637 -23.531 1 98.69 327 GLY B CA 1
ATOM 5423 C C . GLY B 1 327 ? 10.352 -7.016 -23.609 1 98.69 327 GLY B C 1
ATOM 5424 O O . GLY B 1 327 ? 9.828 -7.656 -22.688 1 98.69 327 GLY B O 1
ATOM 5425 N N . TYR B 1 328 ? 9.688 -6.598 -24.672 1 98.62 328 TYR B N 1
ATOM 5426 C CA . TYR B 1 328 ? 8.281 -6.938 -24.891 1 98.62 328 TYR B CA 1
ATOM 5427 C C . TYR B 1 328 ? 8.094 -8.445 -24.938 1 98.62 328 TYR B C 1
ATOM 5429 O O . TYR B 1 328 ? 7.18 -8.984 -24.297 1 98.62 328 TYR B O 1
ATOM 5437 N N . LYS B 1 329 ? 8.969 -9.156 -25.562 1 98.19 329 LYS B N 1
ATOM 5438 C CA . LYS B 1 329 ? 8.898 -10.609 -25.688 1 98.19 329 LYS B CA 1
ATOM 5439 C C . LYS B 1 329 ? 9.188 -11.297 -24.359 1 98.19 329 LYS B C 1
ATOM 5441 O O . LYS B 1 329 ? 8.586 -12.32 -24.031 1 98.19 329 LYS B O 1
ATOM 5446 N N . LYS B 1 330 ? 10.172 -10.742 -23.656 1 98.62 330 LYS B N 1
ATOM 5447 C CA . LYS B 1 330 ? 10.469 -11.273 -22.328 1 98.62 330 LYS B CA 1
ATOM 5448 C C . LYS B 1 330 ? 9.227 -11.281 -21.438 1 98.62 330 LYS B C 1
ATOM 5450 O O . LYS B 1 330 ? 8.906 -12.297 -20.828 1 98.62 330 LYS B O 1
ATOM 5455 N N . VAL B 1 331 ? 8.562 -10.172 -21.484 1 98.88 331 VAL B N 1
ATOM 5456 C CA . VAL B 1 331 ? 7.398 -10.023 -20.609 1 98.88 331 VAL B CA 1
ATOM 5457 C C . VAL B 1 331 ? 6.266 -10.922 -21.109 1 98.88 331 VAL B C 1
ATOM 5459 O O . VAL B 1 331 ? 5.578 -11.562 -20.312 1 98.88 331 VAL B O 1
ATOM 5462 N N . ALA B 1 332 ? 6.148 -11.039 -22.328 1 98.56 332 ALA B N 1
ATOM 5463 C CA . ALA B 1 332 ? 5.031 -11.766 -22.922 1 98.56 332 ALA B CA 1
ATOM 5464 C C . ALA B 1 332 ? 5.152 -13.266 -22.672 1 98.56 332 ALA B C 1
ATOM 5466 O O . ALA B 1 332 ? 4.148 -13.945 -22.438 1 98.56 332 ALA B O 1
ATOM 5467 N N . ARG B 1 333 ? 6.43 -13.812 -22.812 1 97.69 333 ARG B N 1
ATOM 5468 C CA . ARG B 1 333 ? 6.453 -15.266 -22.719 1 97.69 333 ARG B CA 1
ATOM 5469 C C . ARG B 1 333 ? 7.816 -15.766 -22.25 1 97.69 333 ARG B C 1
ATOM 5471 O O . ARG B 1 333 ? 7.906 -16.75 -21.516 1 97.69 333 ARG B O 1
ATOM 5478 N N . GLU B 1 334 ? 8.961 -15.047 -22.531 1 98.06 334 GLU B N 1
ATOM 5479 C CA . GLU B 1 334 ? 10.281 -15.641 -22.312 1 98.06 334 GLU B CA 1
ATOM 5480 C C . GLU B 1 334 ? 10.609 -15.742 -20.828 1 98.06 334 GLU B C 1
ATOM 5482 O O . GLU B 1 334 ? 11.219 -16.719 -20.391 1 98.06 334 GLU B O 1
ATOM 5487 N N . ASN B 1 335 ? 10.297 -14.719 -20.094 1 98.81 335 ASN B N 1
ATOM 5488 C CA . ASN B 1 335 ? 10.531 -14.797 -18.656 1 98.81 335 ASN B CA 1
ATOM 5489 C C . ASN B 1 335 ? 9.789 -15.969 -18.016 1 98.81 335 ASN B C 1
ATOM 5491 O O . ASN B 1 335 ? 10.367 -16.719 -17.234 1 98.81 335 ASN B O 1
ATOM 5495 N N . ALA B 1 336 ? 8.547 -16.094 -18.344 1 98.75 336 ALA B N 1
ATOM 5496 C CA . ALA B 1 336 ? 7.738 -17.188 -17.781 1 98.75 336 ALA B CA 1
ATOM 5497 C C . ALA B 1 336 ? 8.227 -18.531 -18.281 1 98.75 336 ALA B C 1
ATOM 5499 O O . ALA B 1 336 ? 8.227 -19.516 -17.531 1 98.75 336 ALA B O 1
ATOM 5500 N N . LYS B 1 337 ? 8.633 -18.641 -19.562 1 98 337 LYS B N 1
ATOM 5501 C CA . LYS B 1 337 ? 9.219 -19.875 -20.094 1 98 337 LYS B CA 1
ATOM 5502 C C . LYS B 1 337 ? 10.367 -20.359 -19.203 1 98 337 LYS B C 1
ATOM 5504 O O . LYS B 1 337 ? 10.422 -21.531 -18.844 1 98 337 LYS B O 1
ATOM 5509 N N . LYS B 1 338 ? 11.172 -19.422 -18.922 1 98.31 338 LYS B N 1
ATOM 5510 C CA . LYS B 1 338 ? 12.352 -19.75 -18.141 1 98.31 338 LYS B CA 1
ATOM 5511 C C . LYS B 1 338 ? 11.977 -20.109 -16.703 1 98.31 338 LYS B C 1
ATOM 5513 O O . LYS B 1 338 ? 12.453 -21.109 -16.172 1 98.31 338 LYS B O 1
ATOM 5518 N N . LEU B 1 339 ? 11.125 -19.312 -16.078 1 98.75 339 LEU B N 1
ATOM 5519 C CA . LEU B 1 339 ? 10.766 -19.484 -14.68 1 98.75 339 LEU B CA 1
ATOM 5520 C C . LEU B 1 339 ? 10.055 -20.828 -14.461 1 98.75 339 LEU B C 1
ATOM 5522 O O . LEU B 1 339 ? 10.328 -21.516 -13.484 1 98.75 339 LEU B O 1
ATOM 5526 N N . PHE B 1 340 ? 9.164 -21.172 -15.406 1 98.5 340 PHE B N 1
ATOM 5527 C CA . PHE B 1 340 ? 8.32 -22.359 -15.234 1 98.5 340 PHE B CA 1
ATOM 5528 C C . PHE B 1 340 ? 8.891 -23.547 -16.016 1 98.5 340 PHE B C 1
ATOM 5530 O O . PHE B 1 340 ? 8.266 -24.609 -16.078 1 98.5 340 PHE B O 1
ATOM 5537 N N . LYS B 1 341 ? 10.023 -23.406 -16.672 1 96.94 341 LYS B N 1
ATOM 5538 C CA . LYS B 1 341 ? 10.734 -24.453 -17.406 1 96.94 341 LYS B CA 1
ATOM 5539 C C . LYS B 1 341 ? 9.859 -25.047 -18.5 1 96.94 341 LYS B C 1
ATOM 5541 O O . LYS B 1 341 ? 9.734 -26.266 -18.594 1 96.94 341 LYS B O 1
ATOM 5546 N N . LEU B 1 342 ? 9.258 -24.047 -19.172 1 97.38 342 LEU B N 1
ATOM 5547 C CA . LEU B 1 342 ? 8.438 -24.469 -20.297 1 97.38 342 LEU B CA 1
ATOM 5548 C C . LEU B 1 342 ? 9.273 -24.531 -21.578 1 97.38 342 LEU B C 1
ATOM 5550 O O . LEU B 1 342 ? 10.094 -23.656 -21.828 1 97.38 342 LEU B O 1
ATOM 5554 N N . THR B 1 343 ? 9.25 -25.641 -22.312 1 90 343 THR B N 1
ATOM 5555 C CA . THR B 1 343 ? 10.016 -25.781 -23.547 1 90 343 THR B CA 1
ATOM 5556 C C . THR B 1 343 ? 9.094 -25.938 -24.75 1 90 343 THR B C 1
ATOM 5558 O O . THR B 1 343 ? 9.289 -25.266 -25.766 1 90 343 THR B O 1
ATOM 5561 N N . LYS B 1 344 ? 8.109 -26.812 -24.656 1 93.56 344 LYS B N 1
ATOM 5562 C CA . LYS B 1 344 ? 7.184 -27.031 -25.766 1 93.56 344 LYS B CA 1
ATOM 5563 C C . LYS B 1 344 ? 5.738 -26.781 -25.344 1 93.56 344 LYS B C 1
ATOM 5565 O O . LYS B 1 344 ? 5.238 -27.422 -24.406 1 93.56 344 LYS B O 1
ATOM 5570 N N . TYR B 1 345 ? 5.102 -25.734 -25.953 1 96.88 345 TYR B N 1
ATOM 5571 C CA . TYR B 1 345 ? 3.686 -25.422 -25.781 1 96.88 345 TYR B CA 1
ATOM 5572 C C . TYR B 1 345 ? 3.139 -24.734 -27.031 1 96.88 345 TYR B C 1
ATOM 5574 O O . TYR B 1 345 ? 3.873 -24.5 -27.984 1 96.88 345 TYR B O 1
ATOM 5582 N N . HIS B 1 346 ? 1.896 -24.594 -27.078 1 96.69 346 HIS B N 1
ATOM 5583 C CA . HIS B 1 346 ? 1.229 -24.031 -28.25 1 96.69 346 HIS B CA 1
ATOM 5584 C C . HIS B 1 346 ? 1.792 -22.672 -28.609 1 96.69 346 HIS B C 1
ATOM 5586 O O . HIS B 1 346 ? 1.793 -21.75 -27.781 1 96.69 346 HIS B O 1
ATOM 5592 N N . ASP B 1 347 ? 2.432 -22.5 -29.797 1 96.19 347 ASP B N 1
ATOM 5593 C CA . ASP B 1 347 ? 2.951 -21.25 -30.344 1 96.19 347 ASP B CA 1
ATOM 5594 C C . ASP B 1 347 ? 4.164 -20.766 -29.547 1 96.19 347 ASP B C 1
ATOM 5596 O O . ASP B 1 347 ? 4.387 -19.547 -29.422 1 96.19 347 ASP B O 1
ATOM 5600 N N . CYS B 1 348 ? 4.91 -21.75 -28.984 1 95.19 348 CYS B N 1
ATOM 5601 C CA . CYS B 1 348 ? 6.039 -21.391 -28.125 1 95.19 348 CYS B CA 1
ATOM 5602 C C . CYS B 1 348 ? 7.145 -20.734 -28.938 1 95.19 348 CYS B C 1
ATOM 5604 O O . CYS B 1 348 ? 8.016 -20.062 -28.375 1 95.19 348 CYS B O 1
ATOM 5606 N N . ASP B 1 349 ? 7.145 -20.844 -30.312 1 91.31 349 ASP B N 1
ATOM 5607 C CA . ASP B 1 349 ? 8.195 -20.297 -31.156 1 91.31 349 ASP B CA 1
ATOM 5608 C C . ASP B 1 349 ? 7.625 -19.25 -32.125 1 91.31 349 ASP B C 1
ATOM 5610 O O . ASP B 1 349 ? 8.281 -18.875 -33.094 1 91.31 349 ASP B O 1
ATOM 5614 N N . ALA B 1 350 ? 6.527 -18.938 -31.797 1 90.31 350 ALA B N 1
ATOM 5615 C CA . ALA B 1 350 ? 5.891 -17.984 -32.688 1 90.31 350 ALA B CA 1
ATOM 5616 C C . ALA B 1 350 ? 6.605 -16.641 -32.656 1 90.31 350 ALA B C 1
ATOM 5618 O O . ALA B 1 350 ? 7.234 -16.297 -31.641 1 90.31 350 ALA B O 1
#

Radius of gyration: 25.33 Å; Cα contacts (8 Å, |Δi|>4): 1416; chains: 2; bounding box: 52×74×62 Å

Organism: Metarhizium robertsii (strain ARSEF 23 / ATCC MYA-3075) (NCBI:txid655844)

Solvent-accessible surface area (backbone atoms only — not comparable to full-atom values): 34426 Å² total; per-residue (Å²): 113,54,24,23,40,35,36,67,26,35,30,42,60,58,87,51,42,72,73,34,49,66,63,44,60,68,70,40,21,71,91,47,41,65,60,33,58,56,42,26,46,32,73,51,66,66,52,46,50,52,33,51,77,62,23,35,15,31,39,30,33,26,69,35,74,43,48,36,19,65,37,28,51,55,70,60,13,46,50,48,16,53,50,51,42,53,49,53,44,62,71,36,62,91,38,60,49,38,35,50,32,32,32,46,49,25,70,80,40,30,62,60,27,30,51,51,48,49,47,36,35,74,75,63,60,29,52,30,31,42,46,33,58,48,25,26,21,58,99,81,39,79,38,64,45,69,79,33,50,76,81,29,44,63,24,51,50,44,33,42,74,70,63,32,34,38,32,53,36,47,39,66,74,55,71,67,61,22,58,68,73,28,60,93,34,54,76,35,51,33,80,49,38,46,21,34,49,50,37,39,53,52,54,50,27,25,46,42,49,22,45,50,74,77,35,63,74,37,39,38,35,31,45,43,57,39,30,45,46,64,62,38,47,64,39,27,37,49,38,42,64,66,23,39,44,52,43,27,57,76,68,71,47,79,53,44,88,68,58,61,65,54,47,45,67,64,26,37,34,24,18,32,24,67,36,93,42,66,71,53,50,27,57,48,24,73,75,56,36,30,78,31,32,29,43,25,34,29,33,58,80,37,49,64,68,58,39,48,43,47,55,54,70,38,39,69,62,42,18,62,43,28,74,30,67,67,23,39,43,23,20,35,25,50,37,51,27,62,64,54,69,57,82,78,40,46,48,63,82,97,112,56,23,24,40,34,34,68,26,34,31,42,60,59,88,52,42,71,71,34,49,68,63,42,57,68,69,39,20,73,92,47,40,67,61,34,59,54,44,26,46,32,73,54,65,66,52,45,51,52,33,51,77,60,23,35,16,31,39,30,33,26,68,35,72,43,49,37,20,65,37,28,51,54,70,60,13,45,51,48,17,52,49,51,43,53,49,51,45,62,72,36,63,90,38,60,48,38,36,49,32,31,32,47,48,25,68,81,40,31,64,59,27,30,51,52,48,49,47,37,35,72,76,62,60,29,52,30,32,43,45,32,58,47,26,26,20,58,99,81,40,78,38,65,45,69,78,36,49,75,81,29,45,62,24,52,50,42,34,43,74,67,63,31,35,38,33,54,36,45,41,67,75,55,71,68,60,20,58,65,72,28,59,93,35,56,76,35,50,32,80,49,37,45,20,34,50,49,38,38,52,52,53,50,27,25,45,43,50,23,46,51,73,79,36,63,75,37,38,38,34,32,46,43,57,39,29,47,46,64,64,40,47,63,39,28,39,51,39,42,64,64,22,39,44,51,42,27,56,76,69,72,48,77,54,44,86,68,58,62,64,54,47,44,69,63,26,36,36,25,18,33,22,66,36,92,42,65,72,52,50,27,57,48,24,73,75,57,36,29,78,32,33,29,42,24,34,29,35,57,78,38,47,64,68,57,39,46,43,47,56,55,72,37,39,69,61,42,18,62,42,29,75,29,67,66,23,39,43,23,20,35,26,50,36,50,28,61,62,54,68,56,81,77,39,44,47,63,82,97

Foldseek 3Di:
DAAFEAELAEADALVCLVVCLVVVVLQDDPVCSVVQSVCNHDVDDPVLVQCHVLRHWAYAYEHDPPALLQPADQVVSAVVQLVVLVVVLVNCVVPRLHYAYAGGAQPPALQSRLVSQVCSCVVSVHLYHEHEQFRQYDPVSPDTHACQAVRNLNNQVSCVVSLHAYEYWYHWDDDPVCVVPPVVPSNCTPPNAPGLVRSLVRVVSNQFQCVCVVPVQYAYEYEQLNSCVLVCLPVVQVCLPPPVVVVCVVVVHHTHDDGPLVCLQRHYAYECAPPLDLVSLLSSCVRRALLRYAYYHNPPSGDCCVRSVSLVVCVVSNQVSRVHPVSSVSRRHVSVCVNSVPDRTGPNPD/DAAFEAELAEADALVCLVVCLVVVVLQDDPVCSVVQSVCNHDVDDPVLVQCHVLRHWAYAYEHDPPALLQPADQVVSAVVQLVVLVVVLVVCVVPRLHYAYAGGAQPPALQSRLVSQVCSCVVSVHLYHEHEQFRQYDPVSPDTHACQAVRNLNNQVSCVVSLHAYEYWYHWDDDPVCVVPPVVPSSCTPPNAPGLVRSLVRVVSNQFQCVCVVPVQYAYEYEQLNSCVLVCLPVVQVCLPPPVVVVCVVVVHHTHDDGPLSCLQRHYAYECAPPLDLVSLLSSCVRRALLRYAYYHNPPSGDCCVRSVSLVVCVVSNQVSRVHPVSSVSRRHVSVCVNSVPDRTGPNPD

InterPro domains:
  IPR006680 Amidohydrolase-related [PF04909] (63-342)
  IPR032465 2-amino-3-carboxymuconate-6-semialdehyde decarboxylase [PTHR21240] (32-343)
  IPR032466 Metal-dependent hydrolase [SSF51556] (36-342)

Nearest PDB structures (foldseek):
  6jqx-assembly1_B  TM=9.945E-01  e=2.064E-53  Cutaneotrichosporon moniliiforme
  2dvu-assembly1_B  TM=9.431E-01  e=4.663E-33  Rhizobium sp. MTP-10005
  2dvt-assembly1_C  TM=9.419E-01  e=5.134E-32  Rhizobium sp. MTP-10005
  4qrn-assembly1_A  TM=8.680E-01  e=1.677E-26  Novosphingobium aromaticivorans DSM 12444
  4qs5-assembly2_D  TM=8.685E-01  e=2.678E-26  Novosphingobium aromaticivorans DSM 12444

Sequence (700 aa):
MRGKINFEEAFELPTLADSSREQAALYIAPKDLDRYIYHIKHPLGERLQLANSHGIGYTIYSLTVPGIQGIPDQSKAEQHATTVNDWIANEIKDHRDRLGAFAALSMHDAAQAAAELERCVRQHGFHGALLNNYQHAGPDGETYLFYDQPAYDVFWQKCVELDVPVYLHPAAPAGNYYKQMYAQRKYLVGPPLSFANDVSLHLLGLVTNGVFDRFPKLKVVVGHLGEHIPFDFWRISHWLEDVERPLAAGRGDVMSKKDLLYYFKNNIWVTTSGHFSTPTVRYVADYLGPERIMFSVDTPYETIENGVGWFDGEEDALTRALGGEDGYKKVARENAKKLFKLTKYHDCDAMRGKINFEEAFELPTLADSSREQAALYIAPKDLDRYIYHIKHPLGERLQLANSHGIGYTIYSLTVPGIQGIPDQSKAEQHATTVNDWIANEIKDHRDRLGAFAALSMHDAAQAAAELERCVRQHGFHGALLNNYQHAGPDGETYLFYDQPAYDVFWQKCVELDVPVYLHPAAPAGNYYKQMYAQRKYLVGPPLSFANDVSLHLLGLVTNGVFDRFPKLKVVVGHLGEHIPFDFWRISHWLEDVERPLAAGRGDVMSKKDLLYYFKNNIWVTTSGHFSTPTVRYVADYLGPERIMFSVDTPYETIENGVGWFDGEEDALTRALGGEDGYKKVARENAKKLFKLTKYHDCDA

Secondary structure (DSSP, 8-state):
--SEEEEEEEE--HHHHGGGHHHHTTTS-GGGHHHHHHHHH-TTTHHHHHHHHTTEEEEEEEEPTTGGGG--SHHHHHHHHHHHHHHHHHHHTT-TTTEEEPBP---SSHHHHHHHHHHHHHHH----EEEESSEEESTTS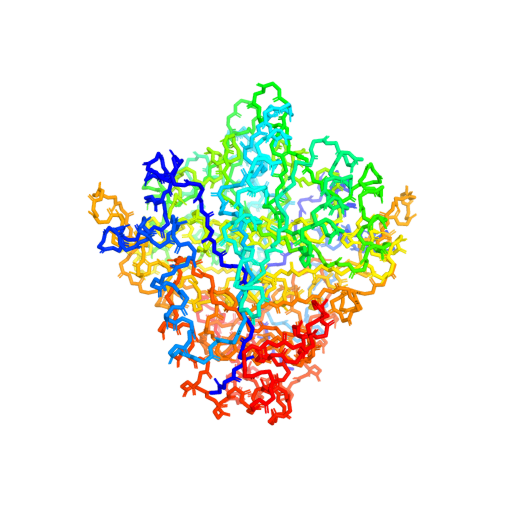-EEE-S-SGGGHHHHHHHHHHT--EEEE-----HHHHHHHTGGGGGGTTTTTHHHHHHHHHHHHHHHTTHHHH-TT--EEESHHHHTGGGGHHHHHHHIIIIIHHHHHHHT-----S-HHHHHHHTEEEE-TT---HHHHHHHHHHH-GGGEE----TTTS-HHHHHHHHHHTHHHHHHHTTSHHHHHIIIIIHHHHHHT--S-TTTT-/--SEEEEEEEE--HHHHGGGHHHHTTTS-GGGHHHHHHHHH-TTTHHHHHHHHTTEEEEEEEEPTTGGGG---HHHHHHHHHHHHHHHHHHHTT-TTTEEEPBP---SSHHHHHHHHHHHHHHH----EEEESSEEESTTS-EEE-S-SGGGHHHHHHHHHHT--EEEE-----HHHHHHHTGGGGGGTTTTTHHHHHHHHHHHHHHHTTHHHH-TT--EEESHHHHTGGGGHHHHHHHIIIIIHHHHHHHT-----S-HHHHHHHTEEEE-TT---HHHHHHHHHHH-GGGEE----TTTS-HHHHHHHHHHTHHHHHHHTTSHHHHHIIIIIHHHHHHT--S-TTTT-

pLDDT: mean 96.45, std 4.98, range [65.62, 98.94]